Protein AF-A0A8D4VQ11-F1 (afdb_monomer)

Organism: NCBI:txid1295382

Nearest PDB structures (foldseek):
  2dw0-assembly1_A  TM=7.623E-01  e=1.492E-06  Crotalus atrox
  3dsl-assembly1_B  TM=6.936E-01  e=7.603E-07  Bothrops jararaca
  3hdb-assembly1_A  TM=6.823E-01  e=5.949E-07  Deinagkistrodon acutus
  1yp1-assembly1_A  TM=6.496E-01  e=3.981E-06  Deinagkistrodon acutus
  3b2z-assembly4_D  TM=5.596E-01  e=3.404E-05  Homo sapiens

Radius of gyration: 24.26 Å; Cα contacts (8 Å, |Δi|>4): 856; chains: 1; bounding box: 73×51×68 Å

pLDDT: mean 91.81, std 13.91, range [27.48, 98.75]

Secondary structure (DSSP, 8-state):
--PPP--------------PEEEEEEEEEEGGG-SSHHHHHHHHHHHHHHHHHHHHHHHHTT--EEEEEEEEEEE-----BHHHHHHHHHTT-SS-TTHHHHHHHHT-SEEEEEESS-EETTEE--EEES----SHHHHS-TTT-EEEEEGGGHHHHHHHHHHHHTT-B--HHHHHHSTT-S-S--SSTT-B--EE--SSS---TT-EE-GGGGGGHHHHTS-STTB-S---EEEEE-TTSTTTTEE-BTTTB-HHHHHHHHGGGTS-SSPPBTTTS--S-HHHHHHHHHH-TT-BTTT--EEE-TTS---B-TTGGG-TT--EEE-TT----B-HHHHTS-TTT--EEE-TT----HHHHHHHHHHTTTTEEP-

Sequence (375 aa):
MSRPVWIALLAASWLGVADAETIGLRFVVSDRLAQSAAQRGATEAKLAGYTEQLNAYLHDSQVELAAEIVQIEFAPIANRDALAVLADMEGERGGFEALFAKADEFGADYTFAVLDDLMLHGKRGCGRGYAVNKTVAEIADTRRAFAVLDIACGAHTLAHELGHLLGLNHGALVDACLPGKGHSTALTPYANGYAQGVCDKQPQPGEFGTIMVGGFMQEINGDGHSSLPLFSNPRLRDPRCGSQGVCGDAASADAARAMNEHRRYYAAHEEPDAHALRYGNRGLAQCLADRYRGKEIDELEELRCPAMGIESLAGLERLTALKRIDLSANPIVDAAPLLALDASRVEWIDVSGARIDAASWSELQRRFEGKLKPP

Solvent-accessible surface area (backbone atoms only — not comparable to full-atom values): 18868 Å² total; per-residue (Å²): 142,81,81,85,84,80,82,77,80,78,75,82,78,81,78,79,72,78,86,48,38,58,25,22,32,27,37,45,28,24,40,86,56,40,84,40,75,68,42,34,52,52,47,55,52,50,52,51,54,23,44,54,48,35,36,49,25,29,49,78,25,67,28,49,48,40,64,44,82,55,45,80,44,74,27,68,50,78,69,42,40,52,68,61,41,49,54,26,50,77,65,35,35,70,57,24,66,58,49,63,65,48,24,36,40,43,15,23,26,32,41,34,38,35,35,75,77,24,24,49,96,89,38,82,46,43,64,46,39,70,40,61,19,47,44,69,71,48,34,42,28,67,95,42,19,37,31,38,37,18,70,88,48,52,30,62,41,54,48,30,34,48,36,15,30,74,8,34,22,28,13,67,65,48,21,71,65,37,78,83,62,8,63,93,59,35,54,44,83,20,15,10,12,25,66,45,74,80,45,74,41,57,79,54,94,50,42,28,23,16,30,40,31,45,77,49,31,39,53,28,24,49,39,65,80,44,46,38,80,27,50,5,19,48,85,47,79,41,82,73,31,23,97,84,12,44,39,30,34,84,72,49,6,19,29,22,58,49,46,50,79,45,33,80,50,59,22,71,59,22,61,32,15,49,37,63,57,76,50,71,18,70,32,54,42,47,41,28,52,74,74,34,64,91,32,32,22,72,69,42,36,69,48,78,46,57,61,42,69,26,39,41,42,46,55,56,43,65,42,66,37,38,25,38,38,39,39,27,57,10,56,26,48,49,62,69,34,64,72,67,42,56,55,90,58,41,62,37,39,29,36,29,55,27,57,58,48,72,68,63,46,53,50,48,48,68,63,40,65,98,26,67,45,68,83

Mean predicted aligned error: 6.58 Å

Foldseek 3Di:
DDDDDDDDDPDPPPPDDDQQFEAEEEEAEECVQVVDVVSVVVLVVLVVVLQVLLQVQCVLQLASYHYDYLYYHYFNADDQEFVVVLVCCLVCHRRRPCVQVVCQQRQHLAYEYEYAQHDYPRHGDFKAQNAQDQELVQLLDRSRRYMYGYSVRGSLRVNQNNLSSLFAFQFDVLCVLPPPRRDDGGNDQQRYKDWDADQPLADDPQTAIESNVAPSVCRRHNDRVRYDSYAAQQPAQQPSNGPRSGRGDPRHGHNSVSCRVSSVSSGPSHAHFLLSWDFPDPLQNVQCVVPGRPNGLQRDAERAREQSQDQEGPRVLSSANHAYEHHALHQHADPVSVLSHDLVRHQAYEHHNYDYDPVRQVSCCVSNPPRYDDD

Structure (mmCIF, N/CA/C/O backbone):
data_AF-A0A8D4VQ11-F1
#
_entry.id   AF-A0A8D4VQ11-F1
#
loop_
_atom_site.group_PDB
_atom_site.id
_atom_site.type_symbol
_atom_site.label_atom_id
_atom_site.label_alt_id
_atom_site.label_comp_id
_atom_site.label_asym_id
_atom_site.label_entity_id
_atom_site.label_seq_id
_atom_site.pdbx_PDB_ins_code
_atom_site.Cartn_x
_atom_site.Cartn_y
_atom_site.Cartn_z
_atom_site.occupancy
_atom_site.B_iso_or_equiv
_atom_site.auth_seq_id
_atom_site.auth_comp_id
_atom_site.auth_asym_id
_atom_site.auth_atom_id
_atom_site.pdbx_PDB_model_num
ATOM 1 N N . MET A 1 1 ? -50.711 -27.463 1.350 1.00 39.22 1 MET A N 1
ATOM 2 C CA . MET A 1 1 ? -49.454 -28.238 1.421 1.00 39.22 1 MET A CA 1
ATOM 3 C C . MET A 1 1 ? -48.434 -27.522 0.557 1.00 39.22 1 MET A C 1
ATOM 5 O O . MET A 1 1 ? -48.474 -27.656 -0.655 1.00 39.22 1 MET A O 1
ATOM 9 N N . SER A 1 2 ? -47.586 -26.708 1.174 1.00 30.52 2 SER A N 1
ATOM 10 C CA . SER A 1 2 ? -46.586 -25.883 0.492 1.00 30.52 2 SER A CA 1
ATOM 11 C C . SER A 1 2 ? -45.339 -25.913 1.368 1.00 30.52 2 SER A C 1
ATOM 13 O O . SER A 1 2 ? -45.370 -25.455 2.507 1.00 30.52 2 SER A O 1
ATOM 15 N N . ARG A 1 3 ? -44.281 -26.570 0.885 1.00 28.69 3 ARG A N 1
ATOM 16 C CA . ARG A 1 3 ? -42.993 -26.680 1.581 1.00 28.69 3 ARG A CA 1
ATOM 17 C C . ARG A 1 3 ? -42.178 -25.406 1.329 1.00 28.69 3 ARG A C 1
ATOM 19 O O . ARG A 1 3 ? -42.134 -24.982 0.175 1.00 28.69 3 ARG A O 1
ATOM 26 N N . PRO A 1 4 ? -41.517 -24.819 2.339 1.00 30.73 4 PRO A N 1
ATOM 27 C CA . PRO A 1 4 ? -40.583 -23.734 2.096 1.00 30.73 4 PRO A CA 1
ATOM 28 C C . PRO A 1 4 ? -39.288 -24.297 1.496 1.00 30.73 4 PRO A C 1
ATOM 30 O O . PRO A 1 4 ? -38.752 -25.307 1.960 1.00 30.73 4 PRO A O 1
ATOM 33 N N . VAL A 1 5 ? -38.820 -23.648 0.433 1.00 29.12 5 VAL A N 1
ATOM 34 C CA . VAL A 1 5 ? -37.507 -23.868 -0.173 1.00 29.12 5 VAL A CA 1
ATOM 35 C C . VAL A 1 5 ? -36.479 -23.177 0.717 1.00 29.12 5 VAL A C 1
ATOM 37 O O . VAL A 1 5 ? -36.526 -21.963 0.892 1.00 29.12 5 VAL A O 1
ATOM 40 N N . TRP A 1 6 ? -35.572 -23.956 1.300 1.00 27.48 6 TRP A N 1
ATOM 41 C CA . TRP A 1 6 ? -34.416 -23.437 2.021 1.00 27.48 6 TRP A CA 1
ATOM 42 C C . TRP A 1 6 ? -33.320 -23.119 1.005 1.00 27.48 6 TRP A C 1
ATOM 44 O O . TRP A 1 6 ? -32.786 -24.024 0.365 1.00 27.48 6 TRP A O 1
ATOM 54 N N . ILE A 1 7 ? -33.007 -21.836 0.835 1.00 30.97 7 ILE A N 1
ATOM 55 C CA . ILE A 1 7 ? -31.812 -21.401 0.111 1.00 30.97 7 ILE A CA 1
ATOM 56 C C . ILE A 1 7 ? -30.635 -21.608 1.065 1.00 30.97 7 ILE A C 1
ATOM 58 O O . ILE A 1 7 ? -30.478 -20.876 2.039 1.00 30.97 7 ILE A O 1
ATOM 62 N N . ALA A 1 8 ? -29.840 -22.645 0.812 1.00 29.08 8 ALA A N 1
ATOM 63 C CA . ALA A 1 8 ? -28.564 -22.836 1.479 1.00 29.08 8 ALA A CA 1
ATOM 64 C C . ALA A 1 8 ? -27.575 -21.790 0.944 1.00 29.08 8 ALA A C 1
ATOM 66 O O . ALA A 1 8 ? -27.171 -21.846 -0.217 1.00 29.08 8 ALA A O 1
ATOM 67 N N . LEU A 1 9 ? -27.204 -20.826 1.788 1.00 30.38 9 LEU A N 1
ATOM 68 C CA . LEU A 1 9 ? -26.019 -20.001 1.581 1.00 30.38 9 LEU A CA 1
ATOM 69 C C . LEU A 1 9 ? -24.799 -20.922 1.678 1.00 30.38 9 LEU A C 1
ATOM 71 O O . LEU A 1 9 ? -24.434 -21.378 2.760 1.00 30.38 9 LEU A O 1
ATOM 75 N N . LEU A 1 10 ? -24.203 -21.236 0.529 1.00 30.19 10 LEU A N 1
ATOM 76 C CA . LEU A 1 10 ? -22.886 -21.854 0.458 1.00 30.19 10 LEU A CA 1
ATOM 77 C C . LEU A 1 10 ? -21.874 -20.850 1.016 1.00 30.19 10 LEU A C 1
ATOM 79 O O . LEU A 1 10 ? -21.515 -19.885 0.346 1.00 30.19 10 LEU A O 1
ATOM 83 N N . ALA A 1 11 ? -21.432 -21.073 2.252 1.00 31.80 11 ALA A N 1
ATOM 84 C CA . ALA A 1 11 ? -20.204 -20.475 2.746 1.00 31.80 11 ALA A CA 1
ATOM 85 C C . ALA A 1 11 ? -19.069 -20.980 1.848 1.00 31.80 11 ALA A C 1
ATOM 87 O O . ALA A 1 11 ? -18.772 -22.176 1.827 1.00 31.80 11 ALA A O 1
ATOM 88 N N . ALA A 1 12 ? -18.478 -20.079 1.064 1.00 30.77 12 ALA A N 1
ATOM 89 C CA . ALA A 1 12 ? -17.241 -20.359 0.361 1.00 30.77 12 ALA A CA 1
ATOM 90 C C . ALA A 1 12 ? -16.163 -20.610 1.422 1.00 30.77 12 ALA A C 1
ATOM 92 O O . ALA A 1 12 ? -15.656 -19.688 2.056 1.00 30.77 12 ALA A O 1
ATOM 93 N N . SER A 1 13 ? -15.870 -21.882 1.665 1.00 30.38 13 SER A N 1
ATOM 94 C CA . SER A 1 13 ? -14.731 -22.310 2.459 1.00 30.38 13 SER A CA 1
ATOM 95 C C . SER A 1 13 ? -13.465 -21.990 1.669 1.00 30.38 13 SER A C 1
ATOM 97 O O . SER A 1 13 ? -13.059 -22.766 0.801 1.00 30.38 13 SER A O 1
ATOM 99 N N . TRP A 1 14 ? -12.869 -20.833 1.950 1.00 33.47 14 TRP A N 1
ATOM 100 C CA . TRP A 1 14 ? -11.514 -20.499 1.528 1.00 33.47 14 TRP A CA 1
ATOM 101 C C . TRP A 1 14 ? -10.553 -21.423 2.275 1.00 33.47 14 TRP A C 1
ATOM 103 O O . TRP A 1 14 ? -10.230 -21.223 3.443 1.00 33.47 14 TRP A O 1
ATOM 113 N N . LEU A 1 15 ? -10.170 -22.512 1.618 1.00 35.44 15 LEU A N 1
ATOM 114 C CA . LEU A 1 15 ? -9.122 -23.400 2.092 1.00 35.44 15 LEU A CA 1
ATOM 115 C C . LEU A 1 15 ? -7.769 -22.735 1.816 1.00 35.44 15 LEU A C 1
ATOM 117 O O . LEU A 1 15 ? -7.349 -22.665 0.667 1.00 35.44 15 LEU A O 1
ATOM 121 N N . GLY A 1 16 ? -7.124 -22.272 2.889 1.00 39.72 16 GLY A N 1
ATOM 122 C CA . GLY A 1 16 ? -5.672 -22.142 3.036 1.00 39.72 16 GLY A CA 1
ATOM 123 C C . GLY A 1 16 ? -4.920 -21.449 1.903 1.00 39.72 16 GLY A C 1
ATOM 124 O O . GLY A 1 16 ? -4.201 -22.108 1.157 1.00 39.72 16 GLY A O 1
ATOM 125 N N . VAL A 1 17 ? -5.008 -20.123 1.845 1.00 40.25 17 VAL A N 1
ATOM 126 C CA . VAL A 1 17 ? -3.895 -19.307 1.343 1.00 40.25 17 VAL A CA 1
ATOM 127 C C . VAL A 1 17 ? -3.067 -18.950 2.577 1.00 40.25 17 VAL A C 1
ATOM 129 O O . VAL A 1 17 ? -3.645 -18.660 3.625 1.00 40.25 17 VAL A O 1
ATOM 132 N N . ALA A 1 18 ? -1.739 -19.050 2.501 1.00 50.62 18 ALA A N 1
ATOM 133 C CA . ALA A 1 18 ? -0.886 -18.422 3.506 1.00 50.62 18 ALA A CA 1
ATOM 134 C C . ALA A 1 18 ? -1.322 -16.956 3.660 1.00 50.62 18 ALA A C 1
ATOM 136 O O . ALA A 1 18 ? -1.667 -16.329 2.657 1.00 50.62 18 ALA A O 1
ATOM 137 N N . ASP A 1 19 ? -1.371 -16.443 4.889 1.00 69.69 19 ASP A N 1
ATOM 138 C CA . ASP A 1 19 ? -1.765 -15.052 5.125 1.00 69.69 19 ASP A CA 1
ATOM 139 C C . ASP A 1 19 ? -0.794 -14.152 4.346 1.00 69.69 19 ASP A C 1
ATOM 141 O O . ASP A 1 19 ? 0.421 -14.204 4.568 1.00 69.69 19 ASP A O 1
ATOM 145 N N . ALA A 1 20 ? -1.303 -13.432 3.346 1.00 80.75 20 ALA A N 1
ATOM 146 C CA . ALA A 1 20 ? -0.496 -12.486 2.591 1.00 80.75 20 ALA A CA 1
ATOM 147 C C . ALA A 1 20 ? -0.090 -11.355 3.541 1.00 80.75 20 ALA A C 1
ATOM 149 O O . ALA A 1 20 ? -0.936 -10.846 4.277 1.00 80.75 20 ALA A O 1
ATOM 150 N N . GLU A 1 21 ? 1.178 -10.943 3.519 1.00 92.31 21 GLU A N 1
ATOM 151 C CA . GLU A 1 21 ? 1.568 -9.762 4.298 1.00 92.31 21 GLU A CA 1
ATOM 152 C C . GLU A 1 21 ? 0.966 -8.521 3.638 1.00 92.31 21 GLU A C 1
ATOM 154 O O . GLU A 1 21 ? 0.987 -8.390 2.410 1.00 92.31 21 GLU A O 1
ATOM 159 N N . THR A 1 22 ? 0.406 -7.622 4.442 1.00 93.06 22 THR A N 1
ATOM 160 C CA . THR A 1 22 ? -0.202 -6.390 3.935 1.00 93.06 22 THR A CA 1
ATOM 161 C C . THR A 1 22 ? 0.784 -5.242 4.062 1.00 93.06 22 THR A C 1
ATOM 163 O O . THR A 1 22 ? 1.258 -4.978 5.158 1.00 93.06 22 THR A O 1
ATOM 166 N N . ILE A 1 23 ? 1.064 -4.558 2.952 1.00 95.94 23 ILE A N 1
ATOM 167 C CA . ILE A 1 23 ? 1.896 -3.356 2.915 1.00 95.94 23 ILE A CA 1
ATOM 168 C C . ILE A 1 23 ? 1.033 -2.088 2.898 1.00 95.94 23 ILE A C 1
ATOM 170 O O . ILE A 1 23 ? 0.074 -1.975 2.123 1.00 95.94 23 ILE A O 1
ATOM 174 N N . GLY A 1 24 ? 1.394 -1.115 3.725 1.00 96.38 24 GLY A N 1
ATOM 175 C CA . GLY A 1 24 ? 0.760 0.194 3.802 1.00 96.38 24 GLY A CA 1
ATOM 176 C C . GLY A 1 24 ? 1.276 1.147 2.725 1.00 96.38 24 GLY A C 1
ATOM 177 O O . GLY A 1 24 ? 2.462 1.467 2.656 1.00 96.38 24 GLY A O 1
ATOM 178 N N . LEU A 1 25 ? 0.376 1.644 1.875 1.00 98.12 25 LEU A N 1
ATOM 179 C CA . LEU A 1 25 ? 0.678 2.641 0.852 1.00 98.12 25 LEU A CA 1
ATOM 180 C C . LEU A 1 25 ? 0.178 4.018 1.275 1.00 98.12 25 LEU 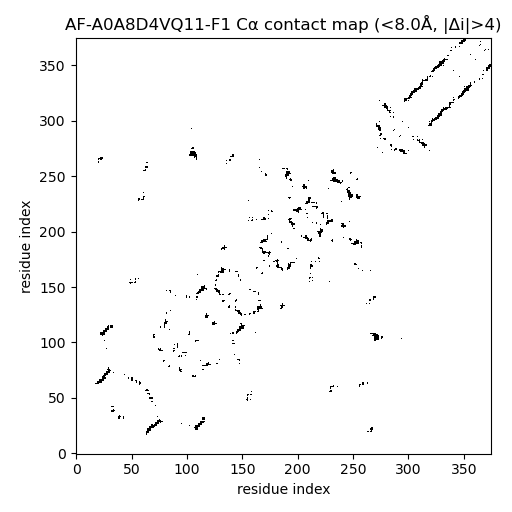A C 1
ATOM 182 O O . LEU A 1 25 ? -1.020 4.231 1.502 1.00 98.12 25 LEU A O 1
ATOM 186 N N . ARG A 1 26 ? 1.088 4.988 1.282 1.00 98.19 26 ARG A N 1
ATOM 187 C CA . ARG A 1 26 ? 0.760 6.404 1.433 1.00 98.19 26 ARG A CA 1
ATOM 188 C C . ARG A 1 26 ? 0.975 7.152 0.128 1.00 98.19 26 ARG A C 1
ATOM 190 O O . ARG A 1 26 ? 2.006 7.011 -0.521 1.00 98.19 26 ARG A O 1
ATOM 197 N N . PHE A 1 27 ? 0.023 8.008 -0.230 1.00 98.75 27 PHE A N 1
ATOM 198 C CA . PHE A 1 27 ? 0.125 8.888 -1.391 1.00 98.75 27 PHE A CA 1
ATOM 199 C C . PHE A 1 27 ? 0.186 10.351 -0.958 1.00 98.75 27 PHE A C 1
ATOM 201 O O . PHE A 1 27 ? -0.726 10.834 -0.289 1.00 98.75 27 PHE A O 1
ATOM 208 N N . VAL A 1 28 ? 1.227 11.070 -1.384 1.00 98.69 28 VAL A N 1
ATOM 209 C CA . VAL A 1 28 ? 1.322 12.532 -1.265 1.00 98.69 28 VAL A CA 1
ATOM 210 C C . VAL A 1 28 ? 1.102 13.135 -2.647 1.00 98.69 28 VAL A C 1
ATOM 212 O O . VAL A 1 28 ? 1.932 13.020 -3.547 1.00 98.69 28 VAL A O 1
ATOM 215 N N . VAL A 1 29 ? -0.062 13.734 -2.843 1.00 98.75 29 VAL A N 1
ATOM 216 C CA . VAL A 1 29 ? -0.599 14.110 -4.146 1.00 98.75 29 VAL A CA 1
ATOM 217 C C . VAL A 1 29 ? -0.474 15.615 -4.353 1.00 98.75 29 VAL A C 1
ATOM 219 O O . VAL A 1 29 ? -0.823 16.399 -3.478 1.00 98.75 29 VAL A O 1
ATOM 222 N N . SER A 1 30 ? -0.021 16.052 -5.527 1.00 98.44 30 SER A N 1
ATOM 223 C CA . SER A 1 30 ? 0.040 17.481 -5.849 1.00 98.44 30 SER A CA 1
ATOM 224 C C . SER A 1 30 ? -1.354 18.121 -5.797 1.00 98.44 30 SER A C 1
ATOM 226 O O . SER A 1 30 ? -2.290 17.626 -6.430 1.00 98.44 30 SER A O 1
ATOM 228 N N . ASP A 1 31 ? -1.485 19.279 -5.144 1.00 97.62 31 ASP A N 1
ATOM 229 C CA . ASP A 1 31 ? -2.729 20.072 -5.082 1.00 97.62 31 ASP A CA 1
ATOM 230 C C . ASP A 1 31 ? -3.303 20.425 -6.464 1.00 97.62 31 ASP A C 1
ATOM 232 O O . ASP A 1 31 ? -4.498 20.684 -6.626 1.00 97.62 31 ASP A O 1
ATOM 236 N N . ARG A 1 32 ? -2.470 20.386 -7.508 1.00 96.94 32 ARG A N 1
ATOM 237 C CA . ARG A 1 32 ? -2.904 20.575 -8.898 1.00 96.94 32 ARG A CA 1
ATOM 238 C C . ARG A 1 32 ? -3.882 19.504 -9.376 1.00 96.94 32 ARG A C 1
ATOM 240 O O . ARG A 1 32 ? -4.681 19.775 -10.268 1.00 96.94 32 ARG A O 1
ATOM 247 N N . LEU A 1 33 ? -3.870 18.330 -8.750 1.00 97.12 33 LEU A N 1
ATOM 248 C CA . LEU A 1 33 ? -4.816 17.238 -8.987 1.00 97.12 33 LEU A CA 1
ATOM 249 C C . LEU A 1 33 ? -6.084 17.341 -8.120 1.00 97.12 33 LEU A C 1
ATOM 251 O O . LEU A 1 33 ? -6.941 16.458 -8.175 1.00 97.12 33 LEU A O 1
ATOM 255 N N . ALA A 1 34 ? -6.226 18.415 -7.335 1.00 96.62 34 ALA A N 1
ATOM 256 C CA . ALA A 1 34 ? -7.322 18.626 -6.391 1.00 96.62 34 ALA A CA 1
ATOM 257 C C . ALA A 1 34 ? -7.816 20.082 -6.331 1.00 96.62 34 ALA A C 1
ATOM 259 O O . ALA A 1 34 ? -8.279 20.545 -5.290 1.00 96.62 34 ALA A O 1
ATOM 260 N N . GLN A 1 35 ? -7.798 20.802 -7.459 1.00 96.62 35 GLN A N 1
ATOM 261 C CA . GLN A 1 35 ? -8.258 22.202 -7.521 1.00 96.62 35 GLN A CA 1
ATOM 262 C C . GLN A 1 35 ? -9.769 22.371 -7.254 1.00 96.62 35 GLN A C 1
ATOM 264 O O . GLN A 1 35 ? -10.261 23.486 -7.093 1.00 96.62 35 GLN A O 1
ATOM 269 N N . SER A 1 36 ? -10.519 21.269 -7.199 1.00 97.44 36 SER A N 1
ATOM 270 C CA . SER A 1 36 ? -11.929 21.215 -6.822 1.00 97.44 36 SER A CA 1
ATOM 271 C C . SER A 1 36 ? -12.231 19.914 -6.079 1.00 97.44 36 SER A C 1
ATOM 273 O O . SER A 1 36 ? -11.535 18.914 -6.258 1.00 97.44 36 SER A O 1
ATOM 275 N N . ALA A 1 37 ? -13.315 19.889 -5.297 1.00 97.12 37 ALA A N 1
ATOM 276 C CA . ALA A 1 37 ? -13.757 18.677 -4.598 1.00 97.12 37 ALA A CA 1
ATOM 277 C C . ALA A 1 37 ? -14.019 17.503 -5.563 1.00 97.12 37 ALA A C 1
ATOM 279 O O . ALA A 1 37 ? -13.709 16.359 -5.244 1.00 97.12 37 ALA A O 1
ATOM 280 N N . ALA A 1 38 ? -14.531 17.792 -6.765 1.00 97.75 38 ALA A N 1
ATOM 281 C CA . ALA A 1 38 ? -14.741 16.790 -7.807 1.00 97.75 38 ALA A CA 1
ATOM 282 C C . ALA A 1 38 ? -13.418 16.206 -8.331 1.00 97.75 38 ALA A C 1
ATOM 284 O O . ALA A 1 38 ? -13.299 14.991 -8.456 1.00 97.75 38 ALA A O 1
ATOM 285 N N . GLN A 1 39 ? -12.412 17.048 -8.601 1.00 97.31 39 GLN A N 1
ATOM 286 C CA . GLN A 1 39 ? -11.084 16.570 -9.008 1.00 97.31 39 GLN A CA 1
ATOM 287 C C . GLN A 1 39 ? -10.408 15.777 -7.892 1.00 97.31 39 GLN A C 1
ATOM 289 O O . GLN A 1 39 ? -9.860 14.714 -8.160 1.00 97.31 39 GLN A O 1
ATOM 294 N N . ARG A 1 40 ? -10.507 16.248 -6.644 1.00 98.19 40 ARG A N 1
ATOM 295 C CA . ARG A 1 40 ? -9.973 15.540 -5.480 1.00 98.19 40 ARG A CA 1
ATOM 296 C C . ARG A 1 40 ? -10.559 14.130 -5.372 1.00 98.19 40 ARG A C 1
ATOM 298 O O . ARG A 1 40 ? -9.801 13.167 -5.354 1.00 98.19 40 ARG A O 1
ATOM 305 N N . GLY A 1 41 ? -11.889 14.013 -5.391 1.00 98.19 41 GLY A N 1
ATOM 306 C CA . GLY A 1 41 ? -12.570 12.718 -5.327 1.00 98.19 41 GLY A CA 1
ATOM 307 C C . GLY A 1 41 ? -12.255 11.813 -6.523 1.00 98.19 41 GLY A C 1
ATOM 308 O O . GLY A 1 41 ? -12.099 10.607 -6.357 1.00 98.19 41 GLY A O 1
ATOM 309 N N . ALA A 1 42 ? -12.098 12.377 -7.725 1.00 98.19 42 ALA A N 1
ATOM 310 C CA . ALA A 1 42 ? -11.675 11.614 -8.900 1.00 98.19 42 ALA A CA 1
ATOM 311 C C . ALA A 1 42 ? -10.240 11.078 -8.760 1.00 98.19 42 ALA A C 1
ATOM 313 O O . ALA A 1 42 ? -9.977 9.934 -9.128 1.00 98.19 42 ALA A O 1
ATOM 314 N N . THR A 1 43 ? -9.323 11.876 -8.211 1.00 98.44 43 THR A N 1
ATOM 315 C CA . THR A 1 43 ? -7.939 11.463 -7.951 1.00 98.44 43 THR A CA 1
ATOM 316 C C . THR A 1 43 ? -7.872 10.380 -6.874 1.00 98.44 43 THR A C 1
ATOM 318 O O . THR A 1 43 ? -7.216 9.363 -7.088 1.00 98.44 43 THR A O 1
ATOM 321 N N . GLU A 1 44 ? -8.606 10.534 -5.769 1.00 98.56 44 GLU A N 1
ATOM 322 C CA . GLU A 1 44 ? -8.721 9.515 -4.713 1.00 98.56 44 GLU A CA 1
ATOM 323 C C . GLU A 1 44 ? -9.269 8.188 -5.271 1.00 98.56 44 GLU A C 1
ATOM 325 O O . GLU A 1 44 ? -8.667 7.134 -5.065 1.00 98.56 44 GLU A O 1
ATOM 330 N N . ALA A 1 45 ? -10.351 8.232 -6.058 1.00 98.44 45 ALA A N 1
ATOM 331 C CA . ALA A 1 45 ? -10.914 7.045 -6.705 1.00 98.44 45 ALA A CA 1
ATOM 332 C C . ALA A 1 45 ? -9.932 6.388 -7.689 1.00 98.44 45 ALA A C 1
ATOM 334 O O . ALA A 1 45 ? -9.875 5.162 -7.793 1.00 98.44 45 ALA A O 1
ATOM 335 N N . LYS A 1 46 ? -9.133 7.191 -8.400 1.00 98.44 46 LYS A N 1
ATOM 336 C CA . LYS A 1 46 ? -8.117 6.681 -9.325 1.00 98.44 46 LYS A CA 1
ATOM 337 C C . LYS A 1 46 ? -7.003 5.939 -8.591 1.00 98.44 46 LYS A C 1
ATOM 339 O O . LYS A 1 46 ? -6.613 4.865 -9.037 1.00 98.44 46 LYS A O 1
ATOM 344 N N . LEU A 1 47 ? -6.526 6.478 -7.468 1.00 98.69 47 LEU A N 1
ATOM 345 C CA . LEU A 1 47 ? -5.517 5.827 -6.629 1.00 98.69 47 LEU A CA 1
ATOM 346 C C . LEU A 1 47 ? -6.055 4.539 -5.996 1.00 98.69 47 LEU A C 1
ATOM 348 O O . LEU A 1 47 ? -5.365 3.526 -6.032 1.00 98.69 47 LEU A O 1
ATOM 352 N N . ALA A 1 48 ? -7.308 4.532 -5.533 1.00 98.56 48 ALA A N 1
ATOM 353 C CA . ALA A 1 48 ? -7.966 3.305 -5.078 1.00 98.56 48 ALA A CA 1
ATOM 354 C C . ALA A 1 48 ? -7.995 2.232 -6.181 1.00 98.56 48 ALA A C 1
ATOM 356 O O . ALA A 1 48 ? -7.604 1.090 -5.948 1.00 98.56 48 ALA A O 1
ATOM 357 N N . GLY A 1 49 ? -8.361 2.617 -7.409 1.00 98.62 49 GLY A N 1
ATOM 358 C CA . GLY A 1 49 ? -8.313 1.720 -8.563 1.00 98.62 49 GLY A CA 1
ATOM 359 C C . GLY A 1 49 ? -6.896 1.270 -8.940 1.00 98.62 49 GLY A C 1
ATOM 360 O O . GLY A 1 49 ? -6.734 0.194 -9.514 1.00 98.62 49 GLY A O 1
ATOM 361 N N . TYR A 1 50 ? -5.858 2.057 -8.634 1.00 98.56 50 TYR A N 1
ATOM 362 C CA . TYR A 1 50 ? -4.466 1.637 -8.829 1.00 98.56 50 TYR A CA 1
ATOM 363 C C . TYR A 1 50 ? -4.052 0.576 -7.825 1.00 98.56 50 TYR A C 1
ATOM 365 O O . TYR A 1 50 ? -3.445 -0.413 -8.224 1.00 98.56 50 TYR A O 1
ATOM 373 N N . THR A 1 51 ? -4.411 0.752 -6.556 1.00 98.62 51 THR A N 1
ATOM 374 C CA . THR A 1 51 ? -4.132 -0.231 -5.507 1.00 98.62 51 THR A CA 1
ATOM 375 C C . THR A 1 51 ? -4.887 -1.539 -5.745 1.00 98.62 51 THR A C 1
ATOM 377 O O . THR A 1 51 ? -4.308 -2.610 -5.593 1.00 98.62 51 THR A O 1
ATOM 380 N N . GLU A 1 52 ? -6.139 -1.488 -6.210 1.00 98.50 52 GLU A N 1
ATOM 381 C CA . GLU A 1 52 ? -6.890 -2.693 -6.598 1.00 98.50 52 GLU A CA 1
ATOM 382 C C . GLU A 1 52 ? -6.199 -3.458 -7.739 1.00 98.50 52 GLU A C 1
ATOM 384 O O . GLU A 1 52 ? -5.995 -4.668 -7.651 1.00 98.50 52 GLU A O 1
ATOM 389 N N . GLN A 1 53 ? -5.771 -2.750 -8.789 1.00 98.62 53 GLN A N 1
ATOM 390 C CA . GLN A 1 53 ? -5.025 -3.358 -9.895 1.00 98.62 53 GLN A CA 1
ATOM 391 C C . GLN A 1 53 ? -3.660 -3.892 -9.454 1.00 98.62 53 GLN A C 1
ATOM 393 O O . GLN A 1 53 ? -3.274 -4.971 -9.886 1.00 98.62 53 GLN A O 1
ATOM 398 N N . LEU A 1 54 ? -2.940 -3.181 -8.580 1.00 98.69 54 LEU A N 1
ATOM 399 C CA . LEU A 1 54 ? -1.693 -3.670 -7.991 1.00 98.69 54 LEU A CA 1
ATOM 400 C C . LEU A 1 54 ? -1.919 -5.002 -7.264 1.00 98.69 54 LEU A C 1
ATOM 402 O O . LEU A 1 54 ? -1.167 -5.947 -7.486 1.00 98.69 54 LEU A O 1
ATOM 406 N N . ASN A 1 55 ? -2.974 -5.101 -6.454 1.00 98.56 55 ASN A N 1
ATOM 407 C CA . ASN A 1 55 ? -3.331 -6.343 -5.770 1.00 98.56 55 ASN A CA 1
ATOM 408 C C . ASN A 1 55 ? -3.671 -7.469 -6.750 1.00 98.56 55 ASN A C 1
ATOM 410 O O . ASN A 1 55 ? -3.244 -8.601 -6.537 1.00 98.56 55 ASN A O 1
ATOM 414 N N . ALA A 1 56 ? -4.365 -7.167 -7.850 1.00 98.38 56 ALA A N 1
ATOM 415 C CA . ALA A 1 56 ? -4.580 -8.140 -8.919 1.00 98.38 56 ALA A CA 1
ATOM 416 C C . ALA A 1 56 ? -3.250 -8.597 -9.543 1.00 98.38 56 ALA A C 1
ATOM 418 O O . ALA A 1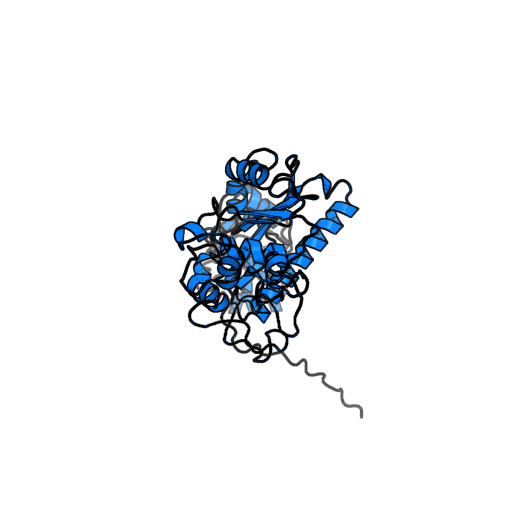 56 ? -3.046 -9.790 -9.730 1.00 98.38 56 ALA A O 1
ATOM 419 N N . TYR A 1 57 ? -2.306 -7.682 -9.791 1.00 98.31 57 TYR A N 1
ATOM 420 C CA . TYR A 1 57 ? -0.992 -8.030 -10.342 1.00 98.31 57 TYR A CA 1
ATOM 421 C C . TYR A 1 57 ? -0.191 -8.917 -9.390 1.00 98.31 57 TYR A C 1
ATOM 423 O O . TYR A 1 57 ? 0.411 -9.891 -9.836 1.00 98.31 57 TYR A O 1
ATOM 431 N N . LEU A 1 58 ? -0.186 -8.610 -8.090 1.00 98.31 58 LEU A N 1
ATOM 432 C CA . LEU A 1 58 ? 0.459 -9.431 -7.062 1.00 98.31 58 LEU A CA 1
ATOM 433 C C . LEU A 1 58 ? -0.175 -10.830 -7.013 1.00 98.31 58 LEU A C 1
ATOM 435 O O . LEU A 1 58 ? 0.534 -11.832 -7.129 1.00 98.31 58 LEU A O 1
ATOM 439 N N . HIS A 1 59 ? -1.506 -10.895 -6.947 1.00 96.81 59 HIS A N 1
ATOM 440 C CA . HIS A 1 59 ? -2.264 -12.144 -6.912 1.00 96.81 59 HIS A CA 1
ATOM 441 C C . HIS A 1 59 ? -2.020 -13.015 -8.151 1.00 96.81 59 HIS A C 1
ATOM 443 O O . HIS A 1 59 ? -1.616 -14.173 -8.026 1.00 96.81 59 HIS A O 1
ATOM 449 N N . ASP A 1 60 ? -2.202 -12.453 -9.348 1.00 96.69 60 ASP A N 1
ATOM 450 C CA . ASP A 1 60 ? -2.021 -13.152 -10.625 1.00 96.69 60 ASP A CA 1
ATOM 451 C C . ASP A 1 60 ? -0.567 -13.601 -10.821 1.00 96.69 60 ASP A C 1
ATOM 453 O O . ASP A 1 60 ? -0.295 -14.579 -11.519 1.00 96.69 60 ASP A O 1
ATOM 457 N N . SER A 1 61 ? 0.375 -12.927 -10.152 1.00 97.94 61 SER A N 1
ATOM 458 C CA . SER A 1 61 ? 1.791 -13.296 -10.139 1.00 97.94 61 SER A CA 1
ATOM 459 C C . SER A 1 61 ? 2.148 -14.376 -9.106 1.00 97.94 61 SER A C 1
ATOM 461 O O . SER A 1 61 ? 3.299 -14.819 -9.063 1.00 97.94 61 SER A O 1
ATOM 463 N N . GLN A 1 62 ? 1.182 -14.831 -8.296 1.00 97.06 62 GLN A N 1
ATOM 464 C CA . GLN A 1 62 ? 1.362 -15.711 -7.130 1.00 97.06 62 GL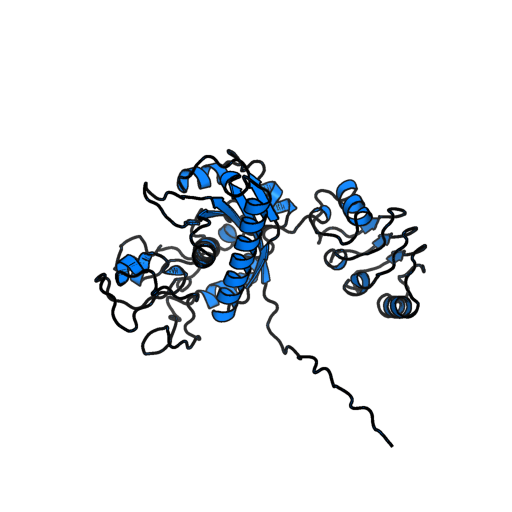N A CA 1
ATOM 465 C C . GLN A 1 62 ? 2.295 -15.119 -6.063 1.00 97.06 62 GLN A C 1
ATOM 467 O O . GLN A 1 62 ? 3.136 -15.823 -5.490 1.00 97.06 62 GLN A O 1
ATOM 472 N N . VAL A 1 63 ? 2.161 -13.818 -5.819 1.00 97.62 63 VAL A N 1
ATOM 473 C CA . VAL A 1 63 ? 2.863 -13.100 -4.754 1.00 97.62 63 VAL A CA 1
ATOM 474 C C . VAL A 1 63 ? 1.985 -13.063 -3.505 1.00 97.62 63 VAL A C 1
ATOM 476 O O . VAL A 1 63 ? 0.803 -12.744 -3.579 1.00 97.62 63 VAL A O 1
ATOM 479 N N . GLU A 1 64 ? 2.567 -13.380 -2.3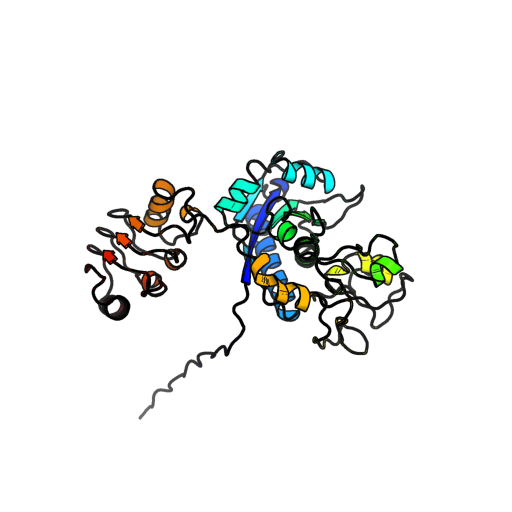53 1.00 96.19 64 GLU A N 1
ATOM 480 C CA . GLU A 1 64 ? 1.913 -13.423 -1.038 1.00 96.19 64 GLU A CA 1
ATOM 481 C C . GLU A 1 64 ? 2.007 -12.062 -0.328 1.00 96.19 64 GLU A C 1
ATOM 483 O O . GLU A 1 64 ? 2.365 -11.971 0.847 1.00 96.19 64 GLU A O 1
ATOM 488 N N . LEU A 1 65 ? 1.711 -10.999 -1.080 1.00 96.25 65 LEU A N 1
ATOM 489 C CA . LEU A 1 65 ? 1.611 -9.625 -0.601 1.00 96.25 65 LEU A CA 1
ATOM 490 C C . LEU A 1 65 ? 0.267 -9.040 -1.019 1.00 96.25 65 LEU A C 1
ATOM 492 O O . LEU A 1 65 ? -0.209 -9.291 -2.128 1.00 96.25 65 LEU A O 1
ATOM 496 N N . ALA A 1 66 ? -0.294 -8.209 -0.156 1.00 96.62 66 ALA A N 1
ATOM 497 C CA . ALA A 1 66 ? -1.410 -7.330 -0.461 1.00 96.62 66 ALA A CA 1
ATOM 498 C C . ALA A 1 66 ? -1.016 -5.892 -0.124 1.00 96.62 66 ALA A C 1
ATOM 500 O O . ALA A 1 66 ? -0.170 -5.664 0.728 1.00 96.62 66 ALA A O 1
ATOM 501 N N . ALA A 1 67 ? -1.623 -4.918 -0.781 1.00 96.88 67 ALA A N 1
ATOM 502 C CA . ALA A 1 67 ? -1.404 -3.503 -0.546 1.00 96.88 67 ALA A CA 1
ATOM 503 C C . ALA A 1 67 ? -2.703 -2.833 -0.099 1.00 96.88 67 ALA A C 1
ATOM 505 O O . ALA A 1 67 ? -3.761 -3.046 -0.703 1.00 96.88 67 ALA A O 1
ATOM 506 N N . GLU A 1 68 ? -2.614 -1.970 0.908 1.00 95.69 68 GLU A N 1
ATOM 507 C CA . GLU A 1 68 ? -3.719 -1.125 1.352 1.00 95.69 68 GLU A CA 1
ATOM 508 C C . GLU A 1 68 ? -3.340 0.354 1.319 1.00 95.69 68 GLU A C 1
ATOM 510 O O . GLU A 1 68 ? -2.182 0.718 1.477 1.00 95.69 68 GLU A O 1
ATOM 515 N N . ILE A 1 69 ? -4.316 1.234 1.090 1.00 97.56 69 ILE A N 1
ATOM 516 C CA . ILE A 1 69 ? -4.079 2.676 1.207 1.00 97.56 69 ILE A CA 1
ATOM 517 C C . ILE A 1 69 ? -4.266 3.071 2.667 1.00 97.56 69 ILE A C 1
ATOM 519 O O . ILE A 1 69 ? -5.396 3.056 3.158 1.00 97.56 69 ILE A O 1
ATOM 523 N N . VAL A 1 70 ? -3.188 3.495 3.324 1.00 95.75 70 VAL A N 1
ATOM 524 C CA . VAL A 1 70 ? -3.245 3.983 4.711 1.00 95.75 70 VAL A CA 1
ATOM 525 C C . VAL A 1 70 ? -3.490 5.488 4.779 1.00 95.75 70 VAL A C 1
ATOM 527 O O . VAL A 1 70 ? -4.187 5.969 5.671 1.00 95.75 70 VAL A O 1
ATOM 530 N N . GLN A 1 71 ? -3.005 6.248 3.788 1.00 96.62 71 GLN A N 1
ATOM 531 C CA . GLN A 1 71 ? -3.245 7.688 3.718 1.00 96.62 71 GLN A CA 1
ATOM 532 C C . GLN A 1 71 ? -3.166 8.243 2.290 1.00 96.62 71 GLN A C 1
ATOM 534 O O . GLN A 1 71 ? -2.312 7.860 1.491 1.00 96.62 71 GLN A O 1
ATOM 539 N N . ILE A 1 72 ? -4.028 9.224 2.003 1.00 98.25 72 ILE A N 1
ATOM 540 C CA . ILE A 1 72 ? -3.888 10.141 0.868 1.00 98.25 72 ILE A CA 1
ATOM 541 C C . ILE A 1 72 ? -3.827 11.568 1.417 1.00 98.25 72 ILE A C 1
ATOM 543 O O . ILE A 1 72 ? -4.789 12.063 2.007 1.00 98.25 72 ILE A O 1
ATOM 547 N N . GLU A 1 73 ? -2.700 12.235 1.207 1.00 97.62 73 GLU A N 1
ATOM 548 C CA . GLU A 1 73 ? -2.481 13.639 1.542 1.00 97.62 73 GLU A CA 1
ATOM 549 C C . GLU A 1 73 ? -2.375 14.457 0.254 1.00 97.62 73 GLU A C 1
ATOM 551 O O . GLU A 1 73 ? -1.795 13.997 -0.723 1.00 97.62 73 GLU A O 1
ATOM 556 N N . PHE A 1 74 ? -2.929 15.670 0.242 1.00 98.31 74 PHE A N 1
ATOM 557 C CA . PHE A 1 74 ? -2.737 16.612 -0.860 1.00 98.31 74 PHE A CA 1
ATOM 558 C C . PHE A 1 74 ? -1.846 17.750 -0.381 1.00 98.31 74 PHE A C 1
ATOM 560 O O . PHE A 1 74 ? -2.066 18.273 0.713 1.00 98.31 74 PHE A O 1
ATOM 567 N N . ALA A 1 75 ? -0.829 18.073 -1.175 1.00 97.94 75 ALA A N 1
ATOM 568 C CA . ALA A 1 75 ? 0.244 18.970 -0.788 1.00 97.94 75 ALA A CA 1
ATOM 569 C C . ALA A 1 75 ? 0.707 19.864 -1.954 1.00 97.94 75 ALA A C 1
ATOM 571 O O . ALA A 1 75 ? 0.590 19.486 -3.131 1.00 97.94 75 ALA A O 1
ATOM 572 N N . PRO A 1 76 ? 1.304 21.035 -1.658 1.00 97.38 76 PRO A N 1
ATOM 573 C CA . PRO A 1 76 ? 1.731 22.002 -2.665 1.00 97.38 76 PRO A CA 1
ATOM 574 C C . PRO A 1 76 ? 3.069 21.610 -3.322 1.00 97.38 76 PRO A C 1
ATOM 576 O O . PRO A 1 76 ? 4.067 22.323 -3.221 1.00 97.38 76 PRO A O 1
ATOM 579 N N . ILE A 1 77 ? 3.091 20.483 -4.037 1.00 97.94 77 ILE A N 1
ATOM 580 C CA . ILE A 1 77 ? 4.268 20.001 -4.774 1.00 97.94 77 ILE A CA 1
ATOM 581 C C . ILE A 1 77 ? 4.458 20.848 -6.040 1.00 97.94 77 ILE A C 1
ATOM 583 O O . ILE A 1 77 ? 3.651 20.779 -6.975 1.00 97.94 77 ILE A O 1
ATOM 587 N N . ALA A 1 78 ? 5.530 21.643 -6.076 1.00 95.12 78 ALA A N 1
ATOM 588 C CA . ALA A 1 78 ? 5.838 22.542 -7.192 1.00 95.12 78 ALA A CA 1
ATOM 589 C C . ALA A 1 78 ? 6.727 21.901 -8.274 1.00 95.12 78 ALA A C 1
ATOM 591 O O . ALA A 1 78 ? 6.542 22.166 -9.466 1.00 95.12 78 ALA A O 1
ATOM 592 N N . ASN A 1 79 ? 7.697 21.077 -7.869 1.00 96.56 79 ASN A N 1
ATOM 593 C CA . ASN A 1 79 ? 8.640 20.438 -8.781 1.00 96.56 79 ASN A CA 1
ATOM 594 C C . ASN A 1 79 ? 7.958 19.343 -9.613 1.00 96.56 79 ASN A C 1
ATOM 596 O O . ASN A 1 79 ? 7.110 18.603 -9.122 1.00 96.56 79 ASN A O 1
ATOM 600 N N . ARG A 1 80 ? 8.355 19.233 -10.886 1.00 96.06 80 ARG A N 1
ATOM 601 C CA . ARG A 1 80 ? 7.924 18.153 -11.794 1.00 96.06 80 ARG A CA 1
ATOM 602 C C . ARG A 1 80 ? 9.069 17.266 -12.268 1.00 96.06 80 ARG A C 1
ATOM 604 O O . ARG A 1 80 ? 8.820 16.273 -12.936 1.00 96.06 80 ARG A O 1
ATOM 611 N N . ASP A 1 81 ? 10.315 17.632 -11.982 1.00 97.56 81 ASP A N 1
ATOM 612 C CA . ASP A 1 81 ? 11.460 16.777 -12.283 1.00 97.56 81 ASP A CA 1
ATOM 613 C C . ASP A 1 81 ? 11.574 15.686 -11.218 1.00 97.56 81 ASP A C 1
ATOM 615 O O . ASP A 1 81 ? 11.613 15.986 -10.026 1.00 97.56 81 ASP A O 1
ATOM 619 N N . ALA A 1 82 ? 11.622 14.425 -11.646 1.00 97.19 82 ALA A N 1
ATOM 620 C CA . ALA A 1 82 ? 11.601 13.285 -10.738 1.00 97.19 82 ALA A CA 1
ATOM 621 C C . ALA A 1 82 ? 12.760 13.304 -9.728 1.00 97.19 82 ALA A C 1
ATOM 623 O O . ALA A 1 82 ? 12.555 12.956 -8.570 1.00 97.19 82 ALA A O 1
ATOM 624 N N . LEU A 1 83 ? 13.965 13.730 -10.131 1.00 97.00 83 LEU A N 1
ATOM 625 C CA . LEU A 1 83 ? 15.108 13.792 -9.215 1.00 97.00 83 LEU A CA 1
ATOM 626 C C . LEU A 1 83 ? 14.948 14.921 -8.199 1.00 97.00 83 LEU A C 1
ATOM 628 O O . LEU A 1 83 ? 15.262 14.728 -7.029 1.00 97.00 83 LEU A O 1
ATOM 632 N N . ALA A 1 84 ? 14.438 16.077 -8.629 1.00 97.75 84 ALA A N 1
ATOM 633 C CA . ALA A 1 84 ? 14.147 17.179 -7.718 1.00 97.75 84 ALA A CA 1
ATOM 634 C C . ALA A 1 84 ? 13.058 16.804 -6.700 1.00 97.75 84 ALA A C 1
ATOM 636 O O . ALA A 1 84 ? 13.228 17.060 -5.512 1.00 97.75 84 ALA A O 1
ATOM 637 N N . VAL A 1 85 ? 11.980 16.144 -7.143 1.00 98.38 85 VAL A N 1
ATOM 638 C CA . VAL A 1 85 ? 10.901 15.683 -6.254 1.00 98.38 85 VAL A CA 1
ATOM 639 C C . VAL A 1 85 ? 11.422 14.659 -5.246 1.00 98.38 85 VAL A C 1
ATOM 641 O O . VAL A 1 85 ? 11.181 14.817 -4.056 1.00 98.38 85 VAL A O 1
ATOM 644 N N . LEU A 1 86 ? 12.191 13.657 -5.684 1.00 98.38 86 LEU A N 1
ATOM 645 C CA . LEU A 1 86 ? 12.786 12.674 -4.771 1.00 98.38 86 LEU A CA 1
ATOM 646 C C . LEU A 1 86 ? 13.739 13.326 -3.758 1.00 98.38 86 LEU A C 1
ATOM 648 O O . LEU A 1 86 ? 13.724 12.958 -2.588 1.00 98.38 86 LEU A O 1
ATOM 652 N N . ALA A 1 87 ? 14.526 14.322 -4.175 1.00 98.25 87 ALA A N 1
ATOM 653 C CA . ALA A 1 87 ? 15.395 15.067 -3.265 1.00 98.25 87 ALA A CA 1
ATOM 654 C C . ALA A 1 87 ? 14.603 15.914 -2.252 1.00 98.25 87 ALA A C 1
ATOM 656 O O . ALA A 1 87 ? 15.082 16.157 -1.141 1.00 98.25 87 ALA A O 1
ATOM 657 N N . ASP A 1 88 ? 13.430 16.420 -2.637 1.00 98.50 88 ASP A N 1
ATOM 658 C CA . ASP A 1 88 ? 12.525 17.155 -1.751 1.00 98.50 88 ASP A CA 1
ATOM 659 C C . ASP A 1 88 ? 11.825 16.226 -0.753 1.00 98.50 88 ASP A C 1
ATOM 661 O O . ASP A 1 88 ? 11.728 16.584 0.419 1.00 98.50 88 ASP A O 1
ATOM 665 N N . MET A 1 89 ? 11.436 15.018 -1.179 1.00 98.56 89 MET A N 1
ATOM 666 C CA . MET A 1 89 ? 10.946 13.954 -0.293 1.00 98.56 89 MET A CA 1
ATOM 667 C C . MET A 1 89 ? 12.012 13.548 0.732 1.00 98.56 89 MET A C 1
ATOM 669 O O . MET A 1 89 ? 11.749 13.571 1.930 1.00 98.56 89 MET A O 1
ATOM 673 N N . GLU A 1 90 ? 13.235 13.253 0.277 1.00 98.00 90 GLU A N 1
ATOM 674 C CA . GLU A 1 90 ? 14.367 12.876 1.138 1.00 98.00 90 GLU A CA 1
ATOM 675 C C . GLU A 1 90 ? 14.674 13.938 2.203 1.00 98.00 90 GLU A C 1
ATOM 677 O O . GLU A 1 90 ? 15.014 13.617 3.342 1.00 98.00 90 GLU A O 1
ATOM 682 N N . GLY A 1 91 ? 14.559 15.215 1.828 1.00 97.94 91 GLY A N 1
ATOM 683 C CA . GLY A 1 91 ? 14.805 16.341 2.721 1.00 97.94 91 GLY A CA 1
ATOM 684 C C . GLY A 1 91 ? 13.563 16.947 3.371 1.00 97.94 91 GLY A C 1
ATOM 685 O O . GLY A 1 91 ? 13.686 18.056 3.888 1.00 97.94 91 GLY A O 1
ATOM 686 N N . GLU A 1 92 ? 12.407 16.278 3.300 1.00 98.12 92 GLU A N 1
ATOM 687 C CA . GLU A 1 92 ? 11.132 16.664 3.927 1.00 98.12 92 GLU A CA 1
ATOM 688 C C . GLU A 1 92 ? 10.732 18.137 3.711 1.00 98.12 92 GLU A C 1
ATOM 690 O O . GLU A 1 92 ? 10.410 18.871 4.648 1.00 98.12 92 GLU A O 1
ATOM 695 N N . ARG A 1 93 ? 10.783 18.597 2.458 1.00 98.00 93 ARG A N 1
ATOM 696 C CA . ARG A 1 93 ? 10.516 19.994 2.073 1.00 98.00 93 ARG A CA 1
ATOM 697 C C . ARG A 1 93 ? 9.666 20.073 0.812 1.00 98.00 93 ARG A C 1
ATOM 699 O O . ARG A 1 93 ? 9.577 19.109 0.070 1.00 98.00 93 ARG A O 1
ATOM 706 N N . GLY A 1 94 ? 9.086 21.235 0.520 1.00 96.50 94 GLY A N 1
ATOM 707 C CA . GLY A 1 94 ? 8.405 21.458 -0.763 1.00 96.50 94 GLY A CA 1
ATOM 708 C C . GLY A 1 94 ? 7.075 20.709 -0.879 1.00 96.50 94 GLY A C 1
ATOM 709 O O . GLY A 1 94 ? 6.738 20.228 -1.961 1.00 96.50 94 GLY A O 1
ATOM 710 N N . GLY A 1 95 ? 6.336 20.611 0.233 1.00 96.81 95 GLY A N 1
ATOM 711 C CA . GLY A 1 95 ? 5.091 19.845 0.335 1.00 96.81 95 GLY A CA 1
ATOM 712 C C . GLY A 1 95 ? 5.267 18.447 0.935 1.00 96.81 95 GLY A C 1
ATOM 713 O O . GLY A 1 95 ? 4.311 17.676 0.966 1.00 96.81 95 GLY A O 1
ATOM 714 N N . PHE A 1 96 ? 6.470 18.109 1.402 1.00 98.38 96 PHE A N 1
ATOM 715 C CA . PHE A 1 96 ? 6.797 16.829 2.038 1.00 98.38 96 PHE A CA 1
ATOM 716 C C . PHE A 1 96 ? 7.190 16.997 3.514 1.00 98.38 96 PHE A C 1
ATOM 718 O O . PHE A 1 96 ? 7.959 16.208 4.053 1.00 98.38 96 PHE A O 1
ATOM 725 N N . GLU A 1 97 ? 6.702 18.040 4.184 1.00 97.62 97 GLU A N 1
ATOM 726 C CA . GLU A 1 97 ? 7.026 18.298 5.586 1.00 97.62 97 GLU A CA 1
ATOM 727 C C . GLU A 1 97 ? 6.555 17.141 6.489 1.00 97.62 97 GLU A C 1
ATOM 729 O O . GLU A 1 97 ? 5.389 16.728 6.439 1.00 97.62 97 GLU A O 1
ATOM 734 N N . ALA A 1 98 ? 7.472 16.650 7.334 1.00 96.44 98 ALA A N 1
ATOM 735 C CA . ALA A 1 98 ? 7.282 15.488 8.208 1.00 96.44 98 ALA A CA 1
ATOM 736 C C . ALA A 1 98 ? 6.888 14.203 7.450 1.00 96.44 98 ALA A C 1
ATOM 738 O O . ALA A 1 98 ? 6.091 13.409 7.951 1.00 96.44 98 ALA A O 1
ATOM 739 N N . LEU A 1 99 ? 7.407 14.013 6.230 1.00 97.12 99 LEU A N 1
ATOM 740 C CA . LEU A 1 99 ? 7.129 12.853 5.385 1.00 97.12 99 LEU A CA 1
ATOM 741 C C . LEU A 1 99 ? 7.273 11.532 6.140 1.00 97.12 99 LEU A C 1
ATOM 743 O O . LEU A 1 99 ? 6.368 10.706 6.036 1.00 97.12 99 LEU A O 1
ATOM 747 N N . PHE A 1 100 ? 8.384 11.351 6.859 1.00 95.81 100 PHE A N 1
ATOM 748 C CA . PHE A 1 100 ? 8.726 10.079 7.498 1.00 95.81 100 PHE A CA 1
ATOM 749 C C . PHE A 1 100 ? 7.999 9.904 8.827 1.00 95.81 100 PHE A C 1
ATOM 751 O O . PHE A 1 100 ? 7.449 8.843 9.068 1.00 95.81 100 PHE A O 1
ATOM 758 N N . ALA A 1 101 ? 7.886 10.963 9.633 1.00 94.25 101 ALA A N 1
ATOM 759 C CA . ALA A 1 101 ? 7.101 10.911 10.871 1.00 94.25 101 ALA A CA 1
ATOM 760 C C . ALA A 1 101 ? 5.604 10.657 10.608 1.00 94.25 101 ALA A C 1
ATOM 762 O O . ALA A 1 101 ? 4.925 10.051 11.422 1.00 94.25 101 ALA A O 1
ATOM 763 N N . LYS A 1 102 ? 5.074 11.107 9.462 1.00 95.12 102 LYS A N 1
ATOM 764 C CA . LYS A 1 102 ? 3.723 10.732 9.025 1.00 95.12 102 LYS A CA 1
ATOM 765 C C . LYS A 1 102 ? 3.668 9.311 8.467 1.00 95.12 102 LYS A C 1
ATOM 767 O O . LYS A 1 102 ? 2.626 8.680 8.549 1.00 95.12 102 LYS A O 1
ATOM 772 N N . ALA A 1 103 ? 4.728 8.823 7.828 1.00 94.94 103 ALA A N 1
ATOM 773 C CA . ALA A 1 103 ? 4.748 7.432 7.385 1.00 94.94 103 ALA A CA 1
ATOM 774 C C . ALA A 1 103 ? 4.645 6.493 8.597 1.00 94.94 103 ALA A C 1
ATOM 776 O O . ALA A 1 103 ? 3.750 5.659 8.604 1.00 94.94 103 ALA A O 1
ATOM 777 N N . ASP A 1 104 ? 5.446 6.757 9.629 1.00 92.50 104 ASP A N 1
ATOM 778 C CA . ASP A 1 104 ? 5.372 6.166 10.972 1.00 92.50 104 ASP A CA 1
ATOM 779 C C . ASP A 1 104 ? 3.946 6.261 11.557 1.00 92.50 104 ASP A C 1
ATOM 781 O O . ASP A 1 104 ? 3.234 5.264 11.648 1.00 92.50 104 ASP A O 1
ATOM 785 N N . GLU A 1 105 ? 3.427 7.483 11.752 1.00 93.62 105 GLU A N 1
ATOM 786 C CA . GLU A 1 105 ? 2.085 7.719 12.320 1.00 93.62 105 GLU A CA 1
ATOM 787 C C . GLU A 1 105 ? 0.969 6.914 11.625 1.00 93.62 105 GLU A C 1
ATOM 789 O O . GLU A 1 105 ? 0.058 6.410 12.281 1.00 93.62 105 GLU A O 1
ATOM 794 N N . PHE A 1 106 ? 0.998 6.802 10.294 1.00 93.75 106 PHE A N 1
ATOM 795 C CA . PHE A 1 106 ? -0.056 6.133 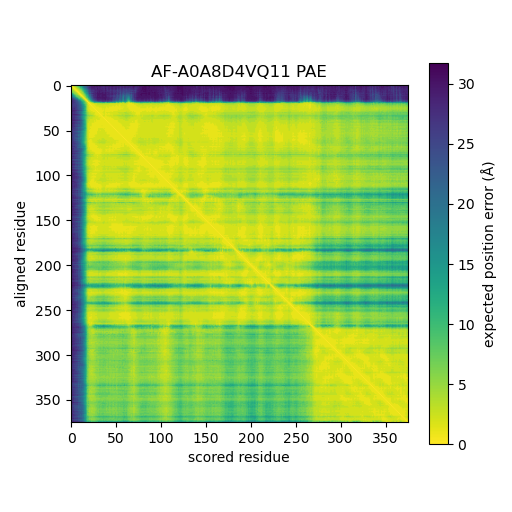9.525 1.00 93.75 106 PHE A CA 1
ATOM 796 C C . PHE A 1 106 ? 0.255 4.668 9.177 1.00 93.75 106 PHE A C 1
ATOM 798 O O . PHE A 1 106 ? -0.591 4.036 8.541 1.00 93.75 106 PHE A O 1
ATOM 805 N N . GLY A 1 107 ? 1.408 4.122 9.577 1.00 93.38 107 GLY A N 1
ATOM 806 C CA . GLY A 1 107 ? 1.826 2.757 9.236 1.00 93.38 107 GLY A CA 1
ATOM 807 C C . GLY A 1 107 ? 2.057 2.569 7.734 1.00 93.38 107 GLY A C 1
ATOM 808 O O . GLY A 1 107 ? 1.546 1.633 7.119 1.00 93.38 107 GLY A O 1
ATOM 809 N N . ALA A 1 108 ? 2.712 3.537 7.094 1.00 95.81 108 ALA A N 1
ATOM 810 C CA . ALA A 1 108 ? 2.983 3.519 5.665 1.00 95.81 108 ALA A CA 1
ATOM 811 C C . ALA A 1 108 ? 4.360 2.920 5.367 1.00 95.81 108 ALA A C 1
ATOM 813 O O . ALA A 1 108 ? 5.368 3.623 5.411 1.00 95.81 108 ALA A O 1
ATOM 814 N N . ASP A 1 109 ? 4.375 1.661 4.936 1.00 95.94 109 ASP A N 1
ATOM 815 C CA . ASP A 1 109 ? 5.595 0.983 4.490 1.00 95.94 109 ASP A CA 1
ATOM 816 C C . ASP A 1 109 ? 6.227 1.648 3.264 1.00 95.94 109 ASP A C 1
ATOM 818 O O . ASP A 1 109 ? 7.452 1.684 3.142 1.00 95.94 109 ASP A O 1
ATOM 822 N N . TYR A 1 110 ? 5.398 2.184 2.354 1.00 97.88 110 TYR A N 1
ATOM 823 C CA . TYR A 1 110 ? 5.852 2.853 1.134 1.00 97.88 110 TYR A CA 1
ATOM 824 C C . TYR A 1 110 ? 5.094 4.151 0.866 1.00 97.88 110 TYR A C 1
ATOM 826 O O . TYR A 1 110 ? 3.859 4.194 0.865 1.00 97.88 110 TYR A O 1
ATOM 834 N N . THR A 1 111 ? 5.836 5.213 0.544 1.00 98.31 111 THR A N 1
ATOM 835 C CA . THR A 1 111 ? 5.263 6.526 0.219 1.00 98.31 111 THR A CA 1
ATOM 836 C C . THR A 1 111 ? 5.482 6.913 -1.244 1.00 98.31 111 THR A C 1
ATOM 838 O O . THR A 1 111 ? 6.602 6.942 -1.747 1.00 98.31 111 THR A O 1
ATOM 841 N N . PHE A 1 112 ? 4.410 7.299 -1.932 1.00 98.75 112 PHE A N 1
ATOM 842 C CA . PHE A 1 112 ? 4.441 7.719 -3.330 1.00 98.75 112 PHE A CA 1
ATOM 843 C C . PHE A 1 112 ? 4.052 9.189 -3.470 1.00 98.75 112 PHE A C 1
ATOM 845 O O . PHE A 1 112 ? 2.928 9.578 -3.147 1.00 98.75 112 PHE A O 1
ATOM 852 N N . ALA A 1 113 ? 4.951 10.006 -4.014 1.00 98.69 113 ALA A N 1
ATOM 853 C CA . ALA A 1 113 ? 4.581 11.315 -4.533 1.00 98.69 113 ALA A CA 1
ATOM 854 C C . ALA A 1 113 ? 3.826 11.146 -5.858 1.00 98.69 113 ALA A C 1
ATOM 856 O O . ALA A 1 113 ? 4.291 10.445 -6.756 1.00 98.69 113 ALA A O 1
ATOM 857 N N . VAL A 1 114 ? 2.675 11.797 -6.004 1.00 98.69 114 VAL A N 1
ATOM 858 C CA . VAL A 1 114 ? 1.820 11.673 -7.190 1.00 98.69 114 VAL A CA 1
ATOM 859 C C . VAL A 1 114 ? 1.556 13.042 -7.793 1.00 98.69 114 VAL A C 1
ATOM 861 O O . VAL A 1 114 ? 1.012 13.934 -7.142 1.00 98.69 114 VAL A O 1
ATOM 864 N N . LEU A 1 115 ? 1.916 13.209 -9.061 1.00 97.31 115 LEU A N 1
ATOM 865 C CA . LEU A 1 115 ? 1.809 14.487 -9.761 1.00 97.31 115 LEU A CA 1
ATOM 866 C C . LEU A 1 115 ? 1.353 14.314 -11.212 1.00 97.31 115 LEU A C 1
ATOM 868 O O . LEU A 1 115 ? 1.200 13.197 -11.697 1.00 97.31 115 LEU A O 1
ATOM 872 N N . ASP A 1 116 ? 1.091 15.423 -11.898 1.00 95.44 116 ASP A N 1
ATOM 873 C CA . ASP A 1 116 ? 0.865 15.464 -13.342 1.00 95.44 116 ASP A CA 1
ATOM 874 C C . ASP A 1 116 ? 2.087 16.005 -14.091 1.00 95.44 116 ASP A C 1
ATOM 876 O O . ASP A 1 116 ? 2.792 16.903 -13.624 1.00 95.44 116 ASP A O 1
ATOM 880 N N . ASP A 1 117 ? 2.288 15.494 -15.306 1.00 94.06 117 ASP A N 1
ATOM 881 C CA . ASP A 1 117 ? 3.369 15.894 -16.208 1.00 94.06 117 ASP A CA 1
ATOM 882 C C . ASP A 1 117 ? 4.763 15.688 -15.590 1.00 94.06 117 ASP A C 1
ATOM 884 O O . ASP A 1 117 ? 5.609 16.589 -15.626 1.00 94.06 117 ASP A O 1
ATOM 888 N N . LEU A 1 118 ? 5.002 14.500 -15.026 1.00 96.69 118 LEU A N 1
ATOM 889 C CA . LEU A 1 118 ? 6.303 14.121 -14.480 1.00 96.69 118 LEU A CA 1
ATOM 890 C C . LEU A 1 118 ? 7.364 14.143 -15.573 1.00 96.69 118 LEU A C 1
ATOM 892 O O . LEU A 1 118 ? 7.192 13.598 -16.668 1.00 96.69 118 LEU A O 1
ATOM 896 N N . MET A 1 119 ? 8.497 14.748 -15.241 1.00 95.31 119 MET A N 1
ATOM 897 C CA . MET A 1 119 ? 9.645 14.881 -16.114 1.00 95.31 119 MET A CA 1
ATOM 898 C C . MET A 1 119 ? 10.782 13.987 -15.629 1.00 95.31 119 MET A C 1
ATOM 900 O O . MET A 1 119 ? 11.204 14.032 -14.476 1.00 95.31 119 MET A O 1
ATOM 904 N N . LEU A 1 120 ? 11.310 13.195 -16.552 1.00 89.81 120 LEU A N 1
ATOM 905 C CA . LEU A 1 120 ? 12.460 12.322 -16.392 1.00 89.81 120 LEU A CA 1
ATOM 906 C C . LEU A 1 120 ? 13.489 12.690 -17.455 1.00 89.81 120 LEU A C 1
ATOM 908 O O . LEU A 1 120 ? 13.245 12.544 -18.653 1.00 89.81 120 LEU A O 1
ATOM 912 N N . HIS A 1 121 ? 14.640 13.204 -17.016 1.00 86.44 121 HIS A N 1
ATOM 913 C CA . HIS A 1 121 ? 15.726 13.631 -17.906 1.00 86.44 121 HIS A CA 1
ATOM 914 C C . HIS A 1 121 ? 15.255 14.605 -19.008 1.00 86.44 121 HIS A C 1
ATOM 916 O O . HIS A 1 121 ? 15.652 14.500 -20.169 1.00 86.44 121 HIS A O 1
ATOM 922 N N . GLY A 1 122 ? 14.369 15.543 -18.650 1.00 83.56 122 GLY A N 1
ATOM 923 C CA . GLY A 1 122 ? 13.845 16.559 -19.568 1.00 83.56 122 GLY A CA 1
ATOM 924 C C . GLY A 1 122 ? 12.761 16.078 -20.541 1.00 83.56 122 GLY A C 1
ATOM 925 O O . GLY A 1 122 ? 12.380 16.833 -21.434 1.00 83.56 122 GLY A O 1
ATOM 926 N N . LYS A 1 123 ? 12.229 14.860 -20.379 1.00 87.00 123 LYS A N 1
ATOM 927 C CA . LYS A 1 123 ? 11.085 14.340 -21.148 1.00 87.00 123 LYS A CA 1
ATOM 928 C C . LYS A 1 123 ? 9.970 13.883 -20.219 1.00 87.00 123 LYS A C 1
ATOM 930 O O . LYS A 1 123 ? 10.241 13.569 -19.067 1.00 87.00 123 LYS A O 1
ATOM 935 N N . ARG A 1 124 ? 8.736 13.796 -20.725 1.00 89.75 124 ARG A N 1
ATOM 936 C CA . ARG A 1 124 ? 7.651 13.157 -19.971 1.00 89.75 124 ARG A CA 1
ATOM 937 C C . ARG A 1 124 ? 8.026 11.714 -19.652 1.00 89.75 124 ARG A C 1
ATOM 939 O O . ARG A 1 124 ? 8.486 10.998 -20.540 1.00 89.75 124 ARG A O 1
ATOM 946 N N . GLY A 1 125 ? 7.810 11.300 -18.414 1.00 88.25 125 GLY A N 1
ATOM 947 C CA . GLY A 1 125 ? 7.964 9.912 -18.003 1.00 88.25 125 GLY A CA 1
ATOM 948 C C . GLY A 1 125 ? 6.955 9.544 -16.925 1.00 88.25 125 GLY A C 1
ATOM 949 O O . GLY A 1 125 ? 6.121 10.362 -16.553 1.00 88.25 125 GLY A O 1
ATOM 950 N N . CYS A 1 126 ? 7.003 8.293 -16.478 1.00 93.38 126 CYS A N 1
ATOM 951 C CA . CYS A 1 126 ? 5.917 7.720 -15.689 1.00 93.38 126 CYS A CA 1
ATOM 952 C C . CYS A 1 126 ? 6.212 7.591 -14.204 1.00 93.38 126 CYS A C 1
ATOM 954 O O . CYS A 1 126 ? 5.318 7.825 -13.398 1.00 93.38 126 CYS A O 1
ATOM 956 N N . GLY A 1 127 ? 7.441 7.255 -13.832 1.00 95.81 127 GLY A N 1
ATOM 957 C CA . GLY A 1 127 ? 7.785 7.061 -12.437 1.00 95.81 127 GLY A CA 1
ATOM 958 C C . GLY A 1 127 ? 9.282 6.988 -12.213 1.00 95.81 127 GLY A C 1
ATOM 959 O O . GLY A 1 127 ? 10.072 6.964 -13.166 1.00 95.81 127 GLY A O 1
ATOM 960 N N . ARG A 1 128 ? 9.650 7.050 -10.933 1.00 95.69 128 ARG A N 1
ATOM 961 C CA . ARG A 1 128 ? 10.999 6.770 -10.454 1.00 95.69 128 ARG A CA 1
ATOM 962 C C . ARG A 1 128 ? 10.996 6.414 -8.973 1.00 95.69 128 ARG A C 1
ATOM 964 O O . ARG A 1 128 ? 10.624 7.244 -8.144 1.00 95.69 128 ARG A O 1
ATOM 971 N N . GLY A 1 129 ? 11.496 5.233 -8.644 1.00 94.00 129 GLY A N 1
ATOM 972 C CA . GLY A 1 129 ? 11.879 4.853 -7.291 1.00 94.00 129 GLY A CA 1
ATOM 973 C C . GLY A 1 129 ? 13.080 5.659 -6.803 1.00 94.00 129 GLY A C 1
ATOM 974 O O . GLY A 1 129 ? 13.980 5.994 -7.580 1.00 94.00 129 GLY A O 1
ATOM 975 N N . TYR A 1 130 ? 13.113 5.963 -5.505 1.00 94.25 130 TYR A N 1
ATOM 976 C CA . TYR A 1 130 ? 14.276 6.587 -4.873 1.00 94.25 130 TYR A CA 1
ATOM 977 C C . TYR A 1 130 ? 15.545 5.751 -5.086 1.00 94.25 130 TYR A C 1
ATOM 979 O O . TYR A 1 130 ? 16.604 6.278 -5.440 1.00 94.25 130 TYR A O 1
ATOM 987 N N . ALA A 1 131 ? 15.416 4.432 -4.948 1.00 89.00 131 ALA A N 1
ATOM 988 C CA . ALA A 1 131 ? 16.488 3.483 -5.168 1.00 89.00 131 ALA A CA 1
ATOM 989 C C . ALA A 1 131 ? 15.959 2.141 -5.681 1.00 89.00 131 ALA A C 1
ATOM 991 O O . ALA A 1 131 ? 14.767 1.852 -5.637 1.00 89.00 131 ALA A O 1
ATOM 992 N N . VAL A 1 132 ? 16.900 1.310 -6.124 1.00 89.12 132 VAL A N 1
ATOM 993 C CA . VAL A 1 132 ? 16.719 -0.139 -6.175 1.00 89.12 132 VAL A CA 1
ATOM 994 C C . VAL A 1 132 ? 17.360 -0.695 -4.917 1.00 89.12 132 VAL A C 1
ATOM 996 O O . VAL A 1 132 ? 18.588 -0.617 -4.777 1.00 89.12 132 VAL A O 1
ATOM 999 N N . ASN A 1 133 ? 16.548 -1.194 -3.992 1.00 92.06 133 ASN A N 1
ATOM 1000 C CA . ASN A 1 133 ? 17.055 -1.693 -2.720 1.00 92.06 133 ASN A CA 1
ATOM 1001 C C . ASN A 1 133 ? 17.722 -3.063 -2.895 1.00 92.06 133 ASN A C 1
ATOM 1003 O O . ASN A 1 133 ? 17.287 -3.909 -3.670 1.00 92.06 133 ASN A O 1
ATOM 1007 N N . LYS A 1 134 ? 18.836 -3.272 -2.201 1.00 93.12 134 LYS A N 1
ATOM 1008 C CA . LYS A 1 134 ? 19.754 -4.397 -2.450 1.00 93.12 134 LYS A CA 1
ATOM 1009 C C . LYS A 1 134 ? 19.842 -5.347 -1.271 1.00 93.12 134 LYS A C 1
ATOM 1011 O O . LYS A 1 134 ? 20.375 -6.445 -1.397 1.00 93.12 134 LYS A O 1
ATOM 1016 N N . THR A 1 135 ? 19.377 -4.907 -0.109 1.00 93.31 135 THR A N 1
ATOM 1017 C CA . THR A 1 135 ? 19.424 -5.668 1.134 1.00 93.31 135 THR A CA 1
ATOM 1018 C C . THR A 1 135 ? 18.105 -5.523 1.868 1.00 93.31 135 THR A C 1
ATOM 1020 O O . THR A 1 135 ? 17.422 -4.517 1.721 1.00 93.31 135 THR A O 1
ATOM 1023 N N . VAL A 1 136 ? 17.783 -6.497 2.714 1.00 91.25 136 VAL A N 1
ATOM 1024 C CA . VAL A 1 136 ? 16.611 -6.433 3.595 1.00 91.25 136 VAL A CA 1
ATOM 1025 C C . VAL A 1 136 ? 16.603 -5.158 4.449 1.00 91.25 136 VAL A C 1
ATOM 1027 O O . VAL A 1 136 ? 15.557 -4.545 4.602 1.00 91.25 136 VAL A O 1
ATOM 1030 N N . ALA A 1 137 ? 17.766 -4.723 4.948 1.00 91.56 137 ALA A N 1
ATOM 1031 C CA . ALA A 1 137 ? 17.873 -3.505 5.752 1.00 91.56 137 ALA A CA 1
ATOM 1032 C C . ALA A 1 137 ? 17.565 -2.233 4.949 1.00 91.56 137 ALA A C 1
ATOM 1034 O O . ALA A 1 137 ? 17.024 -1.288 5.498 1.00 91.56 137 ALA A O 1
ATOM 1035 N N . GLU A 1 138 ? 17.907 -2.205 3.658 1.00 93.44 138 GLU A N 1
ATOM 1036 C CA . GLU A 1 138 ? 17.542 -1.086 2.785 1.00 93.44 138 GLU A CA 1
ATOM 1037 C C . GLU A 1 138 ? 16.055 -1.089 2.427 1.00 93.44 138 GLU A C 1
ATOM 1039 O O . GLU A 1 138 ? 15.499 -0.023 2.191 1.00 93.44 138 GLU A O 1
ATOM 1044 N N . ILE A 1 139 ? 15.437 -2.269 2.333 1.00 91.00 139 ILE A N 1
ATOM 1045 C CA . ILE A 1 139 ? 14.012 -2.397 2.012 1.00 91.00 139 ILE A CA 1
ATOM 1046 C C . ILE A 1 139 ? 13.162 -1.935 3.193 1.00 91.00 139 ILE A C 1
ATOM 1048 O O . ILE A 1 139 ? 12.264 -1.129 2.990 1.00 91.00 139 ILE A O 1
ATOM 1052 N N . ALA A 1 140 ? 13.524 -2.366 4.403 1.00 89.44 140 ALA A N 1
ATOM 1053 C CA . ALA A 1 140 ? 12.848 -1.997 5.644 1.00 89.44 140 ALA A CA 1
ATOM 1054 C C . ALA A 1 140 ? 13.171 -0.579 6.152 1.00 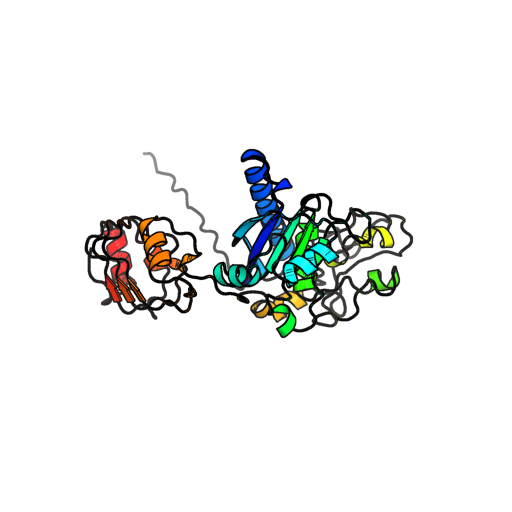89.44 140 ALA A C 1
ATOM 1056 O O . ALA A 1 140 ? 12.771 -0.214 7.251 1.00 89.44 140 ALA A O 1
ATOM 1057 N N . ASP A 1 141 ? 13.933 0.216 5.397 1.00 91.94 141 ASP A N 1
ATOM 1058 C CA . ASP A 1 141 ? 14.237 1.601 5.752 1.00 91.94 141 ASP A CA 1
ATOM 1059 C C . ASP A 1 141 ? 13.236 2.540 5.072 1.00 91.94 141 ASP A C 1
ATOM 1061 O O . ASP A 1 141 ? 13.303 2.783 3.862 1.00 91.94 141 ASP A O 1
ATOM 1065 N N . THR A 1 142 ? 12.340 3.134 5.857 1.00 90.12 142 THR A N 1
ATOM 1066 C CA . THR A 1 142 ? 11.336 4.104 5.392 1.00 90.12 142 THR A CA 1
ATOM 1067 C C . THR A 1 142 ? 11.965 5.302 4.673 1.00 90.12 142 THR A C 1
ATOM 1069 O O . THR A 1 142 ? 11.373 5.865 3.748 1.00 90.12 142 THR A O 1
ATOM 1072 N N . ARG A 1 143 ? 13.227 5.651 4.979 1.00 93.44 143 ARG A N 1
ATOM 1073 C CA . ARG A 1 143 ? 13.994 6.689 4.258 1.00 93.44 143 ARG A CA 1
ATOM 1074 C C . ARG A 1 143 ? 14.506 6.241 2.891 1.00 93.44 143 ARG A C 1
ATOM 1076 O O . ARG A 1 143 ? 15.192 7.001 2.209 1.00 93.44 143 ARG A O 1
ATOM 1083 N N . ARG A 1 144 ? 14.171 5.028 2.468 1.00 94.56 144 ARG A N 1
ATOM 1084 C CA . ARG A 1 144 ? 14.443 4.474 1.139 1.00 94.56 144 ARG A CA 1
ATOM 1085 C C . ARG A 1 144 ? 13.192 3.916 0.469 1.00 94.56 144 ARG A C 1
ATOM 1087 O O . ARG A 1 144 ? 13.256 3.571 -0.709 1.00 94.56 144 ARG A O 1
ATOM 1094 N N . ALA A 1 145 ? 12.068 3.861 1.179 1.00 95.62 145 ALA A N 1
ATOM 1095 C CA . ALA A 1 145 ? 10.812 3.274 0.733 1.00 95.62 145 ALA A CA 1
ATOM 1096 C C . ALA A 1 145 ? 9.871 4.311 0.091 1.00 95.62 145 ALA A C 1
ATOM 1098 O O . ALA A 1 145 ? 8.679 4.386 0.393 1.00 95.62 145 ALA A O 1
ATOM 1099 N N . PHE A 1 146 ? 10.393 5.138 -0.819 1.00 97.81 146 PHE A N 1
ATOM 1100 C CA . PHE A 1 146 ? 9.564 6.115 -1.520 1.00 97.81 146 PHE A CA 1
ATOM 1101 C C . PHE A 1 146 ? 9.883 6.272 -3.005 1.00 97.81 146 PHE A C 1
ATOM 1103 O O . PHE A 1 146 ? 10.990 6.011 -3.477 1.00 97.81 146 PHE A O 1
ATOM 1110 N N . ALA A 1 147 ? 8.876 6.701 -3.760 1.00 98.44 147 ALA A N 1
ATOM 1111 C CA . ALA A 1 147 ? 8.953 6.894 -5.203 1.00 98.44 147 ALA A CA 1
ATOM 1112 C C . ALA A 1 147 ? 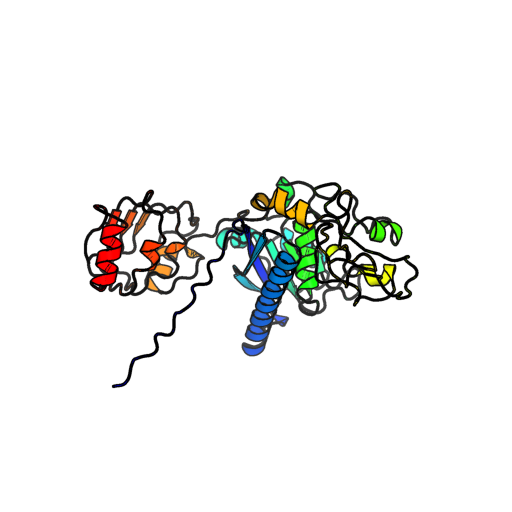8.090 8.079 -5.650 1.00 98.44 147 ALA A C 1
ATOM 1114 O O . ALA A 1 147 ? 7.251 8.582 -4.905 1.00 98.44 147 ALA A O 1
ATOM 1115 N N . VAL A 1 148 ? 8.269 8.504 -6.898 1.00 98.50 148 VAL A N 1
ATOM 1116 C CA . VAL A 1 148 ? 7.413 9.497 -7.555 1.00 98.50 148 VAL A CA 1
ATOM 1117 C C . VAL A 1 148 ? 6.735 8.889 -8.778 1.00 98.50 148 VAL A C 1
ATOM 1119 O O . VAL A 1 148 ? 7.359 8.130 -9.518 1.00 98.50 148 VAL A O 1
ATOM 1122 N N . LEU A 1 149 ? 5.464 9.231 -8.997 1.00 98.12 149 LEU A N 1
ATOM 1123 C CA . LEU A 1 149 ? 4.613 8.728 -10.074 1.00 98.12 149 LEU A CA 1
ATOM 1124 C C . LEU A 1 149 ? 3.904 9.877 -10.805 1.00 98.12 149 LEU A C 1
ATOM 1126 O O . LEU A 1 149 ? 3.437 10.837 -10.187 1.00 98.12 149 LEU A O 1
ATOM 1130 N N . ASP A 1 150 ? 3.740 9.734 -12.118 1.00 97.69 150 ASP A N 1
ATOM 1131 C CA . ASP A 1 150 ? 2.756 10.493 -12.888 1.00 97.69 150 ASP A CA 1
ATOM 1132 C C . ASP A 1 150 ? 1.392 9.804 -12.778 1.00 97.69 150 ASP A C 1
ATOM 1134 O O . ASP A 1 150 ? 1.226 8.628 -13.128 1.00 97.69 150 ASP A O 1
ATOM 1138 N N . ILE A 1 151 ? 0.381 10.551 -12.339 1.00 97.12 151 ILE A N 1
ATOM 1139 C CA . ILE A 1 151 ? -0.982 10.051 -12.184 1.00 97.12 151 ILE A CA 1
ATOM 1140 C C . ILE A 1 151 ? -1.552 9.502 -13.497 1.00 97.12 151 ILE A C 1
ATOM 1142 O O . ILE A 1 151 ? -2.492 8.716 -13.454 1.00 97.12 151 ILE A O 1
ATOM 1146 N N . ALA A 1 152 ? -1.060 9.891 -14.673 1.00 95.88 152 ALA A N 1
ATOM 1147 C CA . ALA A 1 152 ? -1.539 9.391 -15.958 1.00 95.88 152 ALA A CA 1
ATOM 1148 C C . ALA A 1 152 ? -1.061 7.963 -16.277 1.00 95.88 152 ALA A C 1
ATOM 1150 O O . ALA A 1 152 ? -1.705 7.296 -17.084 1.00 95.88 152 ALA A O 1
ATOM 1151 N N . CYS A 1 153 ? 0.008 7.475 -15.638 1.00 93.44 153 CYS A N 1
ATOM 1152 C CA . CYS A 1 153 ? 0.693 6.245 -16.051 1.00 93.44 153 CYS A CA 1
ATOM 1153 C C . CYS A 1 153 ? 0.206 4.940 -15.394 1.00 93.44 153 CYS A C 1
ATOM 1155 O O . CYS A 1 153 ? 0.738 3.866 -15.685 1.00 93.44 153 CYS A O 1
ATOM 1157 N N . GLY A 1 154 ? -0.828 4.992 -14.555 1.00 94.69 154 GLY A N 1
ATOM 1158 C CA . GLY A 1 154 ? -1.549 3.787 -14.147 1.00 94.69 154 GLY A CA 1
ATOM 1159 C C . GLY A 1 154 ? -0.888 2.947 -13.051 1.00 94.69 154 GLY A C 1
ATOM 1160 O O . GLY A 1 154 ? 0.242 3.181 -12.622 1.00 94.69 154 GLY A O 1
ATOM 1161 N N . ALA A 1 155 ? -1.606 1.893 -12.659 1.00 97.00 155 ALA A N 1
ATOM 1162 C CA . ALA A 1 155 ? -1.179 0.918 -11.658 1.00 97.00 155 ALA A CA 1
ATOM 1163 C C . ALA A 1 155 ? 0.092 0.148 -12.045 1.00 97.00 155 ALA A C 1
ATOM 1165 O O . ALA A 1 155 ? 0.844 -0.278 -11.179 1.00 97.00 155 ALA A O 1
ATOM 1166 N N . HIS A 1 156 ? 0.349 -0.036 -13.345 1.00 96.06 156 HIS A N 1
ATOM 1167 C CA . HIS A 1 156 ? 1.543 -0.748 -13.808 1.00 96.06 156 HIS A CA 1
ATOM 1168 C C . HIS A 1 156 ? 2.822 -0.003 -13.410 1.00 96.06 156 HIS A C 1
ATOM 1170 O O . HIS A 1 156 ? 3.796 -0.621 -12.994 1.00 96.06 156 HIS A O 1
ATOM 1176 N N . THR A 1 157 ? 2.814 1.329 -13.502 1.00 96.50 157 THR A N 1
ATOM 1177 C CA . THR A 1 157 ? 3.939 2.151 -13.041 1.00 96.50 157 THR A CA 1
ATOM 1178 C C . THR A 1 157 ? 4.083 2.079 -11.525 1.00 96.50 157 THR A C 1
ATOM 1180 O O . THR A 1 157 ? 5.191 1.887 -11.044 1.00 96.50 157 THR A O 1
ATOM 1183 N N . LEU A 1 158 ? 2.977 2.155 -10.773 1.00 98.31 158 LEU A N 1
ATOM 1184 C CA . LEU A 1 158 ? 2.999 1.956 -9.318 1.00 98.31 158 LEU A CA 1
ATOM 1185 C C . LEU A 1 158 ? 3.665 0.617 -8.954 1.00 98.31 158 LEU A C 1
ATOM 1187 O O . LEU A 1 158 ? 4.577 0.597 -8.137 1.00 98.31 158 LEU A O 1
ATOM 1191 N N . ALA A 1 159 ? 3.258 -0.476 -9.604 1.00 98.44 159 ALA A N 1
ATOM 1192 C CA . ALA A 1 159 ? 3.820 -1.805 -9.381 1.00 98.44 159 ALA A CA 1
ATOM 1193 C C . ALA A 1 159 ? 5.307 -1.900 -9.763 1.00 98.44 159 ALA A C 1
ATOM 1195 O O . ALA A 1 159 ? 6.081 -2.538 -9.056 1.00 98.44 159 ALA A O 1
ATOM 1196 N N . HIS A 1 160 ? 5.713 -1.253 -10.858 1.00 98.12 160 HIS A N 1
ATOM 1197 C CA . HIS A 1 160 ? 7.104 -1.212 -11.306 1.00 98.12 160 HIS A CA 1
ATOM 1198 C C . HIS A 1 160 ? 8.005 -0.482 -10.305 1.00 98.12 160 HIS A C 1
ATOM 1200 O O . HIS A 1 160 ? 9.017 -1.031 -9.871 1.00 98.12 160 HIS A O 1
ATOM 1206 N N . GLU A 1 161 ? 7.625 0.732 -9.896 1.00 97.88 161 GLU A N 1
ATOM 1207 C CA . GLU A 1 161 ? 8.430 1.501 -8.945 1.00 97.88 161 GLU A CA 1
ATOM 1208 C C . GLU A 1 161 ? 8.431 0.852 -7.562 1.00 97.88 161 GLU A C 1
ATOM 1210 O O . GLU A 1 161 ? 9.489 0.756 -6.947 1.00 97.88 161 GLU A O 1
ATOM 1215 N N . LEU A 1 162 ? 7.287 0.326 -7.101 1.00 98.19 162 LEU A N 1
ATOM 1216 C CA . LEU A 1 162 ? 7.232 -0.487 -5.884 1.00 98.19 162 LEU A CA 1
ATOM 1217 C C . LEU A 1 162 ? 8.192 -1.678 -5.986 1.00 98.19 162 LEU A C 1
ATOM 1219 O O . LEU A 1 162 ? 8.954 -1.925 -5.061 1.00 98.19 162 LEU A O 1
ATOM 1223 N N . GLY A 1 163 ? 8.230 -2.370 -7.126 1.00 98.00 163 GLY A N 1
ATOM 1224 C CA . GLY A 1 163 ? 9.156 -3.473 -7.353 1.00 98.00 163 GLY A CA 1
ATOM 1225 C C . GLY A 1 163 ? 10.625 -3.090 -7.149 1.00 98.00 163 GLY A C 1
ATOM 1226 O O . GLY A 1 163 ? 11.368 -3.868 -6.557 1.00 98.00 163 GLY A O 1
ATOM 1227 N N . HIS A 1 164 ? 11.056 -1.887 -7.543 1.00 97.56 164 HIS A N 1
ATOM 1228 C CA . HIS A 1 164 ? 12.408 -1.405 -7.226 1.00 97.56 164 HIS A CA 1
ATOM 1229 C C . HIS A 1 164 ? 12.647 -1.223 -5.727 1.00 97.56 164 HIS A C 1
ATOM 1231 O O . HIS A 1 164 ? 13.714 -1.601 -5.230 1.00 97.56 164 HIS A O 1
ATOM 1237 N N . LEU A 1 165 ? 11.658 -0.697 -5.002 1.00 97.06 165 LEU A N 1
ATOM 1238 C CA . LEU A 1 165 ? 11.727 -0.548 -3.546 1.00 97.06 165 LEU A CA 1
ATOM 1239 C C . LEU A 1 165 ? 11.779 -1.915 -2.846 1.00 97.06 165 LEU A C 1
ATOM 1241 O O . LEU A 1 165 ? 12.508 -2.063 -1.871 1.00 97.06 165 LEU A O 1
ATOM 1245 N N . LEU A 1 166 ? 11.112 -2.929 -3.409 1.00 96.69 166 LEU A N 1
ATOM 1246 C CA . LEU A 1 166 ? 11.168 -4.338 -2.984 1.00 96.69 166 LEU A CA 1
ATOM 1247 C C . LEU A 1 166 ? 12.449 -5.073 -3.432 1.00 96.69 166 LEU A C 1
ATOM 1249 O O . LEU A 1 166 ? 12.643 -6.254 -3.131 1.00 96.69 166 LEU A O 1
ATOM 1253 N N . GLY A 1 167 ? 13.333 -4.381 -4.152 1.00 96.44 167 GLY A N 1
ATOM 1254 C CA . GLY A 1 167 ? 14.640 -4.873 -4.575 1.00 96.44 167 GLY A CA 1
ATOM 1255 C C . GLY A 1 167 ? 14.661 -5.683 -5.867 1.00 96.44 167 GLY A C 1
ATOM 1256 O O . GLY A 1 167 ? 15.562 -6.504 -6.071 1.00 96.44 167 GLY A O 1
ATOM 1257 N N . LEU A 1 168 ? 13.687 -5.450 -6.747 1.00 97.62 168 LEU A N 1
ATOM 1258 C CA . LEU A 1 168 ? 13.621 -6.029 -8.083 1.00 97.62 168 LEU A CA 1
ATOM 1259 C C . LEU A 1 168 ? 14.341 -5.153 -9.122 1.00 97.62 168 LEU A C 1
ATOM 1261 O O . LEU A 1 168 ? 14.225 -3.926 -9.148 1.00 97.62 168 LEU A O 1
ATOM 1265 N N . ASN A 1 169 ? 15.033 -5.809 -10.045 1.00 96.62 169 ASN A N 1
ATOM 1266 C CA . ASN A 1 169 ? 15.702 -5.209 -11.200 1.00 96.62 169 ASN A CA 1
ATOM 1267 C C . ASN A 1 169 ? 14.873 -5.354 -12.482 1.00 96.62 169 ASN A C 1
ATOM 1269 O O . ASN A 1 169 ? 13.963 -6.180 -12.555 1.00 96.62 169 ASN A O 1
ATOM 1273 N N . HIS A 1 170 ? 15.243 -4.625 -13.541 1.00 95.75 170 HIS A N 1
ATOM 1274 C CA . HIS A 1 170 ? 14.573 -4.779 -14.835 1.00 95.75 170 HIS A CA 1
ATOM 1275 C C . HIS A 1 170 ? 14.899 -6.110 -15.524 1.00 95.75 170 HIS A C 1
ATOM 1277 O O . HIS A 1 170 ? 14.035 -6.703 -16.167 1.00 95.75 170 HIS A O 1
ATOM 1283 N N . GLY A 1 171 ? 16.134 -6.593 -15.356 1.00 93.88 171 GLY A N 1
ATOM 1284 C CA . GLY A 1 171 ? 16.578 -7.906 -15.817 1.00 93.88 171 GLY A CA 1
ATOM 1285 C C . GLY A 1 171 ? 17.522 -7.899 -17.015 1.00 93.88 171 GLY A C 1
ATOM 1286 O O . GLY A 1 171 ? 17.849 -6.865 -17.600 1.00 93.88 171 GLY A O 1
ATOM 1287 N N . ALA A 1 172 ? 17.999 -9.097 -17.355 1.00 90.69 172 ALA A N 1
ATOM 1288 C CA . ALA A 1 172 ? 19.144 -9.282 -18.243 1.00 90.69 172 ALA A CA 1
ATOM 1289 C C . ALA A 1 172 ? 18.887 -8.836 -19.689 1.00 90.69 172 ALA A C 1
ATOM 1291 O O . ALA A 1 172 ? 19.784 -8.274 -20.310 1.00 90.69 172 ALA A O 1
ATOM 1292 N N . LEU A 1 173 ? 17.678 -9.046 -20.229 1.00 93.81 173 LEU A N 1
ATOM 1293 C CA . LEU A 1 173 ? 17.377 -8.621 -21.602 1.00 93.81 173 LEU A CA 1
ATOM 1294 C C . LEU A 1 173 ? 17.381 -7.093 -21.730 1.00 93.81 173 LEU A C 1
ATOM 1296 O O . LEU A 1 173 ? 17.892 -6.567 -22.713 1.00 93.81 173 LEU A O 1
ATOM 1300 N N . VAL A 1 174 ? 16.887 -6.377 -20.714 1.00 94.62 174 VAL A N 1
ATOM 1301 C CA . VAL A 1 174 ? 16.966 -4.910 -20.682 1.00 94.62 174 VAL A CA 1
ATOM 1302 C C . VAL A 1 174 ? 18.423 -4.455 -20.686 1.00 94.62 174 VAL A C 1
ATOM 1304 O O . VAL A 1 174 ? 18.765 -3.559 -21.451 1.00 94.62 174 VAL A O 1
ATOM 1307 N N . ASP A 1 175 ? 19.293 -5.093 -19.895 1.00 93.50 175 ASP A N 1
ATOM 1308 C CA . ASP A 1 175 ? 20.727 -4.775 -19.900 1.00 93.50 175 ASP A CA 1
ATOM 1309 C C . ASP A 1 175 ? 21.398 -5.092 -21.243 1.00 93.50 175 ASP A C 1
ATOM 1311 O O . ASP A 1 175 ? 22.237 -4.332 -21.717 1.00 93.50 175 ASP A O 1
ATOM 1315 N N . ALA A 1 176 ? 20.999 -6.188 -21.890 1.00 92.50 176 ALA A N 1
ATOM 1316 C CA . ALA A 1 176 ? 21.522 -6.570 -23.195 1.00 92.50 176 ALA A CA 1
ATOM 1317 C C . ALA A 1 176 ? 21.128 -5.567 -24.292 1.00 92.50 176 ALA A C 1
ATOM 1319 O O . ALA A 1 176 ? 21.971 -5.202 -25.111 1.00 92.50 176 ALA A O 1
ATOM 1320 N N . CYS A 1 177 ? 19.875 -5.095 -24.300 1.00 93.19 177 CYS A N 1
ATOM 1321 C CA . CYS A 1 177 ? 19.426 -4.079 -25.254 1.00 93.19 177 CYS A CA 1
ATOM 1322 C C . CYS A 1 177 ? 19.999 -2.689 -24.931 1.00 93.19 177 CYS A C 1
ATOM 1324 O O . CYS A 1 177 ? 20.282 -1.899 -25.832 1.00 93.19 177 CYS A O 1
ATOM 1326 N N . LEU A 1 178 ? 20.153 -2.374 -23.642 1.00 91.50 178 LEU A N 1
ATOM 1327 C CA . LEU A 1 178 ? 20.604 -1.083 -23.135 1.00 91.50 178 LEU A CA 1
ATOM 1328 C C . LEU A 1 178 ? 21.571 -1.278 -21.956 1.00 91.50 178 LEU A C 1
ATOM 1330 O O . LEU A 1 178 ? 21.145 -1.273 -20.796 1.00 91.50 178 LEU A O 1
ATOM 1334 N N . PRO A 1 179 ? 22.883 -1.387 -22.227 1.00 91.06 179 PRO A N 1
ATOM 1335 C CA . PRO A 1 179 ? 23.880 -1.646 -21.193 1.00 91.06 179 PRO A CA 1
ATOM 1336 C C . PRO A 1 179 ? 23.811 -0.667 -20.017 1.00 91.06 179 PRO A C 1
ATOM 1338 O O . PRO A 1 179 ? 23.806 0.556 -20.193 1.00 91.06 179 PRO A O 1
ATOM 1341 N N . GLY A 1 180 ? 23.759 -1.211 -18.800 1.00 86.62 180 GLY A N 1
ATOM 1342 C CA . GLY A 1 180 ? 23.646 -0.463 -17.549 1.00 86.62 180 GLY A CA 1
ATOM 1343 C C . GLY A 1 180 ? 22.213 -0.091 -17.163 1.00 86.62 180 GLY A C 1
ATOM 1344 O O . GLY A 1 180 ? 22.011 0.514 -16.108 1.00 86.62 180 GLY A O 1
ATOM 1345 N N . LYS A 1 181 ? 21.214 -0.430 -17.987 1.00 89.81 181 LYS A N 1
ATOM 1346 C CA . LYS A 1 181 ? 19.797 -0.200 -17.680 1.00 89.81 181 LYS A CA 1
ATOM 1347 C C . LYS A 1 181 ? 19.105 -1.407 -17.080 1.00 89.81 181 LYS A C 1
ATOM 1349 O O . LYS A 1 181 ? 18.031 -1.209 -16.541 1.00 89.81 181 LYS A O 1
ATOM 1354 N N . GLY A 1 182 ? 19.683 -2.609 -17.076 1.00 85.06 182 GLY A N 1
ATOM 1355 C CA . GLY A 1 182 ? 19.038 -3.756 -16.419 1.00 85.06 182 GLY A CA 1
ATOM 1356 C C . GLY A 1 182 ? 19.019 -3.682 -14.891 1.00 85.06 182 GLY A C 1
ATOM 1357 O O . GLY A 1 182 ? 18.241 -4.401 -14.265 1.00 85.06 182 GLY A O 1
ATOM 1358 N N . HIS A 1 183 ? 19.850 -2.796 -14.322 1.00 81.94 183 HIS A N 1
ATOM 1359 C CA . HIS A 1 183 ? 20.340 -2.828 -12.941 1.00 81.94 183 HIS A CA 1
ATOM 1360 C C . HIS A 1 183 ? 21.140 -4.114 -12.648 1.00 81.94 183 HIS A C 1
ATOM 1362 O O . HIS A 1 183 ? 20.830 -5.194 -13.139 1.00 81.94 183 HIS A O 1
ATOM 1368 N N . SER A 1 184 ? 22.218 -4.007 -11.867 1.00 76.00 184 SER A N 1
ATOM 1369 C CA . SER A 1 184 ? 23.145 -5.129 -11.619 1.00 76.00 184 SER A CA 1
ATOM 1370 C C . SER A 1 184 ? 23.162 -5.611 -10.169 1.00 76.00 184 SER A C 1
ATOM 1372 O O . SER A 1 184 ? 23.929 -6.503 -9.818 1.00 76.00 184 SER A O 1
ATOM 1374 N N . THR A 1 185 ? 22.326 -5.028 -9.311 1.00 79.50 185 THR A N 1
ATOM 1375 C CA . THR A 1 185 ? 22.315 -5.311 -7.873 1.00 79.50 185 THR A CA 1
ATOM 1376 C C . THR A 1 185 ? 20.880 -5.407 -7.370 1.00 79.50 185 THR A C 1
ATOM 1378 O O . THR A 1 185 ? 20.347 -4.420 -6.874 1.00 79.50 185 THR A O 1
ATOM 1381 N N . ALA A 1 186 ? 20.256 -6.565 -7.564 1.00 87.12 186 ALA A N 1
ATOM 1382 C CA . ALA A 1 186 ? 18.962 -6.883 -6.964 1.00 87.12 186 ALA A CA 1
ATOM 1383 C C . ALA A 1 186 ? 19.153 -7.497 -5.568 1.00 87.12 186 ALA A C 1
ATOM 1385 O O . ALA A 1 186 ? 20.269 -7.894 -5.218 1.00 87.12 186 ALA A O 1
ATOM 1386 N N . LEU A 1 187 ? 18.059 -7.644 -4.815 1.00 93.12 187 LEU A N 1
ATOM 1387 C CA . LEU A 1 187 ? 18.044 -8.341 -3.521 1.00 93.12 187 LEU A CA 1
ATOM 1388 C C . LEU A 1 187 ? 18.576 -9.780 -3.627 1.00 93.12 187 LEU A C 1
ATOM 1390 O O . LEU A 1 187 ? 19.316 -10.252 -2.765 1.00 93.12 187 LEU A O 1
ATOM 1394 N N . THR A 1 188 ? 18.215 -10.477 -4.706 1.00 93.81 188 THR A N 1
ATOM 1395 C CA . THR A 1 188 ? 18.680 -11.835 -5.011 1.00 93.81 188 THR A CA 1
ATOM 1396 C C . THR A 1 188 ? 19.008 -11.968 -6.503 1.00 93.81 188 THR A C 1
ATOM 1398 O O . THR A 1 188 ? 18.487 -11.204 -7.315 1.00 93.81 188 THR A O 1
ATOM 1401 N N . PRO A 1 189 ? 19.832 -12.948 -6.927 1.00 93.50 189 PRO A N 1
ATOM 1402 C CA . PRO A 1 189 ? 20.199 -13.107 -8.341 1.00 93.50 189 PRO A CA 1
ATOM 1403 C C . PRO A 1 189 ? 19.021 -13.299 -9.308 1.00 93.50 189 PRO A C 1
ATOM 1405 O O . PRO A 1 189 ? 19.167 -13.042 -10.499 1.00 93.50 189 PRO A O 1
ATOM 1408 N N . TYR A 1 190 ? 17.871 -13.746 -8.801 1.00 95.19 190 TYR A N 1
ATOM 1409 C CA . TYR A 1 190 ? 16.659 -14.022 -9.572 1.00 95.19 190 TYR A CA 1
ATOM 1410 C C . TYR A 1 190 ? 15.572 -12.942 -9.394 1.00 95.19 190 TYR A C 1
ATOM 1412 O O . TYR A 1 190 ? 14.516 -13.045 -10.012 1.00 95.19 190 TYR A O 1
ATOM 1420 N N . ALA A 1 191 ? 15.814 -11.895 -8.598 1.00 96.94 191 ALA A N 1
ATOM 1421 C CA . ALA A 1 191 ? 14.899 -10.772 -8.377 1.00 96.94 191 ALA A CA 1
ATOM 1422 C C . ALA A 1 191 ? 14.899 -9.789 -9.567 1.00 96.94 191 ALA A C 1
ATOM 1424 O O . ALA A 1 191 ? 15.279 -8.626 -9.447 1.00 96.94 191 ALA A O 1
ATOM 1425 N N . ASN A 1 192 ? 14.501 -10.263 -10.748 1.00 97.25 192 ASN A N 1
ATOM 1426 C CA . ASN A 1 192 ? 14.515 -9.479 -11.981 1.00 97.25 192 ASN A CA 1
ATOM 1427 C C . ASN A 1 192 ? 13.215 -9.625 -12.773 1.00 97.25 192 ASN A C 1
ATOM 1429 O O . ASN A 1 192 ? 12.554 -10.664 -12.725 1.00 97.25 192 ASN A O 1
ATOM 1433 N N . GLY A 1 193 ? 12.911 -8.624 -13.594 1.00 97.00 193 GLY A N 1
ATOM 1434 C CA . GLY A 1 193 ? 11.965 -8.759 -14.694 1.00 97.00 193 GLY A CA 1
ATOM 1435 C C . GLY A 1 193 ? 12.392 -9.805 -15.723 1.00 97.00 193 GLY A C 1
ATOM 1436 O O . GLY A 1 193 ? 13.567 -10.139 -15.879 1.00 97.00 193 GLY A O 1
ATOM 1437 N N . TYR A 1 194 ? 11.398 -10.322 -16.434 1.00 96.06 194 TYR A N 1
ATOM 1438 C CA . TYR A 1 194 ? 11.540 -11.265 -17.533 1.00 96.06 194 TYR A CA 1
ATOM 1439 C C . TYR A 1 194 ? 10.949 -10.688 -18.815 1.00 96.06 194 TYR A C 1
ATOM 1441 O O . TYR A 1 194 ? 9.846 -10.143 -18.791 1.00 96.06 194 TYR A O 1
ATOM 1449 N N . ALA A 1 195 ? 11.659 -10.836 -19.928 1.00 95.06 195 ALA A N 1
ATOM 1450 C CA . ALA A 1 195 ? 11.168 -10.489 -21.253 1.00 95.06 195 ALA A CA 1
ATOM 1451 C C . ALA A 1 195 ? 11.677 -11.475 -22.300 1.00 95.06 195 ALA A C 1
ATOM 1453 O O . ALA A 1 195 ? 12.734 -12.088 -22.140 1.00 95.06 195 ALA A O 1
ATOM 1454 N N . GLN A 1 196 ? 10.937 -11.553 -23.400 1.00 93.69 196 GLN A N 1
ATOM 1455 C CA . GLN A 1 196 ? 11.335 -12.231 -24.621 1.00 93.69 196 GLN A CA 1
ATOM 1456 C C . GLN A 1 196 ? 11.271 -11.233 -25.780 1.00 93.69 196 GLN A C 1
ATOM 1458 O O . GLN A 1 196 ? 10.230 -10.623 -26.011 1.00 93.69 196 GLN A O 1
ATOM 1463 N N . GLY A 1 197 ? 12.379 -11.088 -26.505 1.00 92.19 197 GLY A N 1
ATOM 1464 C CA . GLY A 1 197 ? 12.494 -10.247 -27.696 1.00 92.19 197 GLY A CA 1
ATOM 1465 C C . GLY A 1 197 ? 13.939 -10.113 -28.170 1.00 92.19 197 GLY A C 1
ATOM 1466 O O . GLY A 1 197 ? 14.834 -10.735 -27.590 1.00 92.19 197 GLY A O 1
ATOM 1467 N N . VAL A 1 198 ? 14.165 -9.336 -29.233 1.00 92.19 198 VAL A N 1
ATOM 1468 C CA . VAL A 1 198 ? 15.470 -9.290 -29.936 1.00 92.19 198 VAL A CA 1
ATOM 1469 C C . VAL A 1 198 ? 16.138 -7.908 -30.024 1.00 92.19 198 VAL A C 1
ATOM 1471 O O . VAL A 1 198 ? 17.174 -7.782 -30.676 1.00 92.19 198 VAL A O 1
ATOM 1474 N N . CYS A 1 199 ? 15.616 -6.888 -29.334 1.00 93.94 199 CYS A N 1
ATOM 1475 C CA . CYS A 1 199 ? 16.185 -5.529 -29.288 1.00 93.94 199 CYS A CA 1
ATOM 1476 C C . CYS A 1 199 ? 16.230 -4.802 -30.648 1.00 93.94 199 CYS A C 1
ATOM 1478 O O . CYS A 1 199 ? 17.102 -3.960 -30.875 1.00 93.94 199 CYS A O 1
ATOM 1480 N N . ASP A 1 200 ? 15.330 -5.124 -31.577 1.00 93.56 200 ASP A N 1
ATOM 1481 C CA . ASP A 1 200 ? 15.302 -4.539 -32.926 1.00 93.56 200 ASP A CA 1
ATOM 1482 C C . ASP A 1 200 ? 14.264 -3.416 -33.082 1.00 93.56 200 ASP A C 1
ATOM 1484 O O . ASP A 1 200 ? 14.194 -2.761 -34.128 1.00 93.56 200 ASP A O 1
ATOM 1488 N N . LYS A 1 201 ? 13.482 -3.162 -32.025 1.00 93.31 201 LYS A N 1
ATOM 1489 C CA . LYS A 1 201 ? 12.371 -2.203 -32.008 1.00 93.31 201 LYS A CA 1
ATOM 1490 C C . LYS A 1 201 ? 11.295 -2.507 -33.059 1.00 93.31 201 LYS A C 1
ATOM 1492 O O . LYS A 1 201 ? 10.635 -1.581 -33.535 1.00 93.31 201 LYS A O 1
ATOM 1497 N N . GLN A 1 202 ? 11.149 -3.771 -33.453 1.00 91.19 202 GLN A N 1
ATOM 1498 C CA . GLN A 1 202 ? 10.119 -4.237 -34.374 1.00 91.19 202 GLN A CA 1
ATOM 1499 C C . GLN A 1 202 ? 9.242 -5.273 -33.668 1.00 91.19 202 GLN A C 1
ATOM 1501 O O . GLN A 1 202 ? 9.735 -6.354 -33.365 1.00 91.19 202 GLN A O 1
ATOM 1506 N N . PRO A 1 203 ? 7.941 -5.007 -33.453 1.00 89.31 203 PRO A N 1
ATOM 1507 C CA . PRO A 1 203 ? 7.101 -5.940 -32.717 1.00 89.31 203 PRO A CA 1
ATOM 1508 C C . PRO A 1 203 ? 6.985 -7.278 -33.448 1.00 89.31 203 PRO A C 1
ATOM 1510 O O . PRO A 1 203 ? 6.471 -7.333 -34.570 1.00 89.31 203 PRO A O 1
ATOM 1513 N N . GLN A 1 204 ? 7.424 -8.361 -32.806 1.00 87.88 204 GLN A N 1
ATOM 1514 C CA . GLN A 1 204 ? 7.242 -9.724 -33.300 1.00 87.88 204 GLN A CA 1
ATOM 1515 C C . GLN A 1 204 ? 6.212 -10.495 -32.458 1.00 87.88 204 GLN A C 1
ATOM 1517 O O . GLN A 1 204 ? 6.096 -10.289 -31.246 1.00 87.88 204 GLN A O 1
ATOM 1522 N N . PRO A 1 205 ? 5.454 -11.429 -33.065 1.00 88.00 205 PRO A N 1
ATOM 1523 C CA . PRO A 1 205 ? 4.538 -12.284 -32.320 1.00 88.00 205 PRO A CA 1
ATOM 1524 C C . PRO A 1 205 ? 5.239 -13.062 -31.200 1.00 88.00 205 PRO A C 1
ATOM 1526 O O . PRO A 1 205 ? 6.214 -13.775 -31.435 1.00 88.00 205 PRO A O 1
ATOM 1529 N N . GLY A 1 206 ? 4.685 -12.980 -29.990 1.00 87.19 206 GLY A N 1
ATOM 1530 C CA . GLY A 1 206 ? 5.188 -13.696 -28.817 1.00 87.19 206 GLY A CA 1
ATOM 1531 C C . GLY A 1 206 ? 6.283 -12.966 -28.039 1.00 87.19 206 GLY A C 1
ATOM 1532 O O . GLY A 1 206 ? 6.778 -13.530 -27.065 1.00 87.19 206 GLY A O 1
ATOM 1533 N N . GLU A 1 207 ? 6.648 -11.743 -28.430 1.00 92.56 207 GLU A N 1
ATOM 1534 C CA . GLU A 1 207 ? 7.473 -10.866 -27.601 1.00 92.56 207 GLU A CA 1
ATOM 1535 C C . GLU A 1 207 ? 6.648 -10.235 -26.484 1.00 92.56 207 GLU A C 1
ATOM 1537 O O . GLU A 1 207 ? 5.501 -9.833 -26.683 1.00 92.56 207 GLU A O 1
ATOM 1542 N N . PHE A 1 208 ? 7.236 -10.164 -25.297 1.00 94.25 208 PHE A N 1
ATOM 1543 C CA . PHE A 1 208 ? 6.575 -9.633 -24.114 1.00 94.25 208 PHE A CA 1
ATOM 1544 C C . PHE A 1 208 ? 7.596 -9.226 -23.056 1.00 94.25 208 PHE A C 1
ATOM 1546 O O . PHE A 1 208 ? 8.746 -9.671 -23.083 1.00 94.25 208 PHE A O 1
ATOM 1553 N N . GLY A 1 209 ? 7.147 -8.441 -22.083 1.00 95.56 209 GLY A N 1
ATOM 1554 C CA . GLY A 1 209 ? 7.888 -8.159 -20.859 1.00 95.56 209 GLY A CA 1
ATOM 1555 C C . GLY A 1 209 ? 6.976 -8.197 -19.644 1.00 95.56 209 GLY A C 1
ATOM 1556 O O . GLY A 1 209 ? 5.815 -7.831 -19.724 1.00 95.56 209 GLY A O 1
ATOM 1557 N N . THR A 1 210 ? 7.480 -8.666 -18.513 1.00 97.31 210 THR A N 1
ATOM 1558 C CA . THR A 1 210 ? 6.813 -8.551 -17.199 1.00 97.31 210 THR A CA 1
ATOM 1559 C C . THR A 1 210 ? 6.901 -7.122 -16.654 1.00 97.31 210 THR A C 1
ATOM 1561 O O . THR A 1 210 ? 7.677 -6.317 -17.166 1.00 97.31 210 THR A O 1
ATOM 1564 N N . ILE A 1 211 ? 6.182 -6.823 -15.569 1.00 97.31 211 ILE A N 1
ATOM 1565 C CA . ILE A 1 211 ? 6.084 -5.485 -14.955 1.00 97.31 211 ILE A CA 1
ATOM 1566 C C . ILE A 1 211 ? 7.441 -4.799 -14.800 1.00 97.31 211 ILE A C 1
ATOM 1568 O O . ILE A 1 211 ? 7.591 -3.632 -15.165 1.00 97.31 211 ILE A O 1
ATOM 1572 N N . MET A 1 212 ? 8.448 -5.521 -14.303 1.00 97.31 212 MET A N 1
ATOM 1573 C CA . MET A 1 212 ? 9.770 -4.945 -14.051 1.00 97.31 212 MET A CA 1
ATOM 1574 C C . MET A 1 212 ? 10.559 -4.638 -15.326 1.00 97.31 212 MET A C 1
ATOM 1576 O O . MET A 1 212 ? 11.515 -3.886 -15.271 1.00 97.31 212 MET A O 1
ATOM 1580 N N . VAL A 1 213 ? 10.158 -5.130 -16.495 1.00 95.56 213 VAL A N 1
ATOM 1581 C CA . VAL A 1 213 ? 10.743 -4.689 -17.773 1.00 95.56 213 VAL A CA 1
ATOM 1582 C C . VAL A 1 213 ? 10.278 -3.271 -18.104 1.00 95.56 213 VAL A C 1
ATOM 1584 O O . VAL A 1 213 ? 11.036 -2.479 -18.660 1.00 95.56 213 VAL A O 1
ATOM 1587 N N . GLY A 1 214 ? 9.049 -2.922 -17.717 1.00 89.12 214 GLY A N 1
ATOM 1588 C CA . GLY A 1 214 ? 8.514 -1.567 -17.802 1.00 89.12 214 GLY A CA 1
ATOM 1589 C C . GLY A 1 214 ? 8.602 -0.957 -19.203 1.00 89.12 214 GLY A C 1
ATOM 1590 O O . GLY A 1 214 ? 8.426 -1.624 -20.224 1.00 89.12 214 GLY A O 1
ATOM 1591 N N . GLY A 1 215 ? 8.908 0.341 -19.254 1.00 88.00 215 GLY A N 1
ATOM 1592 C CA . GLY A 1 215 ? 8.999 1.098 -20.507 1.00 88.00 215 GLY A CA 1
ATOM 1593 C C . GLY A 1 215 ? 10.114 0.642 -21.458 1.00 88.00 215 GLY A C 1
ATOM 1594 O O . GLY A 1 215 ? 10.142 1.081 -22.606 1.00 88.00 215 GLY A O 1
ATOM 1595 N N . PHE A 1 216 ? 11.014 -0.249 -21.027 1.00 91.19 216 PHE A N 1
ATOM 1596 C CA . PHE A 1 216 ? 12.084 -0.770 -21.879 1.00 91.19 216 PHE A CA 1
ATOM 1597 C C . PHE A 1 216 ? 11.584 -1.721 -22.968 1.00 91.19 216 PHE A C 1
ATOM 1599 O O . PHE A 1 216 ? 12.333 -1.987 -23.908 1.00 91.19 216 PHE A O 1
ATOM 1606 N N . MET A 1 217 ? 10.316 -2.148 -22.934 1.00 92.38 217 MET A N 1
ATOM 1607 C CA . MET A 1 217 ? 9.704 -2.827 -24.082 1.00 92.38 217 MET A CA 1
ATOM 1608 C C . MET A 1 217 ? 9.773 -1.985 -25.366 1.00 92.38 217 MET A C 1
ATOM 1610 O O . MET A 1 217 ? 10.049 -2.521 -26.436 1.00 92.38 217 MET A O 1
ATOM 1614 N N . GLN A 1 218 ? 9.724 -0.652 -25.255 1.00 90.19 218 GLN A N 1
ATOM 1615 C CA . GLN A 1 218 ? 9.938 0.253 -26.390 1.00 90.19 218 GLN A CA 1
ATOM 1616 C C . GLN A 1 218 ? 11.305 0.061 -27.073 1.00 90.19 218 GLN A C 1
ATOM 1618 O O . GLN A 1 218 ? 11.449 0.315 -28.269 1.00 90.19 218 GLN A O 1
ATOM 1623 N N . GLU A 1 219 ? 12.316 -0.365 -26.322 1.00 90.50 219 GLU A N 1
ATOM 1624 C CA . GLU A 1 219 ? 13.670 -0.607 -26.822 1.00 90.50 219 GLU A CA 1
ATOM 1625 C C . GLU A 1 219 ? 13.868 -2.065 -27.244 1.00 90.50 219 GLU A C 1
ATOM 1627 O O . GLU A 1 219 ? 14.631 -2.328 -28.171 1.00 90.50 219 GLU A O 1
ATOM 1632 N N . ILE A 1 220 ? 13.145 -2.998 -26.618 1.00 90.75 220 ILE A N 1
ATOM 1633 C CA . ILE A 1 220 ? 13.166 -4.422 -26.965 1.00 90.75 220 ILE A CA 1
ATOM 1634 C C . ILE A 1 220 ? 12.448 -4.662 -28.296 1.00 90.75 220 ILE A C 1
ATOM 1636 O O . ILE A 1 220 ? 13.045 -5.225 -29.209 1.00 90.75 220 ILE A O 1
ATOM 1640 N N . ASN A 1 221 ? 11.195 -4.220 -28.419 1.00 91.38 221 ASN A N 1
ATOM 1641 C CA . ASN A 1 221 ? 10.347 -4.527 -29.569 1.00 91.38 221 ASN A CA 1
ATOM 1642 C C . ASN A 1 221 ? 9.618 -3.321 -30.169 1.00 91.38 221 ASN A C 1
ATOM 1644 O O . ASN A 1 221 ? 8.882 -3.474 -31.132 1.00 91.38 221 ASN A O 1
ATOM 1648 N N . GLY A 1 222 ? 9.833 -2.104 -29.665 1.00 86.44 222 GLY A N 1
ATOM 1649 C CA . GLY A 1 222 ? 9.250 -0.906 -30.276 1.00 86.44 222 GLY A CA 1
ATOM 1650 C C . GLY A 1 222 ? 7.821 -0.603 -29.829 1.00 86.44 222 GLY A C 1
ATOM 1651 O O . GLY A 1 222 ? 7.230 0.348 -30.344 1.00 86.44 222 GLY A O 1
ATOM 1652 N N . ASP A 1 223 ? 7.290 -1.357 -28.866 1.00 80.50 223 ASP A N 1
ATOM 1653 C CA . ASP A 1 223 ? 5.936 -1.214 -28.346 1.00 80.50 223 ASP A CA 1
ATOM 1654 C C . ASP A 1 223 ? 5.915 -1.213 -26.806 1.00 80.50 223 ASP A C 1
ATOM 1656 O O . ASP A 1 223 ? 6.604 -1.986 -26.149 1.00 80.50 223 ASP A O 1
ATOM 1660 N N . GLY A 1 224 ? 5.095 -0.345 -26.210 1.00 71.69 224 GLY A N 1
ATOM 1661 C CA . GLY A 1 224 ? 4.835 -0.342 -24.768 1.00 71.69 224 GLY A CA 1
ATOM 1662 C C . GLY A 1 224 ? 3.703 -1.287 -24.339 1.00 71.69 224 GLY A C 1
ATOM 1663 O O . GLY A 1 224 ? 3.613 -1.634 -23.163 1.00 71.69 224 GLY A O 1
ATOM 1664 N N . HIS A 1 225 ? 2.838 -1.715 -25.263 1.00 75.31 225 HIS A N 1
ATOM 1665 C CA . HIS A 1 225 ? 1.664 -2.554 -24.987 1.00 75.31 225 HIS A CA 1
ATOM 1666 C C . HIS A 1 225 ? 2.009 -4.024 -24.734 1.00 75.31 225 HIS A C 1
ATOM 1668 O O . HIS A 1 225 ? 1.230 -4.743 -24.113 1.00 75.31 225 HIS A O 1
ATOM 1674 N N . SER A 1 226 ? 3.192 -4.457 -25.161 1.00 85.06 226 SER A N 1
ATOM 1675 C CA . SER A 1 226 ? 3.724 -5.800 -24.917 1.00 85.06 226 SER A CA 1
ATOM 1676 C C . SER A 1 226 ? 4.179 -6.029 -23.458 1.00 85.06 226 SER A C 1
ATOM 1678 O O . SER A 1 226 ? 4.664 -7.111 -23.122 1.00 85.06 226 SER A O 1
ATOM 1680 N N . SER A 1 227 ? 4.030 -5.028 -22.580 1.00 90.81 227 SER A N 1
ATOM 1681 C CA . SER A 1 227 ? 4.247 -5.171 -21.137 1.00 90.81 227 SER A CA 1
ATOM 1682 C C . SER A 1 227 ? 3.026 -5.803 -20.464 1.00 90.81 227 SER A C 1
ATOM 1684 O O . SER A 1 227 ? 1.912 -5.281 -20.523 1.00 90.81 227 SER A O 1
ATOM 1686 N N . LEU A 1 228 ? 3.238 -6.939 -19.812 1.00 94.44 228 LEU A N 1
ATOM 1687 C CA . LEU A 1 228 ? 2.219 -7.727 -19.140 1.00 94.44 228 LEU A CA 1
ATOM 1688 C C . LEU A 1 228 ? 2.046 -7.279 -17.684 1.00 94.44 228 LEU A C 1
ATOM 1690 O O . LEU A 1 228 ? 3.037 -6.988 -17.013 1.00 94.44 228 LEU A O 1
ATOM 1694 N N . PRO A 1 229 ? 0.812 -7.327 -17.152 1.00 95.62 229 PRO A N 1
ATOM 1695 C CA . PRO A 1 229 ? 0.506 -7.022 -15.755 1.00 95.62 229 PRO A CA 1
ATOM 1696 C C . PRO A 1 229 ? 0.884 -8.177 -14.804 1.00 95.62 229 PRO A C 1
ATOM 1698 O O . PRO A 1 229 ? 0.091 -8.592 -13.967 1.00 95.62 229 PRO A O 1
ATOM 1701 N N . LEU A 1 230 ? 2.083 -8.739 -14.967 1.00 96.81 230 LEU A N 1
ATOM 1702 C CA . LEU A 1 230 ? 2.600 -9.857 -14.181 1.00 96.81 230 LEU A CA 1
ATOM 1703 C C . LEU A 1 230 ? 4.031 -9.556 -13.743 1.00 96.81 230 LEU A C 1
ATOM 1705 O O . LEU A 1 230 ? 4.843 -9.112 -14.555 1.00 96.81 230 LEU A O 1
ATOM 1709 N N . PHE A 1 231 ? 4.362 -9.839 -12.489 1.00 98.44 231 PHE A N 1
ATOM 1710 C CA . PHE A 1 231 ? 5.740 -10.025 -12.053 1.00 98.44 231 PHE A CA 1
ATOM 1711 C C . PHE A 1 231 ? 6.264 -11.368 -12.570 1.00 98.44 231 PHE A C 1
ATOM 1713 O O . PHE A 1 231 ? 5.501 -12.301 -12.828 1.00 98.44 231 PHE A O 1
ATOM 1720 N N . SER A 1 232 ? 7.580 -11.467 -12.750 1.00 98.19 232 SER A N 1
ATOM 1721 C CA . SER A 1 232 ? 8.182 -12.680 -13.293 1.00 98.19 232 SER A CA 1
ATOM 1722 C C . SER A 1 232 ? 8.017 -13.868 -12.342 1.00 98.19 232 SER A C 1
ATOM 1724 O O . SER A 1 232 ? 8.268 -13.771 -11.139 1.00 98.19 232 SER A O 1
ATOM 1726 N N . ASN A 1 233 ? 7.568 -14.996 -12.891 1.00 98.00 233 ASN A N 1
ATOM 1727 C CA . ASN A 1 233 ? 7.378 -16.243 -12.157 1.00 98.00 233 ASN A CA 1
ATOM 1728 C C . ASN A 1 233 ? 7.411 -17.432 -13.142 1.00 98.00 233 ASN A C 1
ATOM 1730 O O . ASN A 1 233 ? 6.492 -17.593 -13.955 1.00 98.00 233 ASN A O 1
ATOM 1734 N N . PRO A 1 234 ? 8.427 -18.312 -13.079 1.00 97.06 234 PRO A N 1
ATOM 1735 C CA . PRO A 1 234 ? 8.575 -19.453 -13.988 1.00 97.06 234 PRO A CA 1
ATOM 1736 C C . PRO A 1 234 ? 7.527 -20.557 -13.760 1.00 97.06 234 PRO A C 1
ATOM 1738 O O . PRO A 1 234 ? 7.419 -21.495 -14.558 1.00 97.06 234 PRO A O 1
ATOM 1741 N N . ARG A 1 235 ? 6.752 -20.487 -12.670 1.00 96.00 235 ARG A N 1
ATOM 1742 C CA . ARG A 1 235 ? 5.663 -21.428 -12.366 1.00 96.00 235 ARG A CA 1
ATOM 1743 C C . ARG A 1 235 ? 4.343 -21.016 -13.014 1.00 96.00 235 ARG A C 1
ATOM 1745 O O . ARG A 1 235 ? 3.479 -21.873 -13.186 1.00 96.00 235 ARG A O 1
ATOM 1752 N N . LEU A 1 236 ? 4.201 -19.753 -13.421 1.00 94.06 236 LEU A N 1
ATOM 1753 C CA . LEU A 1 236 ? 3.016 -19.288 -14.135 1.00 94.06 236 LEU A CA 1
ATOM 1754 C C . LEU A 1 236 ? 2.958 -19.870 -15.542 1.00 94.06 236 LEU A C 1
ATOM 1756 O O . LEU A 1 236 ? 3.978 -20.072 -16.210 1.00 94.06 236 LEU A O 1
ATOM 1760 N N . ARG A 1 237 ? 1.732 -20.157 -15.972 1.00 93.25 237 ARG A N 1
ATOM 1761 C CA . ARG A 1 237 ? 1.404 -20.546 -17.338 1.00 93.25 237 ARG A CA 1
ATOM 1762 C C . ARG A 1 237 ? 0.370 -19.567 -17.867 1.00 93.25 237 ARG A C 1
ATOM 1764 O O . ARG A 1 237 ? -0.801 -19.677 -17.522 1.00 93.25 237 ARG A O 1
ATOM 1771 N N . ASP A 1 238 ? 0.817 -18.617 -18.677 1.00 92.75 238 ASP A N 1
ATOM 1772 C CA . ASP A 1 238 ? -0.026 -17.586 -19.279 1.00 92.75 238 ASP A CA 1
ATOM 1773 C C . ASP A 1 238 ? 0.235 -17.535 -20.791 1.00 92.75 238 ASP A C 1
ATOM 1775 O O . ASP A 1 238 ? 1.388 -17.394 -21.201 1.00 92.75 238 ASP A O 1
ATOM 1779 N N . PRO A 1 239 ? -0.797 -17.638 -21.647 1.00 91.38 239 PRO A N 1
ATOM 1780 C CA . PRO A 1 239 ? -0.626 -17.638 -23.102 1.00 91.38 239 PRO A CA 1
ATOM 1781 C C . PRO A 1 239 ? -0.024 -16.340 -23.661 1.00 91.38 239 PRO A C 1
ATOM 1783 O O . PRO A 1 239 ? 0.418 -16.324 -24.808 1.00 91.38 239 PRO A O 1
ATOM 1786 N N . ARG A 1 240 ? -0.003 -15.253 -22.881 1.00 91.06 240 ARG A N 1
ATOM 1787 C CA . ARG A 1 240 ? 0.649 -13.990 -23.248 1.00 91.06 240 ARG A CA 1
ATOM 1788 C C . ARG A 1 240 ? 2.175 -14.059 -23.107 1.00 91.06 240 ARG A C 1
ATOM 1790 O O . ARG A 1 240 ? 2.869 -13.258 -23.722 1.00 91.06 240 ARG A O 1
ATOM 1797 N N . CYS A 1 241 ? 2.709 -15.021 -22.350 1.00 91.94 241 CYS A N 1
ATOM 1798 C CA . CYS A 1 241 ? 4.142 -15.183 -22.091 1.00 91.94 241 CYS A CA 1
ATOM 1799 C C . CYS A 1 241 ? 4.835 -16.067 -23.141 1.00 91.94 241 CYS A C 1
ATOM 1801 O O . CYS A 1 241 ? 5.380 -17.135 -22.839 1.00 91.94 241 CYS A O 1
ATOM 1803 N N . GLY A 1 242 ? 4.791 -15.620 -24.397 1.00 84.81 242 GLY A N 1
ATOM 1804 C CA . GLY A 1 242 ? 5.439 -16.291 -25.522 1.00 84.81 242 GLY A CA 1
ATOM 1805 C C . GLY A 1 242 ? 4.885 -17.691 -25.821 1.00 84.81 242 GLY A C 1
ATOM 1806 O O . GLY A 1 242 ? 3.870 -18.131 -25.286 1.00 84.81 242 GLY A O 1
ATOM 1807 N N . SER A 1 243 ? 5.567 -18.429 -26.701 1.00 81.81 243 SER A N 1
ATOM 1808 C CA . SER A 1 243 ? 5.080 -19.725 -27.213 1.00 81.81 243 SER A CA 1
ATOM 1809 C C . SER A 1 243 ? 5.024 -20.845 -26.169 1.00 81.81 243 SER A C 1
ATOM 1811 O O . SER A 1 243 ? 4.257 -21.792 -26.330 1.00 81.81 243 SER A O 1
ATOM 1813 N N . GLN A 1 244 ? 5.832 -20.748 -25.111 1.00 83.69 244 GLN A N 1
ATOM 1814 C CA . GLN A 1 244 ? 5.843 -21.708 -24.002 1.00 83.69 244 GLN A CA 1
ATOM 1815 C C . GLN A 1 244 ? 4.867 -21.318 -22.883 1.00 83.69 244 GLN A C 1
ATOM 1817 O O . GLN A 1 244 ? 4.612 -22.119 -21.983 1.00 83.69 244 GLN A O 1
ATOM 1822 N N . GLY A 1 245 ? 4.342 -20.090 -22.922 1.00 91.38 245 GLY A N 1
ATOM 1823 C CA . GLY A 1 245 ? 3.482 -19.524 -21.894 1.00 91.38 245 GLY A CA 1
ATOM 1824 C C . GLY A 1 245 ? 4.159 -19.355 -20.533 1.00 91.38 245 GLY A C 1
ATOM 1825 O O . GLY A 1 245 ? 3.471 -19.370 -19.520 1.00 91.38 245 GLY A O 1
ATOM 1826 N N . VAL A 1 246 ? 5.490 -19.254 -20.469 1.00 94.19 246 VAL A N 1
ATOM 1827 C CA . VAL A 1 246 ? 6.242 -19.171 -19.204 1.00 94.19 246 VAL A CA 1
ATOM 1828 C C . VAL A 1 246 ? 6.684 -17.733 -18.962 1.00 94.19 246 VAL A C 1
ATOM 1830 O O . VAL A 1 246 ? 7.421 -17.164 -19.760 1.00 94.19 246 VAL A O 1
ATOM 1833 N N . CYS A 1 247 ? 6.260 -17.152 -17.841 1.00 95.12 247 CYS A N 1
ATOM 1834 C CA . CYS A 1 247 ? 6.475 -15.739 -17.520 1.00 95.12 247 CYS A CA 1
ATOM 1835 C C . CYS A 1 247 ? 7.712 -15.490 -16.642 1.00 95.12 247 CYS A C 1
ATOM 1837 O O . CYS A 1 247 ? 7.702 -14.583 -1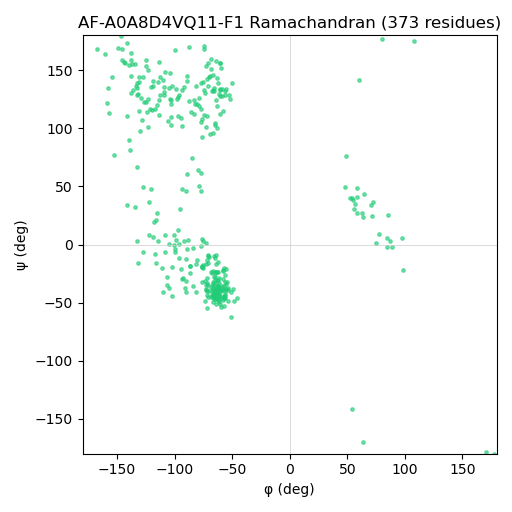5.814 1.00 95.12 247 CYS A O 1
ATOM 1839 N N . GLY A 1 248 ? 8.761 -16.303 -16.746 1.00 96.12 248 GLY A N 1
ATOM 1840 C CA . GLY A 1 248 ? 9.937 -16.163 -15.890 1.00 96.12 248 GLY A CA 1
ATOM 1841 C C . GLY A 1 248 ? 11.003 -17.222 -16.127 1.00 96.12 248 GLY A C 1
ATOM 1842 O O . GLY A 1 248 ? 10.836 -18.135 -16.933 1.00 96.12 248 GLY A O 1
ATOM 1843 N N . ASP A 1 249 ? 12.080 -17.117 -15.359 1.00 95.75 249 ASP A N 1
ATOM 1844 C CA . ASP A 1 249 ? 13.184 -18.071 -15.320 1.00 95.75 249 ASP A CA 1
ATOM 1845 C C . ASP A 1 249 ? 13.622 -18.301 -13.867 1.00 95.75 249 ASP A C 1
ATOM 1847 O O . ASP A 1 249 ? 13.863 -17.356 -13.122 1.00 95.75 249 ASP A O 1
ATOM 1851 N N . ALA A 1 250 ? 13.753 -19.561 -13.452 1.00 95.50 250 ALA A N 1
ATOM 1852 C CA . ALA A 1 250 ? 14.000 -19.897 -12.045 1.00 95.50 250 ALA A CA 1
ATOM 1853 C C . ALA A 1 250 ? 15.371 -19.443 -11.516 1.00 95.50 250 ALA A C 1
ATOM 1855 O O . ALA A 1 250 ? 15.545 -19.310 -10.301 1.00 95.50 250 ALA A O 1
ATOM 1856 N N . ALA A 1 251 ? 16.350 -19.240 -12.401 1.00 94.88 251 ALA A N 1
ATOM 1857 C CA . ALA A 1 251 ? 17.697 -18.835 -12.021 1.00 94.88 251 ALA A CA 1
ATOM 1858 C C . ALA A 1 251 ? 17.884 -17.315 -12.072 1.00 94.88 251 ALA A C 1
ATOM 1860 O O . ALA A 1 251 ? 18.694 -16.782 -11.314 1.00 94.88 251 ALA A O 1
ATOM 1861 N N . SER A 1 252 ? 17.160 -16.632 -12.960 1.00 93.94 252 SER A N 1
ATOM 1862 C CA . SER A 1 252 ? 17.447 -15.243 -13.321 1.00 93.94 252 SER A CA 1
ATOM 1863 C C . SER A 1 252 ? 16.244 -14.302 -13.303 1.00 93.94 252 SER A C 1
ATOM 1865 O O . SER A 1 252 ? 16.468 -13.100 -13.249 1.00 93.94 252 SER A O 1
ATOM 1867 N N . ALA A 1 253 ? 14.998 -14.783 -13.298 1.00 96.62 253 ALA A N 1
ATOM 1868 C CA . ALA A 1 253 ? 13.805 -13.933 -13.319 1.00 96.62 253 ALA A CA 1
ATOM 1869 C C . ALA A 1 253 ? 12.592 -14.618 -12.656 1.00 96.62 253 ALA A C 1
ATOM 1871 O O . ALA A 1 253 ? 11.681 -15.116 -13.323 1.00 96.62 253 ALA A O 1
ATOM 1872 N N . ASP A 1 254 ? 12.605 -14.636 -11.326 1.00 98.06 254 ASP A N 1
ATOM 1873 C CA . ASP A 1 254 ? 11.547 -15.143 -10.451 1.00 98.06 254 ASP A CA 1
ATOM 1874 C C . ASP A 1 254 ? 11.273 -14.114 -9.340 1.00 98.06 254 ASP A C 1
ATOM 1876 O O . ASP A 1 254 ? 11.578 -14.312 -8.159 1.00 98.06 254 ASP A O 1
ATOM 1880 N N . ALA A 1 255 ? 10.749 -12.957 -9.744 1.00 98.25 255 ALA A N 1
ATOM 1881 C CA . ALA A 1 255 ? 10.386 -11.874 -8.840 1.00 98.25 255 ALA A CA 1
ATOM 1882 C C . ALA A 1 255 ? 9.357 -12.326 -7.795 1.00 98.25 255 ALA A C 1
ATOM 1884 O O . ALA A 1 255 ? 9.445 -11.910 -6.642 1.00 98.25 255 ALA A O 1
ATOM 1885 N N . ALA A 1 256 ? 8.423 -13.208 -8.165 1.00 98.31 256 ALA A N 1
ATOM 1886 C CA . ALA A 1 256 ? 7.435 -13.734 -7.228 1.00 98.31 256 ALA A CA 1
ATOM 1887 C C . ALA A 1 256 ? 8.080 -14.525 -6.085 1.00 98.31 256 ALA A C 1
ATOM 1889 O O . ALA A 1 256 ? 7.761 -14.303 -4.918 1.00 98.31 256 ALA A O 1
ATOM 1890 N N . ARG A 1 257 ? 9.041 -15.404 -6.392 1.00 97.88 257 ARG A N 1
ATOM 1891 C CA . ARG A 1 257 ? 9.825 -16.089 -5.360 1.00 97.88 257 ARG A CA 1
ATOM 1892 C C . ARG A 1 257 ? 10.612 -15.107 -4.501 1.00 97.88 257 ARG A C 1
ATOM 1894 O O . ARG A 1 257 ? 10.603 -15.256 -3.283 1.00 97.88 257 ARG A O 1
ATOM 1901 N N . ALA A 1 258 ? 11.279 -14.126 -5.116 1.00 97.00 258 ALA A N 1
ATOM 1902 C CA . ALA A 1 258 ? 12.057 -13.136 -4.372 1.00 97.00 258 ALA A CA 1
ATOM 1903 C C . ALA A 1 258 ? 11.177 -12.410 -3.355 1.00 97.00 258 ALA A C 1
ATOM 1905 O O . ALA A 1 258 ? 11.567 -12.298 -2.193 1.00 97.00 258 ALA A O 1
ATOM 1906 N N . MET A 1 259 ? 9.972 -12.019 -3.774 1.00 97.19 259 MET A N 1
ATOM 1907 C CA . MET A 1 259 ? 9.038 -11.337 -2.899 1.00 97.19 259 MET A CA 1
ATOM 1908 C C . MET A 1 259 ? 8.503 -12.240 -1.782 1.00 97.19 259 MET A C 1
ATOM 1910 O O . MET A 1 259 ? 8.512 -11.850 -0.619 1.00 97.19 259 MET A O 1
ATOM 1914 N N . ASN A 1 260 ? 8.107 -13.473 -2.097 1.00 96.56 260 ASN A N 1
ATOM 1915 C CA . ASN A 1 260 ? 7.533 -14.380 -1.097 1.00 96.56 260 ASN A CA 1
ATOM 1916 C C . ASN A 1 260 ? 8.562 -14.830 -0.047 1.00 96.56 260 ASN A C 1
ATOM 1918 O O . ASN A 1 260 ? 8.222 -14.950 1.127 1.00 96.56 260 ASN A O 1
ATOM 1922 N N . GLU A 1 261 ? 9.827 -15.043 -0.434 1.00 95.25 261 GLU A N 1
ATOM 1923 C CA . GLU A 1 261 ? 10.904 -15.395 0.508 1.00 95.25 261 GLU A CA 1
ATOM 1924 C C . GLU A 1 261 ? 11.197 -14.265 1.518 1.00 95.25 261 GLU A C 1
ATOM 1926 O O . GLU A 1 261 ? 11.695 -14.537 2.612 1.00 95.25 261 GLU A O 1
ATOM 1931 N N . HIS A 1 262 ? 10.859 -13.014 1.180 1.00 94.00 262 HIS A N 1
ATOM 1932 C CA . HIS A 1 262 ? 11.171 -11.827 1.980 1.00 94.00 262 HIS A CA 1
ATOM 1933 C C . HIS A 1 262 ? 9.935 -11.056 2.462 1.00 94.00 262 HIS A C 1
ATOM 1935 O O . HIS A 1 262 ? 10.105 -10.014 3.085 1.00 94.00 262 HIS A O 1
ATOM 1941 N N . ARG A 1 263 ? 8.714 -11.571 2.252 1.00 92.00 263 ARG A N 1
ATOM 1942 C CA . ARG A 1 263 ? 7.444 -10.850 2.473 1.00 92.00 263 ARG A CA 1
ATOM 1943 C C . ARG A 1 263 ? 7.323 -10.144 3.827 1.00 92.00 263 ARG A C 1
ATOM 1945 O O . ARG A 1 263 ? 6.876 -9.008 3.886 1.00 92.00 263 ARG A O 1
ATOM 1952 N N . ARG A 1 264 ? 7.824 -10.775 4.894 1.00 89.00 264 ARG A N 1
ATOM 1953 C CA . ARG A 1 264 ? 7.830 -10.228 6.265 1.00 89.00 264 ARG A CA 1
ATOM 1954 C C . ARG A 1 264 ? 8.668 -8.959 6.453 1.00 89.00 264 ARG A C 1
ATOM 1956 O O . ARG A 1 264 ? 8.601 -8.352 7.505 1.00 89.00 264 ARG A O 1
ATOM 1963 N N . TYR A 1 265 ? 9.556 -8.659 5.510 1.00 89.81 265 TYR A N 1
ATOM 1964 C CA . TYR A 1 265 ? 10.440 -7.496 5.551 1.00 89.81 265 TYR A CA 1
ATOM 1965 C C . TYR A 1 265 ? 9.937 -6.353 4.684 1.00 89.81 265 TYR A C 1
ATOM 1967 O O . TYR A 1 265 ? 10.646 -5.368 4.549 1.00 89.81 265 TYR A O 1
ATOM 1975 N N . TYR A 1 266 ? 8.801 -6.539 4.015 1.00 92.69 266 TYR A N 1
ATOM 1976 C CA . TYR A 1 266 ? 8.201 -5.530 3.153 1.00 92.69 266 TYR A CA 1
ATOM 1977 C C . TYR A 1 266 ? 7.026 -4.824 3.809 1.00 92.69 266 TYR A C 1
ATOM 1979 O O . TYR A 1 266 ? 6.610 -3.787 3.307 1.00 92.69 266 TYR A O 1
ATOM 1987 N N . ALA A 1 267 ? 6.469 -5.449 4.841 1.00 88.50 267 ALA A N 1
ATOM 1988 C CA . ALA A 1 267 ? 5.343 -4.989 5.629 1.00 88.50 267 ALA A CA 1
ATOM 1989 C C . ALA A 1 267 ? 5.825 -4.680 7.046 1.00 88.50 267 ALA A C 1
ATOM 1991 O O . ALA A 1 267 ? 6.827 -5.258 7.483 1.00 88.50 267 ALA A O 1
ATOM 1992 N N . ALA A 1 268 ? 5.081 -3.825 7.745 1.00 79.38 268 ALA A N 1
ATOM 1993 C CA . ALA A 1 268 ? 5.397 -3.391 9.103 1.00 79.38 268 ALA A CA 1
ATOM 1994 C C . ALA A 1 268 ? 6.822 -2.811 9.220 1.00 79.38 268 ALA A C 1
ATOM 1996 O O . ALA A 1 268 ? 7.545 -3.074 10.178 1.00 79.38 268 ALA A O 1
ATOM 1997 N N . HIS A 1 269 ? 7.248 -2.037 8.214 1.00 77.81 269 HIS A N 1
ATOM 1998 C CA . HIS A 1 269 ? 8.329 -1.064 8.394 1.00 77.81 269 HIS A CA 1
ATOM 1999 C C . HIS A 1 269 ? 7.928 -0.041 9.454 1.00 77.81 269 HIS A C 1
ATOM 2001 O O . HIS A 1 269 ? 8.761 0.375 10.250 1.00 77.81 269 HIS A O 1
ATOM 2007 N N . GLU A 1 270 ? 6.651 0.336 9.411 1.00 84.06 270 GLU A N 1
ATOM 2008 C CA . GLU A 1 270 ? 5.998 1.268 10.312 1.00 84.06 270 GLU A CA 1
ATOM 2009 C C . GLU A 1 270 ? 4.686 0.628 10.780 1.00 84.06 270 GLU A C 1
ATOM 2011 O O . GLU A 1 270 ? 3.880 0.166 9.962 1.00 84.06 270 GLU A O 1
ATOM 2016 N N . GLU A 1 271 ? 4.452 0.600 12.087 1.00 86.19 271 GLU A N 1
ATOM 2017 C CA . GLU A 1 271 ? 3.189 0.156 12.669 1.00 86.19 271 GLU A CA 1
ATOM 2018 C C . GLU A 1 271 ? 2.317 1.385 12.941 1.00 86.19 271 GLU A C 1
ATOM 2020 O O . GLU A 1 271 ? 2.775 2.353 13.537 1.00 86.19 271 GLU A O 1
ATOM 2025 N N . PRO A 1 272 ? 1.050 1.414 12.483 1.00 90.38 272 PRO A N 1
ATOM 2026 C CA . PRO A 1 272 ? 0.260 2.629 12.590 1.00 90.38 272 PRO A CA 1
ATOM 2027 C C . PRO A 1 272 ? 0.038 2.999 14.051 1.00 90.38 272 PRO A C 1
ATOM 2029 O O . PRO A 1 272 ? -0.260 2.144 14.892 1.00 90.38 272 PRO A O 1
ATOM 2032 N N . ASP A 1 273 ? 0.044 4.298 14.327 1.00 93.75 273 ASP A N 1
ATOM 2033 C CA . ASP A 1 273 ? -0.413 4.803 15.606 1.00 93.75 273 ASP A CA 1
ATOM 2034 C C . ASP A 1 273 ? -1.893 4.459 15.808 1.00 93.75 273 ASP A C 1
ATOM 2036 O O . ASP A 1 273 ? -2.751 4.624 14.931 1.00 93.75 273 ASP A O 1
ATOM 2040 N N . ALA A 1 274 ? -2.240 4.064 17.028 1.00 94.12 274 ALA A N 1
ATOM 2041 C CA . ALA A 1 274 ? -3.598 3.737 17.420 1.00 94.12 274 ALA A CA 1
ATOM 2042 C C . ALA A 1 274 ? -4.566 4.894 17.138 1.00 94.12 274 ALA A C 1
ATOM 2044 O O . ALA A 1 274 ? -5.715 4.654 16.766 1.00 94.12 274 ALA A O 1
ATOM 2045 N N . HIS A 1 275 ? -4.142 6.157 17.261 1.00 94.56 275 HIS A N 1
ATOM 2046 C CA . HIS A 1 275 ? -5.009 7.297 16.937 1.00 94.56 275 HIS A CA 1
ATOM 2047 C C . HIS A 1 275 ? -5.185 7.550 15.437 1.00 94.56 275 HIS A C 1
ATOM 2049 O O . HIS A 1 275 ? -6.139 8.238 15.066 1.00 94.56 275 HIS A O 1
ATOM 2055 N N . ALA A 1 276 ? -4.289 7.040 14.592 1.00 93.31 276 ALA A N 1
ATOM 2056 C CA . ALA A 1 276 ? -4.303 7.261 13.149 1.00 93.31 276 ALA A CA 1
ATOM 2057 C C . ALA A 1 276 ? -5.283 6.330 12.416 1.00 93.31 276 ALA A C 1
ATOM 2059 O O . ALA A 1 276 ? -5.695 6.607 11.285 1.00 93.31 276 ALA A O 1
ATOM 2060 N N . LEU A 1 277 ? -5.715 5.252 13.074 1.00 91.75 277 LEU A N 1
ATOM 2061 C CA . LEU A 1 277 ? -6.720 4.339 12.545 1.00 91.75 277 LEU A CA 1
ATOM 2062 C C . LEU A 1 277 ? -8.096 5.002 12.356 1.00 91.75 277 LEU A C 1
ATOM 2064 O O . LEU A 1 277 ? -8.476 5.980 13.005 1.00 91.75 277 LEU A O 1
ATOM 2068 N N . ARG A 1 278 ? -8.906 4.407 11.474 1.00 91.00 278 ARG A N 1
ATOM 2069 C CA . ARG A 1 278 ? -10.301 4.812 11.260 1.00 91.00 278 ARG A CA 1
ATOM 2070 C C . ARG A 1 278 ? -11.228 4.081 12.227 1.00 91.00 278 ARG A C 1
ATOM 2072 O O . ARG A 1 278 ? -11.320 2.859 12.185 1.00 91.00 278 ARG A O 1
ATOM 2079 N N . TYR A 1 279 ? -11.991 4.848 13.003 1.00 95.06 279 TYR A N 1
ATOM 2080 C CA . TYR A 1 279 ? -12.984 4.324 13.944 1.00 95.06 279 TYR A CA 1
ATOM 2081 C C . TYR A 1 279 ? -14.411 4.675 13.530 1.00 95.06 279 TYR A C 1
ATOM 2083 O O . TYR A 1 279 ? -14.685 5.778 13.050 1.00 95.06 279 TYR A O 1
ATOM 2091 N N . GLY A 1 280 ? -15.347 3.756 13.773 1.00 94.62 280 GLY A N 1
ATOM 2092 C CA . GLY A 1 280 ? -16.772 3.939 13.473 1.00 94.62 280 GLY A CA 1
ATOM 2093 C C . GLY A 1 280 ? -17.493 4.934 14.388 1.00 94.62 280 GLY A C 1
ATOM 2094 O O . GLY A 1 280 ? -18.637 5.298 14.123 1.00 94.62 280 GLY A O 1
ATOM 2095 N N . ASN A 1 281 ? -16.844 5.399 15.459 1.00 96.81 281 ASN A N 1
ATOM 2096 C CA . ASN A 1 281 ? -17.408 6.353 16.407 1.00 96.81 281 ASN A CA 1
ATOM 2097 C C . ASN A 1 281 ? -16.430 7.498 16.708 1.00 96.81 281 ASN A C 1
ATOM 2099 O O . ASN A 1 281 ? -15.254 7.284 17.003 1.00 96.81 281 ASN A O 1
ATOM 2103 N N . ARG A 1 282 ? -16.946 8.733 16.694 1.00 96.62 282 ARG A N 1
ATOM 2104 C CA . ARG A 1 282 ? -16.149 9.943 16.942 1.00 96.62 282 ARG A CA 1
ATOM 2105 C C . ARG A 1 282 ? -15.616 10.031 18.375 1.00 96.62 282 ARG A C 1
ATOM 2107 O O . ARG A 1 282 ? -14.520 10.539 18.562 1.00 96.62 282 ARG A O 1
ATOM 2114 N N . GLY A 1 283 ? -16.368 9.564 19.370 1.00 97.31 283 GLY A N 1
ATOM 2115 C CA . GLY A 1 283 ? -15.936 9.533 20.769 1.00 97.31 283 GLY A CA 1
ATOM 2116 C C . GLY A 1 283 ? -14.758 8.586 20.994 1.00 97.31 283 GLY A C 1
ATOM 2117 O O . GLY A 1 283 ? -13.820 8.943 21.704 1.00 97.31 283 GLY A O 1
ATOM 2118 N N . LEU A 1 284 ? -14.766 7.422 20.333 1.00 97.44 284 LEU A N 1
ATOM 2119 C CA . LEU A 1 284 ? -13.647 6.476 20.358 1.00 97.44 284 LEU A CA 1
ATOM 2120 C C . LEU A 1 284 ? -12.414 7.067 19.660 1.00 97.44 284 LEU A C 1
ATOM 2122 O O . LEU A 1 284 ? -11.345 7.116 20.264 1.00 97.44 284 LEU A O 1
ATOM 2126 N N . ALA A 1 285 ? -12.586 7.608 18.448 1.00 97.31 285 ALA A N 1
ATOM 2127 C CA . ALA A 1 285 ? -11.509 8.286 17.724 1.00 97.31 285 ALA A CA 1
ATOM 2128 C C . ALA A 1 285 ? -10.893 9.434 18.546 1.00 97.31 285 ALA A C 1
ATOM 2130 O O . ALA A 1 285 ? -9.677 9.537 18.672 1.00 97.31 285 ALA A O 1
ATOM 2131 N N . GLN A 1 286 ? -11.737 10.271 19.159 1.00 97.00 286 GLN A N 1
ATOM 2132 C CA . GLN A 1 286 ? -11.298 11.383 20.001 1.00 97.00 286 GLN A CA 1
ATOM 2133 C C . GLN A 1 286 ? -10.536 10.887 21.232 1.00 97.00 286 GLN A C 1
ATOM 2135 O O . GLN A 1 286 ? -9.505 11.447 21.586 1.00 97.00 286 GLN A O 1
ATOM 2140 N N . CYS A 1 287 ? -11.020 9.823 21.878 1.00 97.88 287 CYS A N 1
ATOM 2141 C CA . CYS A 1 287 ? -10.339 9.247 23.027 1.00 97.88 287 CYS A CA 1
ATOM 2142 C C . CYS A 1 287 ? -8.904 8.825 22.693 1.00 97.88 287 CYS A C 1
ATOM 2144 O O . CYS A 1 287 ? -7.991 9.137 23.459 1.00 97.88 287 CYS A O 1
ATOM 2146 N N . LEU A 1 288 ? -8.720 8.160 21.550 1.00 97.62 288 LEU A N 1
ATOM 2147 C CA . LEU A 1 288 ? -7.417 7.718 21.065 1.00 97.62 288 LEU A CA 1
ATOM 2148 C C . LEU A 1 288 ? -6.507 8.892 20.710 1.00 97.62 288 LEU A C 1
ATOM 2150 O O . LEU A 1 288 ? -5.386 8.961 21.204 1.00 97.62 288 LEU A O 1
ATOM 2154 N N . ALA A 1 289 ? -7.025 9.873 19.971 1.00 95.56 289 ALA A N 1
ATOM 2155 C CA . ALA A 1 289 ? -6.279 11.077 19.612 1.00 95.56 289 ALA A CA 1
ATOM 2156 C C . ALA A 1 289 ? -5.829 11.922 20.818 1.00 95.56 289 ALA A C 1
ATOM 2158 O O . ALA A 1 289 ? -4.770 12.553 20.757 1.00 95.56 289 ALA A O 1
ATOM 2159 N N . ASP A 1 290 ? -6.617 11.946 21.897 1.00 96.19 290 ASP A N 1
ATOM 2160 C CA . ASP A 1 290 ? -6.321 12.742 23.092 1.00 96.19 290 ASP A CA 1
ATOM 2161 C C . ASP A 1 290 ? -5.369 12.042 24.064 1.00 96.19 290 ASP A C 1
ATOM 2163 O O . ASP A 1 290 ? -4.582 12.705 24.738 1.00 96.19 290 ASP A O 1
ATOM 2167 N N . ARG A 1 291 ? -5.476 10.715 24.194 1.00 96.38 291 ARG A N 1
ATOM 2168 C CA . ARG A 1 291 ? -4.820 9.960 25.276 1.00 96.38 291 ARG A CA 1
ATOM 2169 C C . ARG A 1 291 ? -3.681 9.060 24.807 1.00 96.38 291 ARG A C 1
ATOM 2171 O O . ARG A 1 291 ? -2.850 8.695 25.631 1.00 96.38 291 ARG A O 1
ATOM 2178 N N . TYR A 1 292 ? -3.647 8.716 23.523 1.00 95.56 292 TYR A N 1
ATOM 2179 C CA . TYR A 1 292 ? -2.795 7.659 22.975 1.00 95.56 292 TYR A CA 1
ATOM 2180 C C . TYR A 1 292 ? -2.092 8.096 21.684 1.00 95.56 292 TYR A C 1
ATOM 2182 O O . TYR A 1 292 ? -1.869 7.292 20.789 1.00 95.56 292 TYR A O 1
ATOM 2190 N N . ARG A 1 293 ? -1.762 9.387 21.571 1.00 91.75 293 ARG A N 1
ATOM 2191 C CA . ARG A 1 293 ? -0.983 9.902 20.440 1.00 91.75 293 ARG A CA 1
ATOM 2192 C C . ARG A 1 293 ? 0.440 9.343 20.470 1.00 91.75 293 ARG A C 1
ATOM 2194 O O . ARG A 1 293 ? 1.079 9.434 21.520 1.00 91.75 293 ARG A O 1
ATOM 2201 N N . GLY A 1 294 ? 0.938 8.858 19.332 1.00 90.44 294 GLY A N 1
ATOM 2202 C CA . GLY A 1 294 ? 2.274 8.258 19.245 1.00 90.44 294 GLY A CA 1
ATOM 2203 C C . GLY A 1 294 ? 2.356 6.892 19.925 1.00 90.44 294 GLY A C 1
ATOM 2204 O O . GLY A 1 294 ? 3.399 6.555 20.483 1.00 90.44 294 GLY A O 1
ATOM 2205 N N . LYS A 1 295 ? 1.221 6.191 20.042 1.00 93.81 295 LYS A N 1
ATOM 2206 C CA . LYS A 1 295 ? 1.165 4.822 20.544 1.00 93.81 295 LYS A CA 1
ATOM 2207 C C . LYS A 1 295 ? 0.734 3.895 19.435 1.00 93.81 295 LYS A C 1
ATOM 2209 O O . LYS A 1 295 ? -0.438 3.917 19.072 1.00 93.81 295 LYS A O 1
ATOM 2214 N N . GLU A 1 296 ? 1.658 3.056 18.996 1.00 92.94 296 GLU A N 1
ATOM 2215 C CA . GLU A 1 296 ? 1.436 2.017 18.001 1.00 92.94 296 GLU A CA 1
ATOM 2216 C C . GLU A 1 296 ? 0.369 1.019 18.470 1.00 92.94 296 GLU A C 1
ATOM 2218 O O . GLU A 1 296 ? 0.116 0.806 19.667 1.00 92.94 296 GLU A O 1
ATOM 2223 N N . ILE A 1 297 ? -0.319 0.431 17.498 1.00 92.31 297 ILE A N 1
ATOM 2224 C CA . ILE A 1 297 ? -1.465 -0.461 17.723 1.00 92.31 297 ILE A CA 1
ATOM 2225 C C . ILE A 1 297 ? -1.105 -1.756 18.468 1.00 92.31 297 ILE A C 1
ATOM 2227 O O . ILE A 1 297 ? -1.978 -2.363 19.100 1.00 92.31 297 ILE A O 1
ATOM 2231 N N . ASP A 1 298 ? 0.155 -2.173 18.413 1.00 90.81 298 ASP A N 1
ATOM 2232 C CA . ASP A 1 298 ? 0.712 -3.374 19.036 1.00 90.81 298 ASP A CA 1
ATOM 2233 C C . ASP A 1 298 ? 1.459 -3.077 20.360 1.00 90.81 298 ASP A C 1
ATOM 2235 O O . ASP A 1 298 ? 1.790 -3.995 21.117 1.00 90.81 298 ASP A O 1
ATOM 2239 N N . GLU A 1 299 ? 1.623 -1.799 20.711 1.00 94.00 299 GLU A N 1
ATOM 2240 C CA . GLU A 1 299 ? 2.077 -1.349 22.030 1.00 94.00 299 GLU A CA 1
ATOM 2241 C C . GLU A 1 299 ? 0.921 -1.011 22.988 1.00 94.00 299 GLU A C 1
ATOM 2243 O O . GLU A 1 299 ? 1.102 -0.951 24.213 1.00 94.00 299 GLU A O 1
ATOM 2248 N N . LEU A 1 300 ? -0.277 -0.728 22.466 1.00 97.06 300 LEU A N 1
ATOM 2249 C CA . LEU A 1 300 ? -1.393 -0.242 23.276 1.00 97.06 300 LEU A CA 1
ATOM 2250 C C . LEU A 1 300 ? -2.049 -1.366 24.100 1.00 97.06 300 LEU A C 1
ATOM 2252 O O . LEU A 1 300 ? -2.995 -2.019 23.668 1.00 97.06 300 LEU A O 1
ATOM 2256 N N . GLU A 1 301 ? -1.585 -1.550 25.338 1.00 97.94 301 GLU A N 1
ATOM 2257 C CA . GLU A 1 301 ? -2.098 -2.599 26.236 1.00 97.94 301 GLU A CA 1
ATOM 2258 C C . GLU A 1 301 ? -3.336 -2.190 27.064 1.00 97.94 301 GLU A C 1
ATOM 2260 O O . GLU A 1 301 ? -4.105 -3.050 27.505 1.00 97.94 301 GLU A O 1
ATOM 2265 N N . GLU A 1 302 ? -3.549 -0.892 27.306 1.00 98.12 302 GLU A N 1
ATOM 2266 C CA . GLU A 1 302 ? -4.646 -0.387 28.144 1.00 98.12 302 GLU A CA 1
ATOM 2267 C C . GLU A 1 302 ? -5.424 0.749 27.465 1.00 98.12 302 GLU A C 1
ATOM 2269 O O . GLU A 1 302 ? -4.915 1.859 27.299 1.00 98.12 302 GLU A O 1
ATOM 2274 N N . LEU A 1 303 ? -6.701 0.497 27.160 1.00 98.38 303 LEU A N 1
ATOM 2275 C CA . LEU A 1 303 ? -7.634 1.472 26.595 1.00 98.38 303 LEU A CA 1
ATOM 2276 C C . LEU A 1 303 ? -8.604 1.981 27.664 1.00 98.38 303 LEU A C 1
ATOM 2278 O O . LEU A 1 303 ? -9.328 1.200 28.278 1.00 98.38 303 LEU A O 1
ATOM 2282 N N . ARG A 1 304 ? -8.668 3.302 27.856 1.00 98.38 304 ARG A N 1
ATOM 2283 C CA . ARG A 1 304 ? -9.554 3.970 28.816 1.00 98.38 304 ARG A CA 1
ATOM 2284 C C . ARG A 1 304 ? -10.324 5.098 28.153 1.00 98.38 304 ARG A C 1
ATOM 2286 O O . ARG A 1 304 ? -9.840 6.227 28.055 1.00 98.38 304 ARG A O 1
ATOM 2293 N N . CYS A 1 305 ? -11.556 4.796 27.764 1.00 98.00 305 CYS A N 1
ATOM 2294 C CA . CYS A 1 305 ? -12.461 5.735 27.110 1.00 98.00 305 CYS A CA 1
ATOM 2295 C C . CYS A 1 305 ? -13.836 5.823 27.794 1.00 98.00 305 CYS A C 1
ATOM 2297 O O . CYS A 1 305 ? -14.855 5.738 27.100 1.00 98.00 305 CYS A O 1
ATOM 2299 N N . PRO A 1 306 ? -13.919 5.997 29.128 1.00 98.06 306 PRO A N 1
ATOM 2300 C CA . PRO A 1 306 ? -15.207 6.056 29.798 1.00 98.06 306 PRO A CA 1
ATOM 2301 C C . PRO A 1 306 ? -15.971 7.342 29.452 1.00 98.06 306 PRO A C 1
ATOM 2303 O O . PRO A 1 306 ? -15.370 8.409 29.317 1.00 98.06 306 PRO A O 1
ATOM 2306 N N . ALA A 1 307 ? -17.300 7.249 29.361 1.00 97.56 307 ALA A N 1
ATOM 2307 C CA . ALA A 1 307 ? -18.208 8.390 29.179 1.00 97.56 307 ALA A CA 1
ATOM 2308 C C . ALA A 1 307 ? -17.904 9.288 27.958 1.00 97.56 307 ALA A C 1
ATOM 2310 O O . ALA A 1 307 ? -18.055 10.509 28.015 1.00 97.56 307 ALA A O 1
ATOM 2311 N N . MET A 1 308 ? -17.506 8.686 26.836 1.00 97.56 308 MET A N 1
ATOM 2312 C CA . MET A 1 308 ? -17.149 9.379 25.590 1.00 97.56 308 MET A CA 1
ATOM 2313 C C . MET A 1 308 ? -18.283 9.389 24.545 1.00 97.56 308 MET A C 1
ATOM 2315 O O . MET A 1 308 ? -18.087 9.872 23.431 1.00 97.56 308 MET A O 1
ATOM 2319 N N . GLY A 1 309 ? -19.470 8.865 24.878 1.00 96.94 309 GLY A N 1
ATOM 2320 C CA . GLY A 1 309 ? -20.595 8.763 23.937 1.00 96.94 309 GLY A CA 1
ATOM 2321 C C . GLY A 1 309 ? -20.361 7.723 22.835 1.00 96.94 309 GLY A C 1
ATOM 2322 O O . GLY A 1 309 ? -20.768 7.918 21.689 1.00 96.94 309 GLY A O 1
ATOM 2323 N N . ILE A 1 310 ? -19.656 6.638 23.163 1.00 98.06 310 ILE A N 1
ATOM 2324 C CA . ILE A 1 310 ? -19.293 5.594 22.202 1.00 98.06 310 ILE A CA 1
ATOM 2325 C C . ILE A 1 310 ? -20.487 4.665 21.958 1.00 98.06 310 ILE A C 1
ATOM 2327 O O . ILE A 1 310 ? -20.972 4.015 22.877 1.00 98.06 310 ILE A O 1
ATOM 2331 N N . GLU A 1 311 ? -20.952 4.599 20.711 1.00 96.25 311 GLU A N 1
ATOM 2332 C CA . GLU A 1 311 ? -22.071 3.738 20.283 1.00 96.25 311 GLU A CA 1
ATOM 2333 C C . GLU A 1 311 ? -21.607 2.522 19.465 1.00 96.25 311 GLU A C 1
ATOM 2335 O O . GLU A 1 311 ? -22.247 1.471 19.490 1.00 96.25 311 GLU A O 1
ATOM 2340 N N . SER A 1 312 ? -20.479 2.658 18.762 1.00 96.25 312 SER A N 1
ATOM 2341 C CA . SER A 1 312 ? -19.870 1.628 17.918 1.00 96.25 312 SER A CA 1
ATOM 2342 C C . SER A 1 312 ? -18.389 1.502 18.253 1.00 96.25 312 SER A C 1
ATOM 2344 O O . SER A 1 312 ? -17.716 2.512 18.471 1.00 96.25 312 SER A O 1
ATOM 2346 N N . LEU A 1 313 ? -17.898 0.263 18.276 1.00 97.56 313 LEU A N 1
ATOM 2347 C CA . LEU A 1 313 ? -16.491 -0.065 18.507 1.00 97.56 313 LEU A CA 1
ATOM 2348 C C . LEU A 1 313 ? -15.724 -0.376 17.217 1.00 97.56 313 LEU A C 1
ATOM 2350 O O . LEU A 1 313 ? -14.593 -0.837 17.299 1.00 97.56 313 LEU A O 1
ATOM 2354 N N . ALA A 1 314 ? -16.317 -0.171 16.036 1.00 96.50 314 ALA A N 1
ATOM 2355 C CA . ALA A 1 314 ? -15.667 -0.531 14.775 1.00 96.50 314 ALA A CA 1
ATOM 2356 C C . ALA A 1 314 ? -14.295 0.157 14.643 1.00 96.50 314 ALA A C 1
ATOM 2358 O O . ALA A 1 314 ? -14.190 1.367 14.880 1.00 96.50 314 ALA A O 1
ATOM 2359 N N . GLY A 1 315 ? -13.270 -0.615 14.279 1.00 94.50 315 GLY A N 1
ATOM 2360 C CA . GLY A 1 315 ? -11.859 -0.226 14.254 1.00 94.50 315 GLY A CA 1
ATOM 2361 C C . GLY A 1 315 ? -11.067 -0.673 15.490 1.00 94.50 315 GLY A C 1
ATOM 2362 O O . GLY A 1 315 ? -9.848 -0.806 15.405 1.00 94.50 315 GLY A O 1
ATOM 2363 N N . LEU A 1 316 ? -11.724 -0.950 16.626 1.00 96.75 316 LEU A N 1
ATOM 2364 C CA . LEU A 1 316 ? -11.063 -1.396 17.863 1.00 96.75 316 LEU A CA 1
ATOM 2365 C C . LEU A 1 316 ? -10.409 -2.775 17.711 1.00 96.75 316 LEU A C 1
ATOM 2367 O O . LEU A 1 316 ? -9.408 -3.047 18.364 1.00 96.75 316 LEU A O 1
ATOM 2371 N N . GLU A 1 317 ? -10.930 -3.619 16.822 1.00 95.06 317 GLU A N 1
ATOM 2372 C CA . GLU A 1 317 ? -10.383 -4.939 16.498 1.00 95.06 317 GLU A CA 1
ATOM 2373 C C . GLU A 1 317 ? -8.925 -4.909 16.009 1.00 95.06 317 GLU A C 1
ATOM 2375 O O . GLU A 1 317 ? -8.241 -5.926 16.085 1.00 95.06 317 GLU A O 1
ATOM 2380 N N . ARG A 1 318 ? -8.437 -3.751 15.540 1.00 93.38 318 ARG A N 1
ATOM 2381 C CA . ARG A 1 318 ? -7.046 -3.559 15.100 1.00 93.38 318 ARG A CA 1
ATOM 2382 C C . ARG A 1 318 ? -6.060 -3.329 16.250 1.00 93.38 318 ARG A C 1
ATOM 2384 O O . ARG A 1 318 ? -4.860 -3.399 16.022 1.00 93.38 318 ARG A O 1
ATOM 2391 N N . LEU A 1 319 ? -6.537 -3.060 17.467 1.00 95.75 319 LEU A N 1
ATOM 2392 C CA . LEU A 1 319 ? -5.701 -2.847 18.655 1.00 95.75 319 LEU A CA 1
ATOM 2393 C C . LEU A 1 319 ? -5.354 -4.200 19.296 1.00 95.75 319 LEU A C 1
ATOM 2395 O O . LEU A 1 319 ? -5.934 -4.616 20.303 1.00 95.75 319 LEU A O 1
ATOM 2399 N N . THR A 1 320 ? -4.442 -4.932 18.659 1.00 91.19 320 THR A N 1
ATOM 2400 C CA . THR A 1 320 ? -4.183 -6.358 18.928 1.00 91.19 320 THR A CA 1
ATOM 2401 C C . THR A 1 320 ? -3.465 -6.624 20.254 1.00 91.19 320 THR A C 1
ATOM 2403 O O . THR A 1 320 ? -3.507 -7.749 20.762 1.00 91.19 320 THR A O 1
ATOM 2406 N N . ALA A 1 321 ? -2.855 -5.601 20.856 1.00 95.94 321 ALA A N 1
ATOM 2407 C CA . ALA A 1 321 ? -2.132 -5.714 22.121 1.00 95.94 321 ALA A CA 1
ATOM 2408 C C . ALA A 1 321 ? -2.982 -5.489 23.381 1.00 95.94 321 ALA A C 1
ATOM 2410 O O . ALA A 1 321 ? -2.479 -5.679 24.494 1.00 95.94 321 ALA A O 1
ATOM 2411 N N . LEU A 1 322 ? -4.265 -5.135 23.238 1.00 98.19 322 LEU A N 1
ATOM 2412 C CA . LEU A 1 322 ? -5.121 -4.779 24.369 1.00 98.19 322 LEU A CA 1
ATOM 2413 C C . LEU A 1 322 ? -5.254 -5.907 25.404 1.00 98.19 322 LEU A C 1
ATOM 2415 O O . LEU A 1 322 ? -5.679 -7.027 25.112 1.00 98.19 322 LEU A O 1
ATOM 2419 N N . LYS A 1 323 ? -4.983 -5.556 26.662 1.00 98.44 323 LYS A N 1
ATOM 2420 C CA . LYS A 1 323 ? -5.180 -6.394 27.853 1.00 98.44 323 LYS A CA 1
ATOM 2421 C C . LYS A 1 323 ? -6.315 -5.872 28.724 1.00 98.44 323 LYS A C 1
ATOM 2423 O O . LYS A 1 323 ? -7.102 -6.655 29.259 1.00 98.44 323 LYS A O 1
ATOM 2428 N N . ARG A 1 324 ? -6.409 -4.550 28.885 1.00 98.62 324 ARG A N 1
ATOM 2429 C CA . ARG A 1 324 ? -7.358 -3.895 29.797 1.00 98.62 324 ARG A CA 1
ATOM 2430 C C . ARG A 1 324 ? -8.173 -2.849 29.049 1.00 98.62 324 ARG A C 1
ATOM 2432 O O . ARG A 1 324 ? -7.610 -1.931 28.463 1.00 98.62 324 ARG A O 1
ATOM 2439 N N . ILE A 1 325 ? -9.495 -2.987 29.076 1.00 98.75 325 ILE A N 1
ATOM 2440 C CA . ILE A 1 325 ? -10.405 -2.173 28.265 1.00 98.75 325 ILE A CA 1
ATOM 2441 C C . ILE A 1 325 ? -11.489 -1.572 29.165 1.00 98.75 325 ILE A C 1
ATOM 2443 O O . ILE A 1 325 ? -12.387 -2.276 29.616 1.00 98.75 325 ILE A O 1
ATOM 2447 N N . ASP A 1 326 ? -11.418 -0.268 29.425 1.00 98.62 326 ASP A N 1
ATOM 2448 C CA . ASP A 1 326 ? -12.453 0.508 30.119 1.00 98.62 326 ASP A CA 1
ATOM 2449 C C . ASP A 1 326 ? -13.257 1.331 29.108 1.00 98.62 326 ASP A C 1
ATOM 2451 O O . ASP A 1 326 ? -12.815 2.377 28.620 1.00 98.62 326 ASP A O 1
ATOM 2455 N N . LEU A 1 327 ? -14.457 0.845 28.806 1.00 98.50 327 LEU A N 1
ATOM 2456 C CA . LEU A 1 327 ? -15.448 1.485 27.948 1.00 98.50 327 LEU A CA 1
ATOM 2457 C C . LEU A 1 327 ? -16.716 1.847 28.736 1.00 98.50 327 LEU A C 1
ATOM 2459 O O . LEU A 1 327 ? -17.779 2.050 28.144 1.00 98.50 327 LEU A O 1
ATOM 2463 N N . SER A 1 328 ? -16.616 1.949 30.062 1.00 98.56 328 SER A N 1
ATOM 2464 C CA . SER A 1 328 ? -17.758 2.207 30.937 1.00 98.56 328 SER A CA 1
ATOM 2465 C C . SER A 1 328 ? -18.455 3.546 30.649 1.00 98.56 328 SER A C 1
ATOM 2467 O O . SER A 1 328 ? -17.890 4.488 30.095 1.00 98.56 328 SER A O 1
ATOM 2469 N N . ALA A 1 329 ? -19.727 3.643 31.022 1.00 98.25 329 ALA A N 1
ATOM 2470 C CA . ALA A 1 329 ? -20.602 4.788 30.793 1.00 98.25 329 ALA A CA 1
ATOM 2471 C C . ALA A 1 329 ? -20.730 5.216 29.313 1.00 98.25 329 ALA A C 1
ATOM 2473 O O . ALA A 1 329 ? -20.9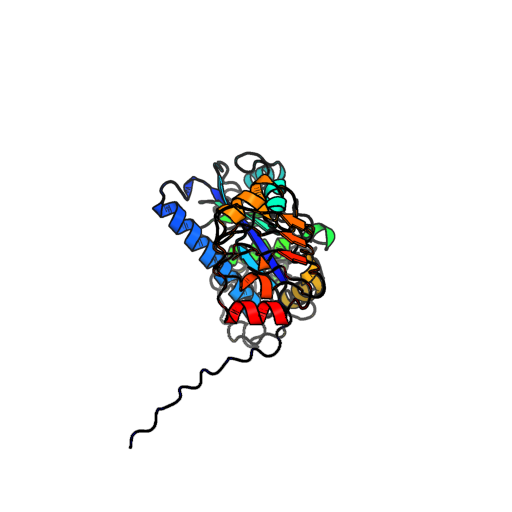65 6.391 29.027 1.00 98.25 329 ALA A O 1
ATOM 2474 N N . ASN A 1 330 ? -20.616 4.278 28.369 1.00 98.56 330 ASN A N 1
ATOM 2475 C CA . ASN A 1 330 ? -20.863 4.517 26.946 1.00 98.56 330 ASN A CA 1
ATOM 2476 C C . ASN A 1 330 ? -22.084 3.734 26.446 1.00 98.56 330 ASN A C 1
ATOM 2478 O O . ASN A 1 330 ? -22.218 2.565 26.794 1.00 98.56 330 ASN A O 1
ATOM 2482 N N . PRO A 1 331 ? -22.941 4.313 25.586 1.00 97.81 331 PRO A N 1
ATOM 2483 C CA . PRO A 1 331 ? -24.133 3.650 25.055 1.00 97.81 331 PRO A CA 1
ATOM 2484 C C . PRO A 1 331 ? -23.816 2.666 23.908 1.00 97.81 331 PRO A C 1
ATOM 2486 O O . PRO A 1 331 ? -24.449 2.724 22.857 1.00 97.81 331 PRO A O 1
ATOM 2489 N N . ILE A 1 332 ? -22.848 1.763 24.097 1.00 98.12 332 ILE A N 1
ATOM 2490 C CA . ILE A 1 332 ? -22.374 0.837 23.053 1.00 98.12 332 ILE A CA 1
ATOM 2491 C C . ILE A 1 332 ? -23.500 -0.108 22.648 1.00 98.12 332 ILE A C 1
ATOM 2493 O O . ILE A 1 332 ? -24.058 -0.805 23.494 1.00 98.12 332 ILE A O 1
ATOM 2497 N N . VAL A 1 333 ? -23.818 -0.137 21.358 1.00 95.94 333 VAL A N 1
ATOM 2498 C CA . VAL A 1 333 ? -24.835 -1.030 20.789 1.00 95.94 333 VAL A CA 1
ATOM 2499 C C . VAL A 1 333 ? -24.167 -2.206 20.087 1.00 95.94 333 VAL A C 1
ATOM 2501 O O . VAL A 1 333 ? -24.567 -3.348 20.291 1.00 95.94 333 VAL A O 1
ATOM 2504 N N . ASP A 1 334 ? -23.123 -1.931 19.304 1.00 91.94 334 ASP A N 1
ATOM 2505 C CA . ASP A 1 334 ? -22.371 -2.944 18.568 1.00 91.94 334 ASP A CA 1
ATOM 2506 C C . ASP A 1 334 ? -21.037 -3.250 19.258 1.00 91.94 334 ASP A C 1
ATOM 2508 O O . ASP A 1 334 ? -20.115 -2.428 19.272 1.00 91.94 334 ASP A O 1
ATOM 2512 N N . ALA A 1 335 ? -20.959 -4.451 19.829 1.00 93.12 335 ALA A N 1
ATOM 2513 C CA . ALA A 1 335 ? -19.781 -4.970 20.510 1.00 93.12 335 ALA A CA 1
ATOM 2514 C C . ALA A 1 335 ? -19.071 -6.091 19.732 1.00 93.12 335 ALA A C 1
ATOM 2516 O O . ALA A 1 335 ? -18.136 -6.692 20.265 1.00 93.12 335 ALA A O 1
ATOM 2517 N N . ALA A 1 336 ? -19.472 -6.366 18.483 1.00 94.50 336 ALA A N 1
ATOM 2518 C CA . ALA A 1 336 ? -18.827 -7.379 17.649 1.00 94.50 336 ALA A CA 1
ATOM 2519 C C . ALA A 1 336 ? -17.299 -7.189 17.511 1.00 94.50 336 ALA A C 1
ATOM 2521 O O . ALA A 1 336 ? -16.589 -8.192 17.601 1.00 94.50 336 ALA A O 1
ATOM 2522 N N . PRO A 1 337 ? -16.756 -5.956 17.411 1.00 97.31 337 PRO A N 1
ATOM 2523 C CA . PRO A 1 337 ? -15.308 -5.720 17.382 1.00 97.31 337 PRO A CA 1
ATOM 2524 C C . PRO A 1 337 ? -14.523 -6.325 18.551 1.00 97.31 337 PRO A C 1
ATOM 2526 O O . PRO A 1 337 ? -13.393 -6.768 18.369 1.00 97.31 337 PRO A O 1
ATOM 2529 N N . LEU A 1 338 ? -15.118 -6.417 19.747 1.00 96.88 338 LEU A N 1
ATOM 2530 C CA . LEU A 1 338 ? -14.445 -7.033 20.895 1.00 96.88 338 LEU A CA 1
ATOM 2531 C C . LEU A 1 338 ? -14.188 -8.527 20.671 1.00 96.88 338 LEU A C 1
ATOM 2533 O O . LEU A 1 338 ? -13.207 -9.050 21.183 1.00 96.88 338 LEU A O 1
ATOM 2537 N N . LEU A 1 339 ? -15.030 -9.225 19.904 1.00 96.00 339 LEU A N 1
ATOM 2538 C CA . LEU A 1 339 ? -14.885 -10.665 19.663 1.00 96.00 339 LEU A CA 1
ATOM 2539 C C . LEU A 1 339 ? -13.659 -11.014 18.811 1.00 96.00 339 LEU A C 1
ATOM 2541 O O . LEU A 1 339 ? -13.166 -12.139 18.908 1.00 96.00 339 LEU A O 1
ATOM 2545 N N . ALA A 1 340 ? -13.170 -10.060 18.015 1.00 95.19 340 ALA A N 1
ATOM 2546 C CA . ALA A 1 340 ? -11.972 -10.213 17.196 1.00 95.19 340 ALA A CA 1
ATOM 2547 C C . ALA A 1 340 ? -10.673 -10.147 18.017 1.00 95.19 340 ALA A C 1
ATOM 2549 O O . ALA A 1 340 ? -9.636 -10.615 17.554 1.00 95.19 340 ALA A O 1
ATOM 2550 N N . LEU A 1 341 ? -10.724 -9.619 19.245 1.00 96.25 341 LEU A N 1
ATOM 2551 C CA . LEU A 1 341 ? -9.550 -9.543 20.108 1.00 96.25 341 LEU A CA 1
ATOM 2552 C C . LEU A 1 341 ? -9.092 -10.931 20.573 1.00 96.25 341 LEU A C 1
ATOM 2554 O O . LEU A 1 341 ? -9.880 -11.873 20.763 1.00 96.25 341 LEU A O 1
ATOM 2558 N N . ASP A 1 342 ? -7.792 -11.046 20.828 1.00 95.25 342 ASP A N 1
ATOM 2559 C CA . ASP A 1 342 ? -7.204 -12.251 21.394 1.00 95.25 342 ASP A CA 1
ATOM 2560 C C . ASP A 1 342 ? -7.577 -12.395 22.880 1.00 95.25 342 ASP A C 1
ATOM 2562 O O . ASP A 1 342 ? -6.983 -11.785 23.771 1.00 95.25 342 ASP A O 1
ATOM 2566 N N . ALA A 1 343 ? -8.551 -13.258 23.176 1.00 95.81 343 ALA A N 1
ATOM 2567 C CA . ALA A 1 343 ? -8.966 -13.520 24.551 1.00 95.81 343 ALA A CA 1
ATOM 2568 C C . ALA A 1 343 ? -7.890 -14.175 25.421 1.00 95.81 343 ALA A C 1
ATOM 2570 O O . ALA A 1 343 ? -8.086 -14.234 26.634 1.00 95.81 343 ALA A O 1
ATOM 2571 N N . SER A 1 344 ? -6.783 -14.674 24.859 1.00 96.31 344 SER A N 1
ATOM 2572 C CA . SER A 1 344 ? -5.644 -15.121 25.666 1.00 96.31 344 SER A CA 1
ATOM 2573 C C . SER A 1 344 ? -4.881 -13.941 26.284 1.00 96.31 344 SER A C 1
ATOM 2575 O O . SER A 1 344 ? -4.355 -14.081 27.387 1.00 96.31 344 SER A O 1
ATOM 2577 N N . ARG A 1 345 ? -4.901 -12.772 25.625 1.00 96.50 345 ARG A N 1
ATOM 2578 C CA . ARG A 1 345 ? -4.262 -11.525 26.071 1.00 96.50 345 ARG A CA 1
ATOM 2579 C C . ARG A 1 345 ? -5.172 -10.655 26.915 1.00 96.50 345 ARG A C 1
ATOM 2581 O O . ARG A 1 345 ? -4.722 -10.089 27.903 1.00 96.50 345 ARG A O 1
ATOM 2588 N N . VAL A 1 346 ? -6.446 -10.553 26.539 1.00 98.19 346 VAL A N 1
ATOM 2589 C CA . VAL A 1 346 ? -7.413 -9.741 27.281 1.00 98.19 346 VAL A CA 1
ATOM 2590 C C . VAL A 1 346 ? -7.532 -10.262 28.712 1.00 98.19 346 VAL A C 1
ATOM 2592 O O . VAL A 1 346 ? -7.799 -11.442 28.934 1.00 98.19 346 VAL A O 1
ATOM 2595 N N . GLU A 1 347 ? -7.378 -9.377 29.686 1.00 98.31 347 GLU A N 1
ATOM 2596 C CA . GLU A 1 347 ? -7.476 -9.659 31.118 1.00 98.31 347 GLU A CA 1
ATOM 2597 C C . GLU A 1 347 ? -8.771 -9.108 31.711 1.00 98.31 347 GLU A C 1
ATOM 2599 O O . GLU A 1 347 ? -9.343 -9.710 32.619 1.00 98.31 347 GLU A O 1
ATOM 2604 N N . TRP A 1 348 ? -9.236 -7.958 31.212 1.00 98.50 348 TRP A N 1
ATOM 2605 C CA . TRP A 1 348 ? -10.380 -7.260 31.785 1.00 98.50 348 TRP A CA 1
ATOM 2606 C C . TRP A 1 348 ? -11.055 -6.320 30.780 1.00 98.50 348 TRP A C 1
ATOM 2608 O O . TRP A 1 348 ? -10.381 -5.545 30.101 1.00 98.50 348 TRP A O 1
ATOM 2618 N N . ILE A 1 349 ? -12.388 -6.361 30.726 1.00 98.62 349 ILE A N 1
ATOM 2619 C CA . ILE A 1 349 ? -13.232 -5.490 29.902 1.00 98.62 349 ILE A CA 1
ATOM 2620 C C . ILE A 1 349 ? -14.379 -4.944 30.760 1.00 98.62 349 ILE A C 1
ATOM 2622 O O . ILE A 1 349 ? -15.122 -5.716 31.367 1.00 98.62 349 ILE A O 1
ATOM 2626 N N . ASP A 1 350 ? -14.584 -3.629 30.756 1.00 98.62 350 ASP A N 1
ATOM 2627 C CA . ASP A 1 350 ? -15.747 -2.970 31.353 1.00 98.62 350 ASP A CA 1
ATOM 2628 C C . ASP A 1 350 ? -16.576 -2.255 30.297 1.00 98.62 350 ASP A C 1
ATOM 2630 O O . ASP A 1 350 ? -16.121 -1.304 29.665 1.00 98.62 350 ASP A O 1
ATOM 2634 N N . VAL A 1 351 ? -17.810 -2.725 30.136 1.00 98.12 351 VAL A N 1
ATOM 2635 C CA . VAL A 1 351 ? -18.818 -2.150 29.241 1.00 98.12 351 VAL A CA 1
ATOM 2636 C C . VAL A 1 351 ? -20.044 -1.666 30.016 1.00 98.12 351 VAL A C 1
ATOM 2638 O O . VAL A 1 351 ? -21.103 -1.490 29.427 1.00 98.12 351 VAL A O 1
ATOM 2641 N N . SER A 1 352 ? -19.933 -1.447 31.331 1.00 98.12 352 SER A N 1
ATOM 2642 C CA . SER A 1 352 ? -21.062 -0.973 32.144 1.00 98.12 352 SER A CA 1
ATOM 2643 C C . SER A 1 352 ? -21.656 0.322 31.593 1.00 98.12 352 SER A C 1
ATOM 2645 O O . SER A 1 352 ? -20.931 1.249 31.250 1.00 98.12 352 SER A O 1
ATOM 2647 N N . GLY A 1 353 ? -22.981 0.403 31.485 1.00 96.56 353 GLY A N 1
ATOM 2648 C CA . GLY A 1 353 ? -23.695 1.490 30.810 1.00 96.56 353 GLY A CA 1
ATOM 2649 C C . GLY A 1 353 ? -23.936 1.270 29.310 1.00 96.56 353 GLY A C 1
ATOM 2650 O O . GLY A 1 353 ? -24.583 2.119 28.685 1.00 96.56 353 GLY A O 1
ATOM 2651 N N . ALA A 1 354 ? -23.457 0.161 28.739 1.00 97.56 354 ALA A N 1
ATOM 2652 C CA . ALA A 1 354 ? -23.720 -0.204 27.353 1.00 97.56 354 ALA A CA 1
ATOM 2653 C C . ALA A 1 354 ? -25.146 -0.728 27.132 1.00 97.56 354 ALA A C 1
ATOM 2655 O O . ALA A 1 354 ? -25.915 -0.995 28.052 1.00 97.56 354 ALA A O 1
ATOM 2656 N N . ARG A 1 355 ? -25.522 -0.843 25.858 1.00 97.50 355 ARG A N 1
ATOM 2657 C CA . ARG A 1 355 ? -26.844 -1.275 25.381 1.00 97.50 355 ARG A CA 1
ATOM 2658 C C . ARG A 1 355 ? -26.729 -2.499 24.471 1.00 97.50 355 ARG A C 1
ATOM 2660 O O . ARG A 1 355 ? -27.453 -2.614 23.485 1.00 97.50 355 ARG A O 1
ATOM 2667 N N . ILE A 1 356 ? -25.798 -3.388 24.806 1.00 96.12 356 ILE A N 1
ATOM 2668 C CA . ILE A 1 356 ? -25.525 -4.626 24.075 1.00 96.12 356 ILE A CA 1
ATOM 2669 C C . ILE A 1 356 ? -26.728 -5.562 24.237 1.00 96.12 356 ILE A C 1
ATOM 2671 O O . ILE A 1 356 ? -27.226 -5.761 25.347 1.00 96.12 356 ILE A O 1
ATOM 2675 N N . ASP A 1 357 ? -27.212 -6.132 23.135 1.00 96.25 357 ASP A N 1
ATOM 2676 C CA . ASP A 1 357 ? -28.326 -7.074 23.178 1.00 96.25 357 ASP A CA 1
ATOM 2677 C C . ASP A 1 357 ? -27.932 -8.403 23.855 1.00 96.25 357 ASP A C 1
ATOM 2679 O O . ASP A 1 357 ? -26.759 -8.768 23.955 1.00 96.25 357 ASP A O 1
ATOM 2683 N N . ALA A 1 358 ? -28.929 -9.159 24.318 1.00 96.88 358 ALA A N 1
ATOM 2684 C CA . ALA A 1 358 ? -28.698 -10.377 25.092 1.00 96.88 358 ALA A CA 1
ATOM 2685 C C . ALA A 1 358 ? -27.929 -11.472 24.324 1.00 96.88 358 ALA A C 1
ATOM 2687 O O . ALA A 1 358 ? -27.201 -12.249 24.949 1.00 96.88 358 ALA A O 1
ATOM 2688 N N . ALA A 1 359 ? -28.079 -11.553 22.997 1.00 96.38 359 ALA A N 1
ATOM 2689 C CA . ALA A 1 359 ? -27.376 -12.548 22.193 1.00 96.38 359 ALA A CA 1
ATOM 2690 C C . ALA A 1 359 ? -25.892 -12.180 22.067 1.00 96.38 359 ALA A C 1
ATOM 2692 O O . ALA A 1 359 ? -25.034 -13.007 22.380 1.00 96.38 359 ALA A O 1
ATOM 2693 N N . SER A 1 360 ? -25.594 -10.925 21.716 1.00 95.94 360 SER A N 1
ATOM 2694 C CA . SER A 1 360 ? -24.224 -10.399 21.660 1.00 95.94 360 SER A CA 1
ATOM 2695 C C . SER A 1 360 ? -23.522 -10.471 23.021 1.00 95.94 360 SER A C 1
ATOM 2697 O O . SER A 1 360 ? -22.359 -10.865 23.109 1.00 95.94 360 SER A O 1
ATOM 2699 N N . TRP A 1 361 ? -24.237 -10.167 24.109 1.00 97.19 361 TRP A N 1
ATOM 2700 C CA . TRP A 1 361 ? -23.700 -10.288 25.465 1.00 97.19 361 TRP A CA 1
ATOM 2701 C C . TRP A 1 361 ? -23.336 -11.734 25.826 1.00 97.19 361 TRP A C 1
ATOM 2703 O O . TRP A 1 361 ? -22.255 -11.985 26.356 1.00 97.19 361 TRP A O 1
ATOM 2713 N N . SER A 1 362 ? -24.196 -12.698 25.485 1.00 97.44 362 SER A N 1
ATOM 2714 C CA . SER A 1 362 ? -23.932 -14.122 25.737 1.00 97.44 362 SER A CA 1
ATOM 2715 C C . SER A 1 362 ? -22.684 -14.616 24.992 1.00 97.44 362 SER A C 1
ATOM 2717 O O . SER A 1 362 ? -21.918 -15.421 25.524 1.00 97.44 362 SER A O 1
ATOM 2719 N N . GLU A 1 363 ? -22.454 -14.117 23.775 1.00 97.56 363 GLU A N 1
ATOM 2720 C CA . GLU A 1 363 ? -21.257 -14.429 22.990 1.00 97.56 363 GLU A CA 1
ATOM 2721 C C . GLU A 1 363 ? -19.984 -13.891 23.657 1.00 97.56 363 GLU A C 1
ATOM 2723 O O . GLU A 1 363 ? -19.016 -14.633 23.844 1.00 97.56 363 GLU A O 1
ATOM 2728 N N . LEU A 1 364 ? -20.009 -12.628 24.096 1.00 97.56 364 LEU A N 1
ATOM 2729 C CA . LEU A 1 364 ? -18.898 -12.016 24.827 1.00 97.56 364 LEU A CA 1
ATOM 2730 C C . LEU A 1 364 ? -18.578 -12.790 26.106 1.00 97.56 364 LEU A C 1
ATOM 2732 O O . LEU A 1 364 ? -17.412 -13.085 26.360 1.00 97.56 364 LEU A O 1
ATOM 2736 N N . GLN A 1 365 ? -19.598 -13.172 26.882 1.00 97.75 365 GLN A N 1
ATOM 2737 C CA . GLN A 1 365 ? -19.418 -13.958 28.106 1.00 97.75 365 GLN A CA 1
ATOM 2738 C C . GLN A 1 365 ? -18.721 -15.293 27.847 1.00 97.75 365 GLN A C 1
ATOM 2740 O O . GLN A 1 365 ? -17.873 -15.697 28.640 1.00 97.75 365 GLN A O 1
ATOM 2745 N N . ARG A 1 366 ? -19.045 -15.960 26.733 1.00 97.81 366 ARG A N 1
ATOM 2746 C CA . ARG A 1 366 ? -18.382 -17.206 26.339 1.00 97.81 366 ARG A CA 1
ATOM 2747 C C . ARG A 1 366 ? -16.936 -16.973 25.901 1.00 97.81 366 ARG A C 1
ATOM 2749 O O . ARG A 1 366 ? -16.071 -17.783 26.213 1.00 97.81 366 ARG A O 1
ATOM 2756 N N . ARG A 1 367 ? -16.669 -15.891 25.165 1.00 97.50 367 ARG A N 1
ATOM 2757 C CA . ARG A 1 367 ? -15.331 -15.576 24.641 1.00 97.50 367 ARG A CA 1
ATOM 2758 C C . ARG A 1 367 ? -14.363 -15.100 25.731 1.00 97.50 367 ARG A C 1
ATOM 2760 O O . ARG A 1 367 ? -13.195 -15.479 25.699 1.00 97.50 367 ARG A O 1
ATOM 2767 N N . PHE A 1 368 ? -14.844 -14.296 26.678 1.00 97.62 368 PHE A N 1
ATOM 2768 C CA . PHE A 1 368 ? -14.056 -13.624 27.718 1.00 97.62 368 PHE A CA 1
ATOM 2769 C C . PHE A 1 368 ? -14.514 -14.026 29.130 1.00 97.62 368 PHE A C 1
ATOM 2771 O O . PHE A 1 368 ? -14.745 -13.176 29.995 1.00 97.62 368 PHE A O 1
ATOM 2778 N N . GLU A 1 369 ? -14.675 -15.330 29.363 1.00 95.88 369 GLU A N 1
ATOM 2779 C CA . GLU A 1 369 ? -15.184 -15.879 30.625 1.00 95.88 369 GLU A CA 1
ATOM 2780 C C . GLU A 1 369 ? -14.419 -15.332 31.845 1.00 95.88 369 GLU A C 1
ATOM 2782 O O . GLU A 1 369 ? -13.193 -15.395 31.916 1.00 95.88 369 GLU A O 1
ATOM 2787 N N . GLY A 1 370 ? -15.155 -14.761 32.806 1.00 95.94 370 GLY A N 1
ATOM 2788 C CA . GLY A 1 370 ? -14.596 -14.198 34.041 1.00 95.94 370 GLY A CA 1
ATOM 2789 C C . GLY A 1 370 ? -13.880 -12.847 33.898 1.00 95.94 370 GLY A C 1
ATOM 2790 O O . GLY A 1 370 ? -13.389 -12.328 34.897 1.00 95.94 370 GLY A O 1
ATOM 2791 N N . LYS A 1 371 ? -13.833 -12.260 32.695 1.00 97.88 371 LYS A N 1
ATOM 2792 C CA . LYS A 1 371 ? -13.065 -11.032 32.398 1.00 97.88 371 LYS A CA 1
ATOM 2793 C C . LYS A 1 371 ? -13.936 -9.793 32.172 1.00 97.88 371 LYS A C 1
ATOM 2795 O O . LYS A 1 371 ? -13.410 -8.695 32.025 1.00 97.88 371 LYS A O 1
ATOM 2800 N N . LEU A 1 372 ? -15.258 -9.953 32.128 1.00 97.94 372 LEU A N 1
ATOM 2801 C CA . LEU A 1 372 ? -16.201 -8.892 31.769 1.00 97.94 372 LEU A CA 1
ATOM 2802 C C . LEU A 1 372 ? -16.900 -8.287 32.989 1.00 97.94 372 LEU A C 1
ATOM 2804 O O . LEU A 1 372 ? -17.428 -9.010 33.837 1.00 97.94 372 LEU A O 1
ATOM 2808 N N . LYS A 1 373 ? -17.011 -6.959 33.014 1.00 97.44 373 LYS A N 1
ATOM 2809 C CA . LYS A 1 373 ? -17.979 -6.231 33.837 1.00 97.44 373 LYS A CA 1
ATOM 2810 C C . LYS A 1 373 ? -19.215 -5.884 32.984 1.00 97.44 373 LYS A C 1
ATOM 2812 O O . LYS A 1 373 ? -19.045 -5.343 31.890 1.00 97.44 373 LYS A O 1
ATOM 2817 N N . PRO A 1 374 ? -20.432 -6.244 33.441 1.00 93.94 374 PRO A N 1
ATOM 2818 C CA . PRO A 1 374 ? -21.628 -6.263 32.598 1.00 93.94 374 PRO A CA 1
ATOM 2819 C C . PRO A 1 374 ? -22.150 -4.872 32.208 1.00 93.94 374 PRO A C 1
ATOM 2821 O O . PRO A 1 374 ? -21.875 -3.921 32.945 1.00 93.94 374 PRO A O 1
ATOM 2824 N N . PRO A 1 375 ? -22.900 -4.784 31.085 1.00 89.44 375 PRO A N 1
ATOM 2825 C CA . PRO A 1 375 ? -23.545 -3.567 30.589 1.00 89.44 375 PRO A CA 1
ATOM 2826 C C . PRO A 1 375 ? -24.586 -2.977 31.544 1.00 89.44 375 PRO A C 1
ATOM 2828 O O . PRO A 1 375 ? -25.239 -3.744 32.289 1.00 89.44 375 PRO A O 1
#